Protein AF-0000000075003113 (afdb_homodimer)

pLDDT: mean 84.42, std 24.23, range [22.73, 98.94]

Solvent-accessible surface area (backbone atoms only — not comparable to full-atom values): 26096 Å² total; per-residue (Å²): 135,86,78,76,79,78,77,79,77,76,75,72,74,70,72,66,76,70,79,80,67,68,53,74,79,35,66,52,53,47,48,38,46,40,49,37,47,45,56,53,51,53,63,47,81,74,38,32,10,41,28,38,47,50,41,82,32,70,63,39,15,51,50,18,40,61,52,22,69,65,57,57,102,62,80,68,75,43,51,80,37,76,39,61,66,33,87,88,31,53,40,48,29,77,44,77,44,71,47,55,48,92,69,62,43,56,44,53,53,50,47,60,30,47,59,22,49,81,31,43,38,80,90,78,70,46,62,81,63,66,35,69,51,19,38,44,67,43,14,15,79,31,34,31,35,14,40,21,52,26,80,21,41,91,77,79,31,86,52,16,28,26,37,22,36,23,29,32,43,45,49,73,51,85,98,53,73,42,52,48,76,42,59,56,27,72,56,42,52,90,67,29,40,74,54,80,46,16,20,30,57,67,82,67,66,77,66,84,66,69,74,75,74,73,72,71,75,72,72,73,77,71,73,72,76,69,78,73,77,120,134,85,79,75,80,78,78,78,76,76,76,72,72,70,74,66,75,70,80,82,66,68,52,76,80,34,66,51,52,48,48,38,45,40,48,36,48,46,56,55,49,51,62,46,82,73,37,32,9,42,29,37,47,49,41,82,31,70,64,38,14,50,48,16,40,60,52,22,68,66,58,57,102,62,80,69,76,42,53,80,37,76,39,61,66,33,88,89,31,54,39,46,30,76,45,80,44,71,47,56,48,93,70,62,41,56,45,53,54,50,47,60,30,48,58,21,48,83,31,45,38,80,92,77,69,47,62,83,63,66,34,67,50,18,38,43,65,45,15,15,80,32,33,30,34,12,40,21,51,26,81,21,42,89,77,77,32,84,52,14,27,27,37,21,36,23,29,34,43,45,49,74,52,84,98,52,73,44,51,46,74,42,59,58,25,73,55,42,54,90,68,30,40,72,53,80,45,18,21,29,57,67,83,65,66,76,67,84,68,70,74,73,71,72,72,70,74,69,70,72,77,70,72,72,77,70,76,72,78,120

Nearest PDB structures (foldseek):
  3q2r-assembly1_A  TM=9.567E-01  e=1.471E-26  Homo sapiens
  6imf-assembly1_A  TM=8.249E-01  e=2.195E-17  Protobothrops flavoviridis
  4p27-assembly1_A  TM=7.880E-01  e=3.513E-12  Schistosoma mansoni
  4g2u-assembly1_A  TM=7.271E-01  e=1.906E-09  Ostertagia ostertagi
  4g2u-assembly1_B  TM=7.179E-01  e=3.062E-09  Ostertagia ostertagi

Sequence (460 aa):
MKLSGFWVFSLCLAAGTSFQVPTITDPCFIQQCVDSHNGFRRQVNPSAADMKYMTWDDSLAQVAKAWSKHCKPEHNSCLRIPHKCHNNFEYIGENIWYGGLPYFTPKYAVADWYNESQYFDFNDLTCSGVCGHYTQVVWANTHKVGCAVATCPNLGGPTYALFVCNYGPAGNIKNELPYAEGSSCSMCLKEERCVNKLCQHKDFKPMGRAPQRIVSNLLSIGFLLLRIVFMKLSGFWVFSLCLAAGTSFQVPTITDPCFIQQCVDSHNGFRRQVNPSAADMKYMTWDDSLAQVAKAWSKHCKPEHNSCLRIPHKCHNNFEYIGENIWYGGLPYFTPKYAVADWYNESQYFDFNDLTCSGVCGHYTQVVWANTHKVGCAVATCPNLGGPTYALFVCNYGPAGNIKNELPYAEGSSCSMCLKEERCVNKLCQHKDFKPMGRAPQRIVSNLLSIGFLLLRIVF

Secondary structure (DSSP, 8-state):
-------------------PPPPTT-HHHHHHHHHHHHHHHTT-SSPBSSPBPPEE-HHHHHHHHHHHTT--SS--GGGGSTTTS-SS-SS-EEEEEEEEGGG--HHHHHHHHHGGGGGEETTTTEESS--HHHHHHT-TT--EEEEEEEE-GGGTSTTEEEEEEEEES----TT--SS-BSSTTTT--TTEEEETTEEEETT---SSS---------------------/-------------------PPPPTT-HHHHHHHHHHHHHHHTT-SSPBSSPBPPEE-HHHHHHHHHHHTT--SS--GGGGSTTTS-SS-SS-EEEEEEEEGGG--HHHHHHHHHGGGGGEETTTTEESS--HHHHHHT-TT--EEEEEEEE-GGGTSTTEEEEEEEEES----TT--SS-BSSTTTT--TTEEEETTEEEETT---SSS---------------------

Organism: Octodon degus (NCBI:txid10160)

Foldseek 3Di:
DPPPPPPPPPPPPPPPPPPDDDDLPPPVQQCQLQCLLQVLLLVDPLAFQQAARAHEDVLQQVLQAVVQVVLDPDDDPLQVQQCRSHPPEGHKAKDKDKDFQVPDDSNVRLVVLLVQVVQADQVVRDGNDDNQSNLFSNQRVWHYKHKDKDQRCPVPHRGMMMIMMMIPPGDPDPPDGSGDRDQQNNPADPQFDDDSSHTYGPPDDDPPDDPPPPPPCCVVCPVVPPPPVD/DPPPPPPPPPPPPPPPPPPDDDDLPPPVQQCQLQCLLQVLLLVDPLAFQQAARAHEDVLQQVLQAVVQVVLDPDDDPLQVQQCRSHPPEGHKAKDKDKDFQVPDDSNVRLVVLLVQVVQADQVVRDGNDDNQSNLFSNQRVWHYKHKDKDQRCPVPHRGMMMIMMMIPPGDPDPPDGSGDRDQQNNPADPQFDDDSSHTYGPPDDDPPDDPPPPPPCCVVCCVVPPPPPD

InterPro domains:
  IPR001283 Cysteine-rich secretory protein-related [PR00837] (54-72)
  IPR001283 Cysteine-rich secretory protein-related [PR00837] (109-122)
  IPR001283 Cysteine-rich secretory protein-related [PR00837] (131-147)
  IPR001283 Cysteine-rich secretory protein-related [PR00837] (162-175)
  IPR001283 Cysteine-rich secretory protein-related [PTHR10334] (31-185)
  IPR002413 Venom allergen 5-like [PR00838] (54-72)
  IPR002413 Venom allergen 5-like [PR00838] (130-149)
  IPR014044 CAP domain [PF00188] (35-167)
  IPR014044 CAP domain [SM00198] (28-175)
  IPR018244 Allergen V5/Tpx-1-related, conserved site [PS01009] (132-142)
  IPR018244 Allergen V5/Tpx-1-related, conserved site [PS01010] (162-173)
  IPR035940 CAP superfamily [G3DSA:3.40.33.10] (15-207)
  IPR035940 CAP superfamily [SSF55797] (21-182)

Radius of gyration: 27.41 Å; Cα contacts (8 Å, |Δi|>4): 838; chains: 2; bounding box: 124×64×58 Å

Structure (mmCIF, N/CA/C/O backbone):
data_AF-0000000075003113-model_v1
#
loop_
_entity.id
_entity.type
_entity.pdbx_description
1 polymer 'GLIPR1-like protein 1'
#
loop_
_atom_site.group_PDB
_atom_site.id
_atom_site.type_symbol
_atom_site.label_atom_id
_atom_site.label_alt_id
_atom_site.label_comp_id
_atom_site.label_asym_id
_atom_site.label_entity_id
_atom_site.label_seq_id
_atom_site.pdbx_PDB_ins_code
_atom_site.Cartn_x
_atom_site.Cartn_y
_atom_site.Cartn_z
_atom_site.occupancy
_atom_site.B_iso_or_equiv
_atom_site.auth_seq_id
_atom_site.auth_comp_id
_atom_site.auth_asym_id
_atom_site.auth_atom_id
_atom_site.pdbx_PDB_model_num
ATOM 1 N N . MET A 1 1 ? 63.875 -15.93 -11.609 1 28.05 1 MET A N 1
ATOM 2 C CA . MET A 1 1 ? 62.656 -15.391 -12.242 1 28.05 1 MET A CA 1
ATOM 3 C C . MET A 1 1 ? 61.5 -15.375 -11.258 1 28.05 1 MET A C 1
ATOM 5 O O . MET A 1 1 ? 61.062 -16.422 -10.789 1 28.05 1 MET A O 1
ATOM 9 N N . LYS A 1 2 ? 61.406 -14.266 -10.336 1 36.94 2 LYS A N 1
ATOM 10 C CA . LYS A 1 2 ? 60.406 -13.977 -9.312 1 36.94 2 LYS A CA 1
ATOM 11 C C . LYS A 1 2 ? 59 -13.914 -9.898 1 36.94 2 LYS A C 1
ATOM 13 O O . LYS A 1 2 ? 58.75 -13.133 -10.82 1 36.94 2 LYS A O 1
ATOM 18 N N . LEU A 1 3 ? 58.281 -15.039 -9.938 1 36.94 3 LEU A N 1
ATOM 19 C CA . LEU A 1 3 ? 56.906 -15.156 -10.328 1 36.94 3 LEU A CA 1
ATOM 20 C C . LEU A 1 3 ? 56.031 -14.211 -9.508 1 36.94 3 LEU A C 1
ATOM 22 O O . LEU A 1 3 ? 55.969 -14.305 -8.281 1 36.94 3 LEU A O 1
ATOM 26 N N . SER A 1 4 ? 55.969 -12.953 -9.883 1 42.84 4 SER A N 1
ATOM 27 C CA . SER A 1 4 ? 55.031 -12.023 -9.25 1 42.84 4 SER A CA 1
ATOM 28 C C . SER A 1 4 ? 53.594 -12.516 -9.391 1 42.84 4 SER A C 1
ATOM 30 O O . SER A 1 4 ? 53.125 -12.805 -10.5 1 42.84 4 SER A O 1
ATOM 32 N N . GLY A 1 5 ? 53.062 -13.273 -8.453 1 42.5 5 GLY A N 1
ATOM 33 C CA . GLY A 1 5 ? 51.656 -13.664 -8.336 1 42.5 5 GLY A CA 1
ATOM 34 C C . GLY A 1 5 ? 50.688 -12.492 -8.422 1 42.5 5 GLY A C 1
ATOM 35 O O . GLY A 1 5 ? 50.781 -11.562 -7.617 1 42.5 5 GLY A O 1
ATOM 36 N N . PHE A 1 6 ? 50.25 -12.141 -9.617 1 45.44 6 PHE A N 1
ATOM 37 C CA . PHE A 1 6 ? 49.188 -11.18 -9.805 1 45.44 6 PHE A CA 1
ATOM 38 C C . PHE A 1 6 ? 47.906 -11.656 -9.109 1 45.44 6 PHE A C 1
ATOM 40 O O . PHE A 1 6 ? 47.375 -12.727 -9.43 1 45.44 6 PHE A O 1
ATOM 47 N N . TRP A 1 7 ? 47.719 -11.305 -7.852 1 42.44 7 TRP A N 1
ATOM 48 C CA . TRP A 1 7 ? 46.438 -11.484 -7.168 1 42.44 7 TRP A CA 1
ATOM 49 C C . TRP A 1 7 ? 45.312 -10.719 -7.875 1 42.44 7 TRP A C 1
ATOM 51 O O . TRP A 1 7 ? 45.406 -9.5 -8.039 1 42.44 7 TRP A O 1
ATOM 61 N N . VAL A 1 8 ? 44.625 -11.297 -8.836 1 39.72 8 VAL A N 1
ATOM 62 C CA . VAL A 1 8 ? 43.406 -10.734 -9.383 1 39.72 8 VAL A CA 1
ATOM 63 C C . VAL A 1 8 ? 42.375 -10.555 -8.273 1 39.72 8 VAL A C 1
ATOM 65 O O . VAL A 1 8 ? 41.938 -11.523 -7.641 1 39.72 8 VAL A O 1
ATOM 68 N N . PHE A 1 9 ? 42.344 -9.43 -7.566 1 41.94 9 PHE A N 1
ATOM 69 C CA . PHE A 1 9 ? 41.25 -9.047 -6.691 1 41.94 9 PHE A CA 1
ATOM 70 C C . PHE A 1 9 ? 39.938 -8.914 -7.484 1 41.94 9 PHE A C 1
ATOM 72 O O . PHE A 1 9 ? 39.812 -8.047 -8.359 1 41.94 9 PHE A O 1
ATOM 79 N N . SER A 1 10 ? 39.219 -9.953 -7.695 1 36.34 10 SER A N 1
ATOM 80 C CA . SER A 1 10 ? 37.844 -9.828 -8.227 1 36.34 10 SER A CA 1
ATOM 81 C C . SER A 1 10 ? 36.969 -9 -7.309 1 36.34 10 SER A C 1
ATOM 83 O O . SER A 1 10 ? 36.719 -9.383 -6.164 1 36.34 10 SER A O 1
ATOM 85 N N . LEU A 1 11 ? 37 -7.723 -7.414 1 36.31 11 LEU A N 1
ATOM 86 C CA . LEU A 1 11 ? 35.969 -6.887 -6.789 1 36.31 11 LEU A CA 1
ATOM 87 C C . LEU A 1 11 ? 34.562 -7.414 -7.09 1 36.31 11 LEU A C 1
ATOM 89 O O . LEU A 1 11 ? 34.125 -7.387 -8.242 1 36.31 11 LEU A O 1
ATOM 93 N N . CYS A 1 12 ? 34.188 -8.406 -6.438 1 36.69 12 CYS A N 1
ATOM 94 C CA . CYS A 1 12 ? 32.75 -8.734 -6.453 1 36.69 12 CYS A CA 1
ATOM 95 C C . CYS A 1 12 ? 31.906 -7.512 -6.121 1 36.69 12 CYS A C 1
ATOM 97 O O . CYS A 1 12 ? 31.906 -7.043 -4.98 1 36.69 12 CYS A O 1
ATOM 99 N N . LEU A 1 13 ? 31.828 -6.559 -6.977 1 34.56 13 LEU A N 1
ATOM 100 C CA . LEU A 1 13 ? 30.766 -5.574 -6.766 1 34.56 13 LEU A CA 1
ATOM 101 C C . LEU A 1 13 ? 29.453 -6.258 -6.398 1 34.56 13 LEU A C 1
ATOM 103 O O . LEU A 1 13 ? 28.812 -6.887 -7.25 1 34.56 13 LEU A O 1
ATOM 107 N N . ALA A 1 14 ? 29.328 -6.703 -5.219 1 37 14 ALA A N 1
ATOM 108 C CA . ALA A 1 14 ? 28 -7.043 -4.723 1 37 14 ALA A CA 1
ATOM 109 C C . ALA A 1 14 ? 26.969 -6.016 -5.176 1 37 14 ALA A C 1
ATOM 111 O O . ALA A 1 14 ? 27.047 -4.84 -4.812 1 37 14 ALA A O 1
ATOM 112 N N . ALA A 1 15 ? 26.562 -6.039 -6.332 1 37.03 15 ALA A N 1
ATOM 113 C CA . ALA A 1 15 ? 25.391 -5.242 -6.656 1 37.03 15 ALA A CA 1
ATOM 114 C C . ALA A 1 15 ? 24.344 -5.344 -5.551 1 37.03 15 ALA A C 1
ATOM 116 O O . ALA A 1 15 ? 23.719 -6.391 -5.371 1 37.03 15 ALA A O 1
ATOM 117 N N . GLY A 1 16 ? 24.641 -4.797 -4.402 1 41.31 16 GLY A N 1
ATOM 118 C CA . GLY A 1 16 ? 23.609 -4.711 -3.377 1 41.31 16 GLY A CA 1
ATOM 119 C C . GLY A 1 16 ? 22.219 -4.57 -3.945 1 41.31 16 GLY A C 1
ATOM 120 O O . GLY A 1 16 ? 22.016 -3.904 -4.965 1 41.31 16 GLY A O 1
ATOM 121 N N . THR A 1 17 ? 21.391 -5.582 -3.92 1 45.47 17 THR A N 1
ATOM 122 C CA . THR A 1 17 ? 19.969 -5.598 -4.273 1 45.47 17 THR A CA 1
ATOM 123 C C . THR A 1 17 ? 19.312 -4.281 -3.887 1 45.47 17 THR A C 1
ATOM 125 O O . THR A 1 17 ? 19.203 -3.957 -2.701 1 45.47 17 THR A O 1
ATOM 128 N N . SER A 1 18 ? 19.719 -3.113 -4.461 1 51.72 18 SER A N 1
ATOM 129 C CA . SER A 1 18 ? 19.172 -1.8 -4.145 1 51.72 18 SER A CA 1
ATOM 130 C C . SER A 1 18 ? 17.656 -1.789 -4.293 1 51.72 18 SER A C 1
ATOM 132 O O . SER A 1 18 ? 17.125 -2.115 -5.355 1 51.72 18 SER A O 1
ATOM 134 N N . PHE A 1 19 ? 16.875 -2.186 -3.225 1 61.84 19 PHE A N 1
ATOM 135 C CA . PHE A 1 19 ? 15.438 -1.897 -3.217 1 61.84 19 PHE A CA 1
ATOM 136 C C . PHE A 1 19 ? 15.18 -0.454 -3.629 1 61.84 19 PHE A C 1
ATOM 138 O O . PHE A 1 19 ? 15.75 0.475 -3.061 1 61.84 19 PHE A O 1
ATOM 145 N N . GLN A 1 20 ? 14.742 -0.28 -4.863 1 77.62 20 GLN A N 1
ATOM 146 C CA . GLN A 1 20 ? 14.438 1.067 -5.336 1 77.62 20 GLN A CA 1
ATOM 147 C C . GLN A 1 20 ? 13.164 1.604 -4.68 1 77.62 20 GLN A C 1
ATOM 149 O O . GLN A 1 20 ? 12.148 0.906 -4.613 1 77.62 20 GLN A O 1
ATOM 154 N N . VAL A 1 21 ? 13.281 2.691 -3.979 1 90.56 21 VAL A N 1
ATOM 155 C CA . VAL A 1 21 ? 12.133 3.367 -3.389 1 90.56 21 VAL A CA 1
ATOM 156 C C . VAL A 1 21 ? 11.508 4.316 -4.41 1 90.56 21 VAL A C 1
ATOM 158 O O . VAL A 1 21 ? 12.188 4.785 -5.328 1 90.56 21 VAL A O 1
ATOM 161 N N . PRO A 1 22 ? 10.242 4.559 -4.312 1 92.94 22 PRO A N 1
ATOM 162 C CA . PRO A 1 22 ? 9.594 5.453 -5.277 1 92.94 22 PRO A CA 1
ATOM 163 C C . PRO A 1 22 ? 10.133 6.879 -5.211 1 92.94 22 PRO A C 1
ATOM 165 O O . PRO A 1 22 ? 10.523 7.348 -4.137 1 92.94 22 PRO A O 1
ATOM 168 N N . THR A 1 23 ? 10.117 7.488 -6.348 1 95.75 23 THR A N 1
ATOM 169 C CA . THR A 1 23 ? 10.484 8.898 -6.414 1 95.75 23 THR A CA 1
ATOM 170 C C . THR A 1 23 ? 9.289 9.781 -6.082 1 95.75 23 THR A C 1
ATOM 172 O O . THR A 1 23 ? 8.148 9.312 -6.07 1 95.75 23 THR A O 1
ATOM 175 N N . ILE A 1 24 ? 9.531 11.008 -5.855 1 98 24 ILE A N 1
ATOM 176 C CA . ILE A 1 24 ? 8.469 11.93 -5.457 1 98 24 ILE A CA 1
ATOM 177 C C . ILE A 1 24 ? 7.625 12.305 -6.676 1 98 24 ILE A C 1
ATOM 179 O O . ILE A 1 24 ? 6.57 12.93 -6.539 1 98 24 ILE A O 1
ATOM 183 N N . THR A 1 25 ? 8.086 11.93 -7.875 1 96.88 25 THR A N 1
ATOM 184 C CA . THR A 1 25 ? 7.328 12.227 -9.086 1 96.88 25 THR A CA 1
ATOM 185 C C . THR A 1 25 ? 6.586 10.992 -9.578 1 96.88 25 THR A C 1
ATOM 187 O O . THR A 1 25 ? 5.891 11.039 -10.602 1 96.88 25 THR A O 1
ATOM 190 N N . ASP A 1 26 ? 6.797 9.867 -8.891 1 94.44 26 ASP A N 1
ATOM 191 C CA . ASP A 1 26 ? 6.07 8.656 -9.25 1 94.44 26 ASP A CA 1
ATOM 192 C C . ASP A 1 26 ? 4.57 8.828 -9.023 1 94.44 26 ASP A C 1
ATOM 194 O O . ASP A 1 26 ? 4.121 9.016 -7.891 1 94.44 26 ASP A O 1
ATOM 198 N N . PRO A 1 27 ? 3.742 8.734 -10.094 1 94.31 27 PRO A N 1
ATOM 199 C CA . PRO A 1 27 ? 2.311 9.008 -9.938 1 94.31 27 PRO A CA 1
ATOM 200 C C . PRO A 1 27 ? 1.629 8.055 -8.961 1 94.31 27 PRO A C 1
ATOM 202 O O . PRO A 1 27 ? 0.719 8.453 -8.234 1 94.31 27 PRO A O 1
ATOM 205 N N . CYS A 1 28 ? 2.023 6.84 -8.953 1 92.38 28 CYS A N 1
ATOM 206 C CA . CYS A 1 28 ? 1.428 5.867 -8.047 1 92.38 28 CYS A CA 1
ATOM 207 C C . CYS A 1 28 ? 1.782 6.188 -6.598 1 92.38 28 CYS A C 1
ATOM 209 O O . CYS A 1 28 ? 0.936 6.078 -5.707 1 92.38 28 CYS A O 1
ATOM 211 N N . PHE A 1 29 ? 3.004 6.602 -6.383 1 96.25 29 PHE A N 1
ATOM 212 C CA . PHE A 1 29 ? 3.438 7 -5.051 1 96.25 29 PHE A CA 1
ATOM 213 C C . PHE A 1 29 ? 2.641 8.203 -4.555 1 96.25 29 PHE A C 1
ATOM 215 O O . PHE A 1 29 ? 2.133 8.195 -3.432 1 96.25 29 PHE A O 1
ATOM 222 N N . ILE A 1 30 ? 2.502 9.141 -5.422 1 97.69 30 ILE A N 1
ATOM 223 C CA . ILE A 1 30 ? 1.766 10.359 -5.109 1 97.69 30 ILE A CA 1
ATOM 224 C C . ILE A 1 30 ? 0.319 10.016 -4.762 1 97.69 30 ILE A C 1
ATOM 226 O O . ILE A 1 30 ? -0.198 10.453 -3.729 1 97.69 30 ILE A O 1
ATOM 230 N N . GLN A 1 31 ? -0.252 9.242 -5.52 1 94 31 GLN A N 1
ATOM 231 C CA . GLN A 1 31 ? -1.646 8.859 -5.312 1 94 31 GLN A CA 1
ATOM 232 C C . GLN A 1 31 ? -1.822 8.117 -3.992 1 94 31 GLN A C 1
ATOM 234 O O . GLN A 1 31 ? -2.775 8.375 -3.252 1 94 31 GLN A O 1
ATOM 239 N N . GLN A 1 32 ? -0.918 7.258 -3.713 1 94.25 32 GLN A N 1
ATOM 240 C CA . GLN A 1 32 ? -0.997 6.496 -2.471 1 94.25 32 GLN A CA 1
ATOM 241 C C . GLN A 1 32 ? -0.875 7.414 -1.257 1 94.25 32 GLN A C 1
ATOM 243 O O . GLN A 1 32 ? -1.592 7.242 -0.269 1 94.25 32 GLN A O 1
ATOM 248 N N . CYS A 1 33 ? -0.014 8.32 -1.328 1 97.81 33 CYS A N 1
ATOM 249 C CA . CYS A 1 33 ? 0.159 9.266 -0.231 1 97.81 33 CYS A CA 1
ATOM 250 C C . CYS A 1 33 ? -1.107 10.078 -0.012 1 97.81 33 CYS A C 1
ATOM 252 O O . CYS A 1 33 ? -1.601 10.18 1.112 1 97.81 33 CYS A O 1
ATOM 254 N N . VAL A 1 34 ? -1.646 10.609 -1.08 1 97.12 34 VAL A N 1
ATOM 255 C CA . VAL A 1 34 ? -2.812 11.477 -1.006 1 97.12 34 VAL A CA 1
ATOM 256 C C . VAL A 1 34 ? -4.035 10.672 -0.568 1 97.12 34 VAL A C 1
ATOM 258 O O . VAL A 1 34 ? -4.742 11.062 0.365 1 97.12 34 VAL A O 1
ATOM 261 N N . ASP A 1 35 ? -4.219 9.539 -1.149 1 93.06 35 ASP A N 1
ATOM 262 C CA . ASP A 1 35 ? -5.395 8.719 -0.864 1 93.06 35 ASP A CA 1
ATOM 263 C C . ASP A 1 35 ? -5.363 8.195 0.571 1 93.06 35 ASP A C 1
ATOM 265 O O . ASP A 1 35 ? -6.406 8.102 1.226 1 93.06 35 ASP A O 1
ATOM 269 N N . SER A 1 36 ? -4.18 7.801 0.991 1 95.06 36 SER A N 1
ATOM 270 C CA . SER A 1 36 ? -4.082 7.281 2.35 1 95.06 36 SER A CA 1
ATOM 271 C C . SER A 1 36 ? -4.43 8.352 3.379 1 95.06 36 SER A C 1
ATOM 273 O O . SER A 1 36 ? -5.215 8.102 4.301 1 95.06 36 SER A O 1
ATOM 275 N N . HIS A 1 37 ? -3.951 9.508 3.195 1 97.81 37 HIS A N 1
ATOM 276 C CA . HIS A 1 37 ? -4.266 10.586 4.121 1 97.81 37 HIS A CA 1
ATOM 277 C C . HIS A 1 37 ? -5.758 10.914 4.098 1 97.81 37 HIS A C 1
ATOM 279 O O . HIS A 1 37 ? -6.406 10.953 5.145 1 97.81 37 HIS A O 1
ATOM 285 N N . ASN A 1 38 ? -6.27 11.102 2.945 1 96.12 38 ASN A N 1
ATOM 286 C CA . ASN A 1 38 ? -7.68 11.469 2.83 1 96.12 38 ASN A CA 1
ATOM 287 C C . ASN A 1 38 ? -8.594 10.328 3.291 1 96.12 38 ASN A C 1
ATOM 289 O O . ASN A 1 38 ? -9.664 10.578 3.844 1 96.12 38 ASN A O 1
ATOM 293 N N . GLY A 1 39 ? -8.195 9.148 3.039 1 93.19 39 GLY A N 1
ATOM 294 C CA . GLY A 1 39 ? -8.953 8 3.514 1 93.19 39 GLY A CA 1
ATOM 295 C C . GLY A 1 39 ? -9.125 7.984 5.02 1 93.19 39 GLY A C 1
ATOM 296 O O . GLY A 1 39 ? -10.227 7.742 5.523 1 93.19 39 GLY A O 1
ATOM 297 N N . PHE A 1 40 ? -8.109 8.219 5.738 1 95.81 40 PHE A N 1
ATOM 298 C CA . PHE A 1 40 ? -8.164 8.195 7.195 1 95.81 40 PHE A CA 1
ATOM 299 C C . PHE A 1 40 ? -8.844 9.445 7.734 1 95.81 40 PHE A C 1
ATOM 301 O O . PHE A 1 40 ? -9.539 9.398 8.75 1 95.81 40 PHE A O 1
ATOM 308 N N . ARG A 1 41 ? -8.672 10.539 7.07 1 97.31 41 ARG A N 1
ATOM 309 C CA . ARG A 1 41 ? -9.312 11.781 7.457 1 97.31 41 ARG A CA 1
ATOM 310 C C . ARG A 1 41 ? -10.836 11.656 7.402 1 97.31 41 ARG A C 1
ATOM 312 O O . ARG A 1 41 ? -11.547 12.266 8.203 1 97.31 41 ARG A O 1
ATOM 319 N N . ARG A 1 42 ? -11.328 10.789 6.57 1 93.75 42 ARG A N 1
ATOM 320 C CA . ARG A 1 42 ? -12.766 10.578 6.414 1 93.75 42 ARG A CA 1
ATOM 321 C C . ARG A 1 42 ? -13.328 9.75 7.562 1 93.75 42 ARG A C 1
ATOM 323 O O . ARG A 1 42 ? -14.539 9.734 7.789 1 93.75 42 ARG A O 1
ATOM 330 N N . GLN A 1 43 ? -12.469 9.188 8.312 1 92.06 43 GLN A N 1
ATOM 331 C CA . GLN A 1 43 ? -12.922 8.125 9.203 1 92.06 43 GLN A CA 1
ATOM 332 C C . GLN A 1 43 ? -12.867 8.57 10.664 1 92.06 43 GLN A C 1
ATOM 334 O O . GLN A 1 43 ? -13.062 7.762 11.57 1 92.06 43 GLN A O 1
ATOM 339 N N . VAL A 1 44 ? -12.625 9.781 10.867 1 96.75 44 VAL A N 1
ATOM 340 C CA . VAL A 1 44 ? -12.414 10.234 12.242 1 96.75 44 VAL A CA 1
ATOM 341 C C . VAL A 1 44 ? -13.719 10.117 13.031 1 96.75 44 VAL A C 1
ATOM 343 O O . VAL A 1 44 ? -14.805 10.227 12.461 1 96.75 44 VAL A O 1
ATOM 346 N N . ASN A 1 45 ? -13.555 9.875 14.32 1 95.44 45 ASN A N 1
ATOM 347 C CA . ASN A 1 45 ? -14.625 9.82 15.305 1 95.44 45 ASN A CA 1
ATOM 348 C C . ASN A 1 45 ? -14.305 10.656 16.531 1 95.44 45 ASN A C 1
ATOM 350 O O . ASN A 1 45 ? -13.273 10.438 17.188 1 95.44 45 ASN A O 1
ATOM 354 N N . PRO A 1 46 ? -15.125 11.594 16.922 1 97.44 46 PRO A N 1
ATOM 355 C CA . PRO A 1 46 ? -16.344 12.055 16.266 1 97.44 46 PRO A CA 1
ATOM 356 C C . PRO A 1 46 ? -16.094 12.594 14.859 1 97.44 46 PRO A C 1
ATOM 358 O O . PRO A 1 46 ? -14.953 12.898 14.508 1 97.44 46 PRO A O 1
ATOM 361 N N . SER A 1 47 ? -17.156 12.68 14.039 1 97.5 47 SER A N 1
ATOM 362 C CA . SER A 1 47 ? -17.031 13.125 12.648 1 97.5 47 SER A CA 1
ATOM 363 C C . SER A 1 47 ? -16.609 14.586 12.578 1 97.5 47 SER A C 1
ATOM 365 O O . SER A 1 47 ? -16.922 15.375 13.469 1 97.5 47 SER A O 1
ATOM 367 N N . ALA A 1 48 ? -15.961 14.891 11.547 1 98.62 48 ALA A N 1
ATOM 368 C CA . ALA A 1 48 ? -15.422 16.234 11.367 1 98.62 48 ALA A CA 1
ATOM 369 C C . ALA A 1 48 ? -16.328 17.078 10.477 1 98.62 48 ALA A C 1
ATOM 371 O O . ALA A 1 48 ? -16.688 16.656 9.367 1 98.62 48 ALA A O 1
ATOM 372 N N . ALA A 1 49 ? -16.625 18.25 10.867 1 98.69 49 ALA A N 1
ATOM 373 C CA . ALA A 1 49 ? -17.484 19.172 10.117 1 98.69 49 ALA A CA 1
ATOM 374 C C . ALA A 1 49 ? -16.672 19.953 9.086 1 98.69 49 ALA A C 1
ATOM 376 O O . ALA A 1 49 ? -17.219 20.375 8.062 1 98.69 49 ALA A O 1
ATOM 377 N N . ASP A 1 50 ? -15.398 20.031 9.297 1 98.75 50 ASP A N 1
ATOM 378 C CA . ASP A 1 50 ? -14.633 21.016 8.539 1 98.75 50 ASP A CA 1
ATOM 379 C C . ASP A 1 50 ? -13.391 20.375 7.914 1 98.75 50 ASP A C 1
ATOM 381 O O . ASP A 1 50 ? -12.445 21.078 7.555 1 98.75 50 ASP A O 1
ATOM 385 N N . MET A 1 51 ? -13.312 19.016 7.855 1 98.81 51 MET A N 1
ATOM 386 C CA . MET A 1 51 ? -12.125 18.328 7.359 1 98.81 51 MET A CA 1
ATOM 387 C C . MET A 1 51 ? -11.906 18.609 5.879 1 98.81 51 MET A C 1
ATOM 389 O O . MET A 1 51 ? -12.727 18.234 5.039 1 98.81 51 MET A O 1
ATOM 393 N N . LYS A 1 52 ? -10.805 19.234 5.512 1 98.62 52 LYS A N 1
ATOM 394 C CA . LYS A 1 52 ? -10.508 19.562 4.121 1 98.62 52 LYS A CA 1
ATOM 395 C C . LYS A 1 52 ? -9.883 18.375 3.396 1 98.62 52 LYS A C 1
ATOM 397 O O . LYS A 1 52 ? -9.125 17.609 3.996 1 98.62 52 LYS A O 1
ATOM 402 N N . TYR A 1 53 ? -10.18 18.281 2.096 1 97.81 53 TYR A N 1
ATOM 403 C CA . TYR A 1 53 ? -9.469 17.359 1.212 1 97.81 53 TYR A CA 1
ATOM 404 C C . TYR A 1 53 ? -8.023 17.797 1.017 1 97.81 53 TYR A C 1
ATOM 406 O O . TYR A 1 53 ? -7.758 18.969 0.764 1 97.81 53 TYR A O 1
ATOM 414 N N . MET A 1 54 ? -7.152 16.844 1.183 1 97.94 54 MET A N 1
ATOM 415 C CA . MET A 1 54 ? -5.727 17.125 1.028 1 97.94 54 MET A CA 1
ATOM 416 C C . MET A 1 54 ? -5.266 16.828 -0.395 1 97.94 54 MET A C 1
ATOM 418 O O . MET A 1 54 ? -5.664 15.82 -0.986 1 97.94 54 MET A O 1
ATOM 422 N N . THR A 1 55 ? -4.465 17.75 -0.957 1 97.94 55 THR A N 1
ATOM 423 C CA . THR A 1 55 ? -3.875 17.547 -2.275 1 97.94 55 THR A CA 1
ATOM 424 C C . THR A 1 55 ? -2.352 17.547 -2.193 1 97.94 55 THR A C 1
ATOM 426 O O . THR A 1 55 ? -1.781 17.969 -1.184 1 97.94 55 THR A O 1
ATOM 429 N N . TRP A 1 56 ? -1.692 17.109 -3.244 1 98.25 56 TRP A N 1
ATOM 430 C CA . TRP A 1 56 ? -0.24 16.984 -3.314 1 98.25 56 TRP A CA 1
ATOM 431 C C . TRP A 1 56 ? 0.412 18.359 -3.521 1 98.25 56 TRP A C 1
ATOM 433 O O . TRP A 1 56 ? -0.09 19.172 -4.289 1 98.25 56 TRP A O 1
ATOM 443 N N . ASP A 1 57 ? 1.471 18.594 -2.891 1 98.56 57 ASP A N 1
ATOM 444 C CA . ASP A 1 57 ? 2.295 19.781 -3.094 1 98.56 57 ASP A CA 1
ATOM 445 C C . ASP A 1 57 ? 3.744 19.391 -3.389 1 98.56 57 ASP A C 1
ATOM 447 O O . ASP A 1 57 ? 4.438 18.859 -2.525 1 98.56 57 ASP A O 1
ATOM 451 N N . ASP A 1 58 ? 4.246 19.75 -4.523 1 98.31 58 ASP A N 1
ATOM 452 C CA . ASP A 1 58 ? 5.574 19.359 -4.992 1 98.31 58 ASP A CA 1
ATOM 453 C C . ASP A 1 58 ? 6.664 19.953 -4.102 1 98.31 58 ASP A C 1
ATOM 455 O O . ASP A 1 58 ? 7.684 19.297 -3.85 1 98.31 58 ASP A O 1
ATOM 459 N N . SER A 1 59 ? 6.461 21.156 -3.688 1 98.56 59 SER A N 1
ATOM 460 C CA . SER A 1 59 ? 7.473 21.797 -2.859 1 98.56 59 SER A CA 1
ATOM 461 C C . SER A 1 59 ? 7.613 21.094 -1.513 1 98.56 59 SER A C 1
ATOM 463 O O . SER A 1 59 ? 8.727 20.891 -1.024 1 98.56 59 SER A O 1
ATOM 465 N N . LEU A 1 60 ? 6.488 20.719 -0.905 1 98.81 60 LEU A N 1
ATOM 466 C CA . LEU A 1 60 ? 6.523 19.953 0.334 1 98.81 60 LEU A CA 1
ATOM 467 C C . LEU A 1 60 ? 7.258 18.625 0.134 1 98.81 60 LEU A C 1
ATOM 469 O O . LEU A 1 60 ? 8.016 18.203 1.005 1 98.81 60 LEU A O 1
ATOM 473 N N . ALA A 1 61 ? 7.027 18 -1.022 1 98.88 61 ALA A N 1
ATOM 474 C CA . ALA A 1 61 ? 7.672 16.734 -1.346 1 98.88 61 ALA A CA 1
ATOM 475 C C . ALA A 1 61 ? 9.18 16.906 -1.501 1 98.88 61 ALA A C 1
ATOM 477 O O . ALA A 1 61 ? 9.961 16.047 -1.07 1 98.88 61 ALA A O 1
ATOM 478 N N . GLN A 1 62 ? 9.578 17.984 -2.117 1 98.75 62 GLN A N 1
ATOM 479 C CA . GLN A 1 62 ? 11 18.25 -2.299 1 98.75 62 GLN A CA 1
ATOM 480 C C . GLN A 1 62 ? 11.703 18.422 -0.955 1 98.75 62 GLN A C 1
ATOM 482 O O . GLN A 1 62 ? 12.805 17.906 -0.757 1 98.75 62 GLN A O 1
ATOM 487 N N . VAL A 1 63 ? 11.078 19.141 -0.087 1 98.62 63 VAL A N 1
ATOM 488 C CA . VAL A 1 63 ? 11.625 19.328 1.252 1 98.62 63 VAL A CA 1
ATOM 489 C C . VAL A 1 63 ? 11.703 17.969 1.97 1 98.62 63 VAL A C 1
ATOM 491 O O . VAL A 1 63 ? 12.703 17.672 2.623 1 98.62 63 VAL A O 1
ATOM 494 N N . ALA A 1 64 ? 10.68 17.141 1.882 1 98.81 64 ALA A N 1
ATOM 495 C CA . ALA A 1 64 ? 10.656 15.805 2.479 1 98.81 64 ALA A CA 1
ATOM 496 C C . ALA A 1 64 ? 11.773 14.93 1.917 1 98.81 64 ALA A C 1
ATOM 498 O O . ALA A 1 64 ? 12.445 14.211 2.664 1 98.81 64 ALA A O 1
ATOM 499 N N . LYS A 1 65 ? 11.906 14.992 0.599 1 98.62 65 LYS A N 1
ATOM 500 C CA . LYS A 1 65 ? 12.953 14.219 -0.067 1 98.62 65 LYS A CA 1
ATOM 501 C C . LYS A 1 65 ? 14.336 14.586 0.462 1 98.62 65 LYS A C 1
ATOM 503 O O . LYS A 1 65 ? 15.125 13.711 0.812 1 98.62 65 LYS A O 1
ATOM 508 N N . ALA A 1 66 ? 14.578 15.852 0.529 1 98.19 66 ALA A N 1
ATOM 509 C CA . ALA A 1 66 ? 15.875 16.312 1.021 1 98.19 66 ALA A CA 1
ATOM 510 C C . ALA A 1 66 ? 16.125 15.844 2.453 1 98.19 66 ALA A C 1
ATOM 512 O O . ALA A 1 66 ? 17.219 15.391 2.787 1 98.19 66 ALA A O 1
ATOM 513 N N . TRP A 1 67 ? 15.117 15.93 3.262 1 98.25 67 TRP A N 1
ATOM 514 C CA . TRP A 1 67 ? 15.273 15.578 4.668 1 98.25 67 TRP A CA 1
ATOM 515 C C . TRP A 1 67 ? 15.422 14.07 4.836 1 98.25 67 TRP A C 1
ATOM 517 O O . TRP A 1 67 ? 16.219 13.609 5.66 1 98.25 67 TRP A O 1
ATOM 527 N N . SER A 1 68 ? 14.625 13.281 4.098 1 98.06 68 SER A N 1
ATOM 528 C CA . SER A 1 68 ? 14.648 11.828 4.234 1 98.06 68 SER A CA 1
ATOM 529 C C . SER A 1 68 ? 16.031 11.273 3.943 1 98.06 68 SER A C 1
ATOM 531 O O . SER A 1 68 ? 16.438 10.266 4.531 1 98.06 68 SER A O 1
ATOM 533 N N . LYS A 1 69 ? 16.781 11.898 3.158 1 96.75 69 LYS A N 1
ATOM 534 C CA . LYS A 1 69 ? 18.094 11.43 2.748 1 96.75 69 LYS A CA 1
ATOM 535 C C . LYS A 1 69 ? 19.109 11.562 3.885 1 96.75 69 LYS A C 1
ATOM 537 O O . LYS A 1 69 ? 20.172 10.953 3.846 1 96.75 69 LYS A O 1
ATOM 542 N N . HIS A 1 70 ? 18.75 12.391 4.859 1 96.62 70 HIS A N 1
ATOM 543 C CA . HIS A 1 70 ? 19.625 12.516 6.02 1 96.62 70 HIS A CA 1
ATOM 544 C C . HIS A 1 70 ? 19.547 11.281 6.914 1 96.62 70 HIS A C 1
ATOM 546 O O . HIS A 1 70 ? 20.406 11.07 7.762 1 96.62 70 HIS A O 1
ATOM 552 N N . CYS A 1 71 ? 18.469 10.523 6.801 1 97.06 71 CYS A N 1
ATOM 553 C CA . CYS A 1 71 ? 18.281 9.281 7.543 1 97.06 71 CYS A CA 1
ATOM 554 C C . CYS A 1 71 ? 18.406 9.516 9.047 1 97.06 71 CYS A C 1
ATOM 556 O O . CYS A 1 71 ? 19.109 8.789 9.742 1 97.06 71 CYS A O 1
ATOM 558 N N . LYS A 1 72 ? 17.703 10.602 9.484 1 95.19 72 LYS A N 1
ATOM 559 C CA . LYS A 1 72 ? 17.594 10.93 10.906 1 95.19 72 LYS A CA 1
ATOM 560 C C . LYS A 1 72 ? 16.125 10.93 11.359 1 95.19 72 LYS A C 1
ATOM 562 O O . LYS A 1 72 ? 15.281 11.594 10.758 1 95.19 72 LYS A O 1
ATOM 567 N N . PRO A 1 73 ? 15.883 10.141 12.336 1 93.75 73 PRO A N 1
ATOM 568 C CA . PRO A 1 73 ? 14.5 10.117 12.836 1 93.75 73 PRO A CA 1
ATOM 569 C C . PRO A 1 73 ? 14.188 11.312 13.742 1 93.75 73 PRO A C 1
ATOM 571 O O . PRO A 1 73 ? 13.734 11.125 14.875 1 93.75 73 PRO A O 1
ATOM 574 N N . GLU A 1 74 ? 14.477 12.484 13.312 1 95.5 74 GLU A N 1
ATOM 575 C CA . GLU A 1 74 ? 14.18 13.75 13.984 1 95.5 74 GLU A CA 1
ATOM 576 C C . GLU A 1 74 ? 13.562 14.758 13.023 1 95.5 74 GLU A C 1
ATOM 578 O O . GLU A 1 74 ? 13.664 14.602 11.805 1 95.5 74 GLU A O 1
ATOM 583 N N . HIS A 1 75 ? 12.977 15.656 13.578 1 96.06 75 HIS A N 1
ATOM 584 C CA . HIS A 1 75 ? 12.305 16.656 12.758 1 96.06 75 HIS A CA 1
ATOM 585 C C . HIS A 1 75 ? 13.305 17.578 12.07 1 96.06 75 HIS A C 1
ATOM 587 O O . HIS A 1 75 ? 14.359 17.875 12.633 1 96.06 75 HIS A O 1
ATOM 593 N N . ASN A 1 76 ? 12.914 18 10.914 1 96.31 76 ASN A N 1
ATOM 594 C CA . ASN A 1 76 ? 13.672 19 10.18 1 96.31 76 ASN A CA 1
ATOM 595 C C . ASN A 1 76 ? 13.758 20.312 10.953 1 96.31 76 ASN A C 1
ATOM 597 O O . ASN A 1 76 ? 12.75 20.797 11.477 1 96.31 76 ASN A O 1
ATOM 601 N N . SER A 1 77 ? 14.883 20.938 10.984 1 93.81 77 SER A N 1
ATOM 602 C CA . SER A 1 77 ? 15.109 22.156 11.766 1 93.81 77 SER A CA 1
ATOM 603 C C . SER A 1 77 ? 14.375 23.344 11.164 1 93.81 77 SER A C 1
ATOM 605 O O . SER A 1 77 ? 14.078 24.312 11.859 1 93.81 77 SER A O 1
ATOM 607 N N . CYS A 1 78 ? 14.07 23.297 9.93 1 95.88 78 CYS A N 1
ATOM 608 C CA . CYS A 1 78 ? 13.445 24.422 9.258 1 95.88 78 CYS A CA 1
ATOM 609 C C . CYS A 1 78 ? 12.023 24.641 9.75 1 95.88 78 CYS A C 1
ATOM 611 O O . CYS A 1 78 ? 11.43 25.688 9.516 1 95.88 78 CYS A O 1
ATOM 613 N N . LEU A 1 79 ? 11.477 23.625 10.438 1 95.88 79 LEU A N 1
ATOM 614 C CA . LEU A 1 79 ? 10.07 23.641 10.836 1 95.88 79 LEU A CA 1
ATOM 615 C C . LEU A 1 79 ? 9.805 24.766 11.828 1 95.88 79 LEU A C 1
ATOM 617 O O . LEU A 1 79 ? 8.656 25.188 12 1 95.88 79 LEU A O 1
ATOM 621 N N . ARG A 1 80 ? 10.852 25.266 12.492 1 93.44 80 ARG A N 1
ATOM 622 C CA . ARG A 1 80 ? 10.688 26.25 13.562 1 93.44 80 ARG A CA 1
ATOM 623 C C . ARG A 1 80 ? 10.93 27.656 13.055 1 93.44 80 ARG A C 1
ATOM 625 O O . ARG A 1 80 ? 10.789 28.625 13.805 1 93.44 80 ARG A O 1
ATOM 632 N N . ILE A 1 81 ? 11.344 27.812 11.844 1 95.25 81 ILE A N 1
ATOM 633 C CA . ILE A 1 81 ? 11.664 29.109 11.25 1 95.25 81 ILE A CA 1
ATOM 634 C C . ILE A 1 81 ? 10.602 29.469 10.211 1 95.25 81 ILE A C 1
ATOM 636 O O . ILE A 1 81 ? 10.375 28.734 9.25 1 95.25 81 ILE A O 1
ATOM 640 N N . PRO A 1 82 ? 9.914 30.578 10.438 1 95.69 82 PRO A N 1
ATOM 641 C CA . PRO A 1 82 ? 8.859 30.984 9.5 1 95.69 82 PRO A CA 1
ATOM 642 C C . PRO A 1 82 ? 9.352 31.031 8.055 1 95.69 82 PRO A C 1
ATOM 644 O O . PRO A 1 82 ? 10.391 31.641 7.77 1 95.69 82 PRO A O 1
ATOM 647 N N . HIS A 1 83 ? 8.641 30.375 7.191 1 96.12 83 HIS A N 1
ATOM 648 C CA . HIS A 1 83 ? 8.797 30.406 5.742 1 96.12 83 HIS A CA 1
ATOM 649 C C . HIS A 1 83 ? 10.109 29.75 5.32 1 96.12 83 HIS A C 1
ATOM 651 O O . HIS A 1 83 ? 10.547 29.906 4.176 1 96.12 83 HIS A O 1
ATOM 657 N N . LYS A 1 84 ? 10.727 29.094 6.207 1 96.38 84 LYS A N 1
ATOM 658 C CA . LYS A 1 84 ? 12.016 28.484 5.859 1 96.38 84 LYS A CA 1
ATOM 659 C C . LYS A 1 84 ? 11.82 27.188 5.094 1 96.38 84 LYS A C 1
ATOM 661 O O . LYS A 1 84 ? 12.562 26.891 4.156 1 96.38 84 LYS A O 1
ATOM 666 N N . CYS A 1 85 ? 10.875 26.406 5.453 1 96.38 85 CYS A N 1
ATOM 667 C CA . CYS A 1 85 ? 10.664 25.109 4.809 1 96.38 85 CYS A CA 1
ATOM 668 C C . CYS A 1 85 ? 9.852 25.266 3.531 1 96.38 85 CYS A C 1
ATOM 670 O O . CYS A 1 85 ? 9.938 24.422 2.633 1 96.38 85 CYS A O 1
ATOM 672 N N . HIS A 1 86 ? 9.141 26.312 3.447 1 96.25 86 HIS A N 1
ATOM 673 C CA . HIS A 1 86 ? 8.211 26.484 2.342 1 96.25 86 HIS A CA 1
ATOM 674 C C . HIS A 1 86 ? 7.879 27.953 2.125 1 96.25 86 HIS A C 1
ATOM 676 O O . HIS A 1 86 ? 7.711 28.703 3.088 1 96.25 86 HIS A O 1
ATOM 682 N N . ASN A 1 87 ? 7.695 28.344 0.871 1 95.69 87 ASN A N 1
ATOM 683 C CA . ASN A 1 87 ? 7.504 29.766 0.55 1 95.69 87 ASN A CA 1
ATOM 684 C C . ASN A 1 87 ? 6.082 30.219 0.867 1 95.69 87 ASN A C 1
ATOM 686 O O . ASN A 1 87 ? 5.875 31.359 1.297 1 95.69 87 ASN A O 1
ATOM 690 N N . ASN A 1 88 ? 5.137 29.375 0.691 1 96.44 88 ASN A N 1
ATOM 691 C CA . ASN A 1 88 ? 3.738 29.766 0.778 1 96.44 88 ASN A CA 1
ATOM 692 C C . ASN A 1 88 ? 3.16 29.5 2.164 1 96.44 88 ASN A C 1
ATOM 694 O O . ASN A 1 88 ? 2.121 30.047 2.529 1 96.44 88 ASN A O 1
ATOM 698 N N . PHE A 1 89 ? 3.748 28.625 2.902 1 97.75 89 PHE A N 1
ATOM 699 C CA . PHE A 1 89 ? 3.297 28.312 4.254 1 97.75 89 PHE A CA 1
ATOM 700 C C . PHE A 1 89 ? 4.301 28.812 5.285 1 97.75 89 PHE A C 1
ATOM 702 O O . PHE A 1 89 ? 5.48 28.453 5.234 1 97.75 89 PHE A O 1
ATOM 709 N N . GLU A 1 90 ? 3.789 29.656 6.219 1 97.44 90 GLU A N 1
ATOM 710 C CA . GLU A 1 90 ? 4.648 30.172 7.273 1 97.44 90 GLU A CA 1
ATOM 711 C C . GLU A 1 90 ? 5.328 29.047 8.047 1 97.44 90 GLU A C 1
ATOM 713 O O . GLU A 1 90 ? 6.539 29.078 8.266 1 97.44 90 GLU A O 1
ATOM 718 N N . TYR A 1 91 ? 4.527 28.094 8.477 1 97.81 91 TYR A N 1
ATOM 719 C CA . TYR A 1 91 ? 5.004 26.859 9.102 1 97.81 91 TYR A CA 1
ATOM 720 C C . TYR A 1 91 ? 4.398 25.625 8.43 1 97.81 91 TYR A C 1
ATOM 722 O O . TYR A 1 91 ? 3.254 25.672 7.973 1 97.81 91 TYR A O 1
ATOM 730 N N . ILE A 1 92 ? 5.191 24.578 8.289 1 98.56 92 ILE A N 1
ATOM 731 C CA . ILE A 1 92 ? 4.664 23.312 7.785 1 98.56 92 ILE A CA 1
ATOM 732 C C . ILE A 1 92 ? 4.773 22.25 8.867 1 98.56 92 ILE A C 1
ATOM 734 O O . ILE A 1 92 ? 5.527 22.406 9.828 1 98.56 92 ILE A O 1
ATOM 738 N N . GLY A 1 93 ? 3.914 21.25 8.828 1 98.62 93 GLY A N 1
ATOM 739 C CA . GLY A 1 93 ? 4.008 20.094 9.703 1 98.62 93 GLY A CA 1
ATOM 740 C C . GLY A 1 93 ? 4.859 18.969 9.125 1 98.62 93 GLY A C 1
ATOM 741 O O . GLY A 1 93 ? 5.219 19 7.945 1 98.62 93 GLY A O 1
ATOM 742 N N . GLU A 1 94 ? 5.168 18.016 9.961 1 98.81 94 GLU A N 1
ATOM 743 C CA . GLU A 1 94 ? 5.992 16.891 9.508 1 98.81 94 GLU A CA 1
ATOM 744 C C . GLU A 1 94 ? 5.695 15.625 10.305 1 98.81 94 GLU A C 1
ATOM 746 O O . GLU A 1 94 ? 5.594 15.672 11.539 1 98.81 94 GLU A O 1
ATOM 751 N N . ASN A 1 95 ? 5.406 14.578 9.656 1 98.81 95 ASN A N 1
ATOM 752 C CA . ASN A 1 95 ? 5.418 13.234 10.227 1 98.81 95 ASN A CA 1
ATOM 753 C C . ASN A 1 95 ? 6.551 12.391 9.656 1 98.81 95 ASN A C 1
ATOM 755 O O . ASN A 1 95 ? 6.844 12.469 8.461 1 98.81 95 ASN A O 1
ATOM 759 N N . ILE A 1 96 ? 7.16 11.578 10.5 1 98.62 96 ILE A N 1
ATOM 760 C CA . ILE A 1 96 ? 8.25 10.695 10.102 1 98.62 96 ILE A CA 1
ATOM 761 C C . ILE A 1 96 ? 7.934 9.266 10.531 1 98.62 96 ILE A C 1
ATOM 763 O O . ILE A 1 96 ? 7.496 9.031 11.664 1 98.62 96 ILE A O 1
ATOM 767 N N . TRP A 1 97 ? 8.086 8.391 9.656 1 98 97 TRP A N 1
ATOM 768 C CA . TRP A 1 97 ? 7.984 6.949 9.883 1 98 97 TRP A CA 1
ATOM 769 C C . TRP A 1 97 ? 9.258 6.238 9.445 1 98 97 TRP A C 1
ATOM 771 O O . TRP A 1 97 ? 9.867 6.605 8.438 1 98 97 TRP A O 1
ATOM 781 N N . TYR A 1 98 ? 9.719 5.289 10.141 1 96.69 98 TYR A N 1
ATOM 782 C CA . TYR A 1 98 ? 10.812 4.449 9.656 1 96.69 98 TYR A CA 1
ATOM 783 C C . TYR A 1 98 ? 10.555 2.984 9.992 1 96.69 98 TYR A C 1
ATOM 785 O O . TYR A 1 98 ? 9.906 2.672 10.992 1 96.69 98 TYR A O 1
ATOM 793 N N . GLY A 1 99 ? 10.984 2.107 9.156 1 93.56 99 GLY A N 1
ATOM 794 C CA . GLY A 1 99 ? 10.789 0.672 9.289 1 93.56 99 GLY A CA 1
ATOM 795 C C . GLY A 1 99 ? 11.305 -0.111 8.094 1 93.56 99 GLY A C 1
ATOM 796 O O . GLY A 1 99 ? 12.031 0.43 7.254 1 93.56 99 GLY A O 1
ATOM 797 N N . GLY A 1 100 ? 10.953 -1.393 8.07 1 87.81 100 GLY A N 1
ATOM 798 C CA . GLY A 1 100 ? 11.422 -2.26 7 1 87.81 100 GLY A CA 1
ATOM 799 C C . GLY A 1 100 ? 10.758 -1.973 5.668 1 87.81 100 GLY A C 1
ATOM 800 O O . GLY A 1 100 ? 9.531 -1.87 5.586 1 87.81 100 GLY A O 1
ATOM 801 N N . LEU A 1 101 ? 11.523 -1.939 4.602 1 86.75 101 LEU A N 1
ATOM 802 C CA . LEU A 1 101 ? 11.094 -1.605 3.246 1 86.75 101 LEU A CA 1
ATOM 803 C C . LEU A 1 101 ? 10.102 -2.637 2.723 1 86.75 101 LEU A C 1
ATOM 805 O O . LEU A 1 101 ? 9.148 -2.287 2.023 1 86.75 101 LEU A O 1
ATOM 809 N N . PRO A 1 102 ? 10.234 -3.891 3.051 1 78.38 102 PRO A N 1
ATOM 810 C CA . PRO A 1 102 ? 9.305 -4.879 2.5 1 78.38 102 PRO A CA 1
ATOM 811 C C . PRO A 1 102 ? 7.863 -4.637 2.936 1 78.38 102 PRO A C 1
ATOM 813 O O . PRO A 1 102 ? 6.93 -5.043 2.24 1 78.38 102 PRO A O 1
ATOM 816 N N . TYR A 1 103 ? 7.672 -3.914 3.979 1 81.5 103 TYR A N 1
ATOM 817 C CA . TYR A 1 103 ? 6.328 -3.697 4.508 1 81.5 103 TYR A CA 1
ATOM 818 C C . TYR A 1 103 ? 5.844 -2.285 4.203 1 81.5 103 TYR A C 1
ATOM 820 O O . TYR A 1 103 ? 4.672 -1.968 4.41 1 81.5 103 TYR A O 1
ATOM 828 N N . PHE A 1 104 ? 6.695 -1.573 3.678 1 90.81 104 PHE A N 1
ATOM 829 C CA . PHE A 1 104 ? 6.379 -0.158 3.527 1 90.81 104 PHE A CA 1
ATOM 830 C C . PHE A 1 104 ? 5.41 0.06 2.371 1 90.81 104 PHE A C 1
ATOM 832 O O . PHE A 1 104 ? 5.645 -0.42 1.26 1 90.81 104 PHE A O 1
ATOM 839 N N . THR A 1 105 ? 4.422 0.769 2.654 1 92.38 105 THR A N 1
ATOM 840 C CA . THR A 1 105 ? 3.59 1.562 1.758 1 92.38 105 THR A CA 1
ATOM 841 C C . THR A 1 105 ? 3.178 2.873 2.422 1 92.38 105 THR A C 1
ATOM 843 O O . THR A 1 105 ? 3.121 2.963 3.648 1 92.38 105 THR A O 1
ATOM 846 N N . PRO A 1 106 ? 2.887 3.832 1.599 1 96.25 106 PRO A N 1
ATOM 847 C CA . PRO A 1 106 ? 2.35 5.047 2.217 1 96.25 106 PRO A CA 1
ATOM 848 C C . PRO A 1 106 ? 1.152 4.77 3.123 1 96.25 106 PRO A C 1
ATOM 850 O O . PRO A 1 106 ? 1.074 5.305 4.23 1 96.25 106 PRO A O 1
ATOM 853 N N . LYS A 1 107 ? 0.331 3.918 2.695 1 93.81 107 LYS A N 1
ATOM 854 C CA . LYS A 1 107 ? -0.861 3.635 3.488 1 93.81 107 LYS A CA 1
ATOM 855 C C . LYS A 1 107 ? -0.494 2.984 4.82 1 93.81 107 LYS A C 1
ATOM 857 O O . LYS A 1 107 ? -1.071 3.314 5.859 1 93.81 107 LYS A O 1
ATOM 862 N N . TYR A 1 108 ? 0.465 2.049 4.789 1 93.12 108 TYR A N 1
ATOM 863 C CA . TYR A 1 108 ? 0.909 1.404 6.02 1 93.12 108 TYR A CA 1
ATOM 864 C C . TYR A 1 108 ? 1.443 2.43 7.012 1 93.12 108 TYR A C 1
ATOM 866 O O . TYR A 1 108 ? 1.072 2.418 8.188 1 93.12 108 TYR A O 1
ATOM 874 N N . ALA A 1 109 ? 2.264 3.271 6.559 1 96.88 109 ALA A N 1
ATOM 875 C CA . ALA A 1 109 ? 2.869 4.289 7.414 1 96.88 109 ALA A CA 1
ATOM 876 C C . ALA A 1 109 ? 1.813 5.246 7.957 1 96.88 109 ALA A C 1
ATOM 878 O O . ALA A 1 109 ? 1.804 5.562 9.148 1 96.88 109 ALA A O 1
ATOM 879 N N . VAL A 1 110 ? 0.943 5.711 7.105 1 97.81 110 VAL A N 1
ATOM 880 C CA . VAL A 1 110 ? -0.089 6.656 7.52 1 97.81 110 VAL A CA 1
ATOM 881 C C . VAL A 1 110 ? -1.048 5.98 8.5 1 97.81 110 VAL A C 1
ATOM 883 O O . VAL A 1 110 ? -1.525 6.613 9.445 1 97.81 110 VAL A O 1
ATOM 886 N N . ALA A 1 111 ? -1.351 4.719 8.289 1 94.94 111 ALA A N 1
ATOM 887 C CA . ALA A 1 111 ? -2.18 3.971 9.234 1 94.94 111 ALA A CA 1
ATOM 888 C C . ALA A 1 111 ? -1.531 3.914 10.609 1 94.94 111 ALA A C 1
ATOM 890 O O . ALA A 1 111 ? -2.213 4.043 11.633 1 94.94 111 ALA A O 1
ATOM 891 N N . ASP A 1 112 ? -0.239 3.654 10.633 1 96.12 112 ASP A N 1
ATOM 892 C CA . ASP A 1 112 ? 0.488 3.652 11.898 1 96.12 112 ASP A CA 1
ATOM 893 C C . ASP A 1 112 ? 0.321 4.984 12.625 1 96.12 112 ASP A C 1
ATOM 895 O O . ASP A 1 112 ? 0.107 5.008 13.844 1 96.12 112 ASP A O 1
ATOM 899 N N . TRP A 1 113 ? 0.427 6.074 11.938 1 98.38 113 TRP A N 1
ATOM 900 C CA . TRP A 1 113 ? 0.218 7.395 12.523 1 98.38 113 TRP A CA 1
ATOM 901 C C . TRP A 1 113 ? -1.216 7.551 13.016 1 98.38 113 TRP A C 1
ATOM 903 O O . TRP A 1 113 ? -1.444 7.98 14.148 1 98.38 113 TRP A O 1
ATOM 913 N N . TYR A 1 114 ? -2.168 7.191 12.195 1 97.69 114 TYR A N 1
ATOM 914 C CA . TYR A 1 114 ? -3.582 7.34 12.531 1 97.69 114 TYR A CA 1
ATOM 915 C C . TYR A 1 114 ? -3.941 6.527 13.766 1 97.69 114 TYR A C 1
ATOM 917 O O . TYR A 1 114 ? -4.777 6.945 14.57 1 97.69 114 TYR A O 1
ATOM 925 N N . ASN A 1 115 ? -3.336 5.387 13.977 1 96.25 115 ASN A N 1
ATOM 926 C CA . ASN A 1 115 ? -3.656 4.477 15.07 1 96.25 115 ASN A CA 1
ATOM 927 C C . ASN A 1 115 ? -3.312 5.086 16.422 1 96.25 115 ASN A C 1
ATOM 929 O O . ASN A 1 115 ? -3.766 4.598 17.469 1 96.25 115 ASN A O 1
ATOM 933 N N . GLU A 1 116 ? -2.568 6.145 16.438 1 97.75 116 GLU A N 1
ATOM 934 C CA . GLU A 1 116 ? -2.365 6.895 17.672 1 97.75 116 GLU A CA 1
ATOM 935 C C . GLU A 1 116 ? -3.684 7.438 18.219 1 97.75 116 GLU A C 1
ATOM 937 O O . GLU A 1 116 ? -3.76 7.863 19.375 1 97.75 116 GLU A O 1
ATOM 942 N N . SER A 1 117 ? -4.699 7.449 17.406 1 97.62 117 SER A N 1
ATOM 943 C CA . SER A 1 117 ? -6.016 7.918 17.828 1 97.62 117 SER A CA 1
ATOM 944 C C . SER A 1 117 ? -6.477 7.203 19.094 1 97.62 117 SER A C 1
ATOM 946 O O . SER A 1 117 ? -7.25 7.758 19.875 1 97.62 117 SER A O 1
ATOM 948 N N . GLN A 1 118 ? -5.996 6.027 19.266 1 96.94 118 GLN A N 1
ATOM 949 C CA . GLN A 1 118 ? -6.395 5.234 20.438 1 96.94 118 GLN A CA 1
ATOM 950 C C . GLN A 1 118 ? -5.945 5.898 21.734 1 96.94 118 GLN A C 1
ATOM 952 O O . GLN A 1 118 ? -6.512 5.645 22.797 1 96.94 118 GLN A O 1
ATOM 957 N N . TYR A 1 119 ? -4.992 6.762 21.703 1 98.12 119 TYR A N 1
ATOM 958 C CA . TYR A 1 119 ? -4.449 7.418 22.875 1 98.12 119 TYR A CA 1
ATOM 959 C C . TYR A 1 119 ? -4.984 8.836 23.016 1 98.12 119 TYR A C 1
ATOM 961 O O . TYR A 1 119 ? -4.695 9.531 23.984 1 98.12 119 TYR A O 1
ATOM 969 N N . PHE A 1 120 ? -5.746 9.328 22.016 1 97.94 120 PHE A N 1
ATOM 970 C CA . PHE A 1 120 ? -6.219 10.711 21.969 1 97.94 120 PHE A CA 1
ATOM 971 C C . PHE A 1 120 ? -7.672 10.797 22.422 1 97.94 120 PHE A C 1
ATOM 973 O O . PHE A 1 120 ? -8.539 10.109 21.891 1 97.94 120 PHE A O 1
ATOM 980 N N . ASP A 1 121 ? -7.957 11.562 23.359 1 97.19 121 ASP A N 1
ATOM 981 C CA . ASP A 1 121 ? -9.328 11.859 23.766 1 97.19 121 ASP A CA 1
ATOM 982 C C . ASP A 1 121 ? -9.797 13.188 23.203 1 97.19 121 ASP A C 1
ATOM 984 O O . ASP A 1 121 ? -9.383 14.25 23.672 1 97.19 121 ASP A O 1
ATOM 988 N N . PHE A 1 122 ? -10.602 13.188 22.312 1 97.19 122 PHE A N 1
ATOM 989 C CA . PHE A 1 122 ? -11.078 14.359 21.578 1 97.19 122 PHE A CA 1
ATOM 990 C C . PHE A 1 122 ? -11.875 15.273 22.5 1 97.19 122 PHE A C 1
ATOM 992 O O . PHE A 1 122 ? -11.758 16.5 22.422 1 97.19 122 PHE A O 1
ATOM 999 N N . ASN A 1 123 ? -12.656 14.766 23.406 1 95.5 123 ASN A N 1
ATOM 1000 C CA . ASN A 1 123 ? -13.555 15.531 24.266 1 95.5 123 ASN A CA 1
ATOM 1001 C C . ASN A 1 123 ? -12.797 16.344 25.297 1 95.5 123 ASN A C 1
ATOM 1003 O O . ASN A 1 123 ? -13.125 17.5 25.562 1 95.5 123 ASN A O 1
ATOM 1007 N N . ASP A 1 124 ? -11.742 15.711 25.844 1 94.81 124 ASP A N 1
ATOM 1008 C CA . ASP A 1 124 ? -11 16.375 26.906 1 94.81 124 ASP A CA 1
ATOM 1009 C C . ASP A 1 124 ? -9.695 16.969 26.391 1 94.81 124 ASP A C 1
ATOM 1011 O O . ASP A 1 124 ? -8.961 17.625 27.125 1 94.81 124 ASP A O 1
ATOM 1015 N N . LEU A 1 125 ? -9.477 16.672 25.031 1 95.12 125 LEU A N 1
ATOM 1016 C CA . LEU A 1 125 ? -8.234 17.156 24.438 1 95.12 125 LEU A CA 1
ATOM 1017 C C . LEU A 1 125 ? -7.027 16.656 25.219 1 95.12 125 LEU A C 1
ATOM 1019 O O . LEU A 1 125 ? -6.168 17.453 25.609 1 95.12 125 LEU A O 1
ATOM 1023 N N . THR A 1 126 ? -6.988 15.344 25.562 1 96.06 126 THR A N 1
ATOM 1024 C CA . THR A 1 126 ? -5.875 14.727 26.281 1 96.06 126 THR A CA 1
ATOM 1025 C C . THR A 1 126 ? -5.254 13.602 25.453 1 96.06 126 THR A C 1
ATOM 1027 O O . THR A 1 126 ? -5.859 13.133 24.484 1 96.06 126 THR A O 1
ATOM 1030 N N . CYS A 1 127 ? -4.016 13.289 25.719 1 97.06 127 CYS A N 1
ATOM 1031 C CA . CYS A 1 127 ? -3.24 12.258 25.047 1 97.06 127 CYS A CA 1
ATOM 1032 C C . CYS A 1 127 ? -2.547 11.352 26.062 1 97.06 127 CYS A C 1
ATOM 1034 O O . CYS A 1 127 ? -1.685 11.805 26.812 1 97.06 127 CYS A O 1
ATOM 1036 N N . SER A 1 128 ? -2.816 10.086 26.109 1 97.69 128 SER A N 1
ATOM 1037 C CA . SER A 1 128 ? -2.301 9.148 27.094 1 97.69 128 SER A CA 1
ATOM 1038 C C . SER A 1 128 ? -1.045 8.445 26.594 1 97.69 128 SER A C 1
ATOM 1040 O O . SER A 1 128 ? -0.459 7.621 27.297 1 97.69 128 SER A O 1
ATOM 1042 N N . GLY A 1 129 ? -0.584 8.703 25.453 1 97.25 129 GLY A N 1
ATOM 1043 C CA . GLY A 1 129 ? 0.595 8.164 24.797 1 97.25 129 GLY A CA 1
ATOM 1044 C C . GLY A 1 129 ? 1.2 9.125 23.781 1 97.25 129 GLY A C 1
ATOM 1045 O O . GLY A 1 129 ? 1.508 10.273 24.109 1 97.25 129 GLY A O 1
ATOM 1046 N N . VAL A 1 130 ? 1.44 8.656 22.594 1 97.25 130 VAL A N 1
ATOM 1047 C CA . VAL A 1 130 ? 1.866 9.5 21.484 1 97.25 130 VAL A CA 1
ATOM 1048 C C . VAL A 1 130 ? 0.671 9.812 20.578 1 97.25 130 VAL A C 1
ATOM 1050 O O . VAL A 1 130 ? -0.046 8.906 20.156 1 97.25 130 VAL A O 1
ATOM 1053 N N . CYS A 1 131 ? 0.455 11.117 20.281 1 98.19 131 CYS A N 1
ATOM 1054 C CA . CYS A 1 131 ? -0.742 11.477 19.516 1 98.19 131 CYS A CA 1
ATOM 1055 C C . CYS A 1 131 ? -0.406 12.43 18.391 1 98.19 131 CYS A C 1
ATOM 1057 O O . CYS A 1 131 ? -1.252 12.711 17.531 1 98.19 131 CYS A O 1
ATOM 1059 N N . GLY A 1 132 ? 0.805 12.938 18.359 1 98 132 GLY A N 1
ATOM 1060 C CA . GLY A 1 132 ? 1.143 14.039 17.469 1 98 132 GLY A CA 1
ATOM 1061 C C . GLY A 1 132 ? 1.043 13.672 15.992 1 98 132 GLY A C 1
ATOM 1062 O O . GLY A 1 132 ? 0.692 14.508 15.164 1 98 132 GLY A O 1
ATOM 1063 N N . HIS A 1 133 ? 1.414 12.422 15.609 1 98.75 133 HIS A N 1
ATOM 1064 C CA . HIS A 1 133 ? 1.288 12 14.219 1 98.75 133 HIS A CA 1
ATOM 1065 C C . HIS A 1 133 ? -0.175 11.938 13.789 1 98.75 133 HIS A C 1
ATOM 1067 O O . HIS A 1 133 ? -0.527 12.375 12.695 1 98.75 133 HIS A O 1
ATOM 1073 N N . TYR A 1 134 ? -0.955 11.477 14.711 1 98.75 134 TYR A N 1
ATOM 1074 C CA . TYR A 1 134 ? -2.387 11.375 14.445 1 98.75 134 TYR A CA 1
ATOM 1075 C C . TYR A 1 134 ? -3.004 12.75 14.242 1 98.75 134 TYR A C 1
ATOM 1077 O O . TYR A 1 134 ? -3.676 12.992 13.234 1 98.75 134 TYR A O 1
ATOM 1085 N N . THR A 1 135 ? -2.76 13.609 15.195 1 98.75 135 THR A N 1
ATOM 1086 C CA . THR A 1 135 ? -3.396 14.922 15.125 1 98.75 135 THR A CA 1
ATOM 1087 C C . THR A 1 135 ? -2.938 15.68 13.883 1 98.75 135 THR A C 1
ATOM 1089 O O . THR A 1 135 ? -3.715 16.422 13.281 1 98.75 135 THR A O 1
ATOM 1092 N N . GLN A 1 136 ? -1.71 15.445 13.406 1 98.88 136 GLN A N 1
ATOM 1093 C CA . GLN A 1 136 ? -1.259 16.062 12.164 1 98.88 136 GLN A CA 1
ATOM 1094 C C . GLN A 1 136 ? -2.012 15.508 10.961 1 98.88 136 GLN A C 1
ATOM 1096 O O . GLN A 1 136 ? -2.441 16.266 10.086 1 98.88 136 GLN A O 1
ATOM 1101 N N . VAL A 1 137 ? -2.188 14.25 10.93 1 98.88 137 VAL A N 1
ATOM 1102 C CA . VAL A 1 137 ? -2.885 13.602 9.82 1 98.88 137 VAL A CA 1
ATOM 1103 C C . VAL A 1 137 ? -4.293 14.18 9.695 1 98.88 137 VAL A C 1
ATOM 1105 O O . VAL A 1 137 ? -4.773 14.43 8.586 1 98.88 137 VAL A O 1
ATOM 1108 N N . VAL A 1 138 ? -4.98 14.438 10.844 1 98.81 138 VAL A N 1
ATOM 1109 C CA . VAL A 1 138 ? -6.402 14.75 10.789 1 98.81 138 VAL A CA 1
ATOM 1110 C C . VAL A 1 138 ? -6.617 16.234 11.086 1 98.81 138 VAL A C 1
ATOM 1112 O O . VAL A 1 138 ? -7.703 16.641 11.508 1 98.81 138 VAL A O 1
ATOM 1115 N N . TRP A 1 139 ? -5.535 17.016 10.984 1 98.88 139 TRP A N 1
ATOM 1116 C CA . TRP A 1 139 ? -5.703 18.453 11.188 1 98.88 139 TRP A CA 1
ATOM 1117 C C . TRP A 1 139 ? -6.535 19.062 10.062 1 98.88 139 TRP A C 1
ATOM 1119 O O . TRP A 1 139 ? -6.094 19.109 8.906 1 98.88 139 TRP A O 1
ATOM 1129 N N . ALA A 1 140 ? -7.68 19.562 10.344 1 98.75 140 ALA A N 1
ATOM 1130 C CA . ALA A 1 140 ? -8.719 19.891 9.367 1 98.75 140 ALA A CA 1
ATOM 1131 C C . ALA A 1 140 ? -8.234 20.938 8.383 1 98.75 140 ALA A C 1
ATOM 1133 O O . ALA A 1 140 ? -8.516 20.859 7.184 1 98.75 140 ALA A O 1
ATOM 1134 N N . ASN A 1 141 ? -7.555 21.859 8.859 1 97.69 141 ASN A N 1
ATOM 1135 C CA . ASN A 1 141 ? -7.184 22.984 8.023 1 97.69 141 ASN A CA 1
ATOM 1136 C C . ASN A 1 141 ? -6.016 22.656 7.102 1 97.69 141 ASN A C 1
ATOM 1138 O O . ASN A 1 141 ? -5.746 23.375 6.141 1 97.69 141 ASN A O 1
ATOM 1142 N N . THR A 1 142 ? -5.203 21.688 7.473 1 98.69 142 THR A N 1
ATOM 1143 C CA . THR A 1 142 ? -4.129 21.219 6.605 1 98.69 142 THR A CA 1
ATOM 1144 C C . THR A 1 142 ? -4.691 20.656 5.301 1 98.69 142 THR A C 1
ATOM 1146 O O . THR A 1 142 ? -5.594 19.828 5.316 1 98.69 142 THR A O 1
ATOM 1149 N N . HIS A 1 143 ? -4.219 21.188 4.125 1 98.25 143 HIS A N 1
ATOM 1150 C CA . HIS A 1 143 ? -4.875 20.734 2.908 1 98.25 143 HIS A CA 1
ATOM 1151 C C . HIS A 1 143 ? -3.855 20.422 1.814 1 98.25 143 HIS A C 1
ATOM 1153 O O . HIS A 1 143 ? -4.227 20.156 0.669 1 98.25 143 HIS A O 1
ATOM 1159 N N . LYS A 1 144 ? -2.582 20.516 2.131 1 98.69 144 LYS A N 1
ATOM 1160 C CA . LYS A 1 144 ? -1.501 20.109 1.236 1 98.69 144 LYS A CA 1
ATOM 1161 C C . LYS A 1 144 ? -0.583 19.094 1.906 1 98.69 144 LYS A C 1
ATOM 1163 O O . LYS A 1 144 ? -0.3 19.203 3.102 1 98.69 144 LYS A O 1
ATOM 1168 N N . VAL A 1 145 ? -0.085 18.141 1.105 1 98.88 145 VAL A N 1
ATOM 1169 C CA . VAL A 1 145 ? 0.862 17.156 1.604 1 98.88 145 VAL A CA 1
ATOM 1170 C C . VAL A 1 145 ? 1.91 16.859 0.534 1 98.88 145 VAL A C 1
ATOM 1172 O O . VAL A 1 145 ? 1.636 16.969 -0.663 1 98.88 145 VAL A O 1
ATOM 1175 N N . GLY A 1 146 ? 3.096 16.641 0.842 1 98.88 146 GLY A N 1
ATOM 1176 C CA . GLY A 1 146 ? 4.203 16.109 0.062 1 98.88 146 GLY A CA 1
ATOM 1177 C C . GLY A 1 146 ? 5.094 15.164 0.849 1 98.88 146 GLY A C 1
ATOM 1178 O O . GLY A 1 146 ? 5.461 15.461 1.988 1 98.88 146 GLY A O 1
ATOM 1179 N N . CYS A 1 147 ? 5.438 14.008 0.284 1 98.88 147 CYS A N 1
ATOM 1180 C CA . CYS A 1 147 ? 6.148 12.961 1.01 1 98.88 147 CYS A CA 1
ATOM 1181 C C . CYS A 1 147 ? 7.336 12.453 0.204 1 98.88 147 CYS A C 1
ATOM 1183 O O . CYS A 1 147 ? 7.434 12.711 -0.997 1 98.88 147 CYS A O 1
ATOM 1185 N N . ALA A 1 148 ? 8.156 11.789 0.857 1 98.81 148 ALA A N 1
ATOM 1186 C CA . ALA A 1 148 ? 9.289 11.109 0.239 1 98.81 148 ALA A CA 1
ATOM 1187 C C . ALA A 1 148 ? 9.773 9.953 1.11 1 98.81 148 ALA A C 1
ATOM 1189 O O . ALA A 1 148 ? 9.539 9.938 2.32 1 98.81 148 ALA A O 1
ATOM 1190 N N . VAL A 1 149 ? 10.391 9.047 0.502 1 98.12 149 VAL A N 1
ATOM 1191 C CA . VAL A 1 149 ? 10.953 7.898 1.212 1 98.12 149 VAL A CA 1
ATOM 1192 C C . VAL A 1 149 ? 12.391 7.66 0.746 1 98.12 149 VAL A C 1
ATOM 1194 O O . VAL A 1 149 ? 12.703 7.852 -0.429 1 98.12 149 VAL A O 1
ATOM 1197 N N . ALA A 1 150 ? 13.25 7.352 1.658 1 97 150 ALA A N 1
ATOM 1198 C CA . ALA A 1 150 ? 14.648 7.02 1.381 1 97 150 ALA A CA 1
ATOM 1199 C C . ALA A 1 150 ? 15.055 5.73 2.094 1 97 150 ALA A C 1
ATOM 1201 O O . ALA A 1 150 ? 14.492 5.387 3.135 1 97 150 ALA A O 1
ATOM 1202 N N . THR A 1 151 ? 15.977 4.984 1.473 1 94.81 151 THR A N 1
ATOM 1203 C CA . THR A 1 151 ? 16.609 3.861 2.156 1 94.81 151 THR A CA 1
ATOM 1204 C C . THR A 1 151 ? 17.625 4.355 3.18 1 94.81 151 THR A C 1
ATOM 1206 O O . THR A 1 151 ? 18.438 5.223 2.877 1 94.81 151 THR A O 1
ATOM 1209 N N . CYS A 1 152 ? 17.469 3.834 4.371 1 96 152 CYS A N 1
ATOM 1210 C CA . CYS A 1 152 ? 18.312 4.301 5.473 1 96 152 CYS A CA 1
ATOM 1211 C C . CYS A 1 152 ? 18.906 3.123 6.242 1 96 152 CYS A C 1
ATOM 1213 O O . CYS A 1 152 ? 18.438 2.797 7.336 1 96 152 CYS A O 1
ATOM 1215 N N . PRO A 1 153 ? 19.984 2.547 5.758 1 93.31 153 PRO A N 1
ATOM 1216 C CA . PRO A 1 153 ? 20.578 1.371 6.402 1 93.31 153 PRO A CA 1
ATOM 1217 C C . PRO A 1 153 ? 20.984 1.637 7.848 1 93.31 153 PRO A C 1
ATOM 1219 O O . PRO A 1 153 ? 21 0.718 8.672 1 93.31 153 PRO A O 1
ATOM 1222 N N . ASN A 1 154 ? 21.328 2.873 8.18 1 94.62 154 ASN A N 1
ATOM 1223 C CA . ASN A 1 154 ? 21.828 3.211 9.508 1 94.62 154 ASN A CA 1
ATOM 1224 C C . ASN A 1 154 ? 20.734 3.082 10.562 1 94.62 154 ASN A C 1
ATOM 1226 O O . ASN A 1 154 ? 21.016 3.051 11.758 1 94.62 154 ASN A O 1
ATOM 1230 N N . LEU A 1 155 ? 19.531 2.994 10.156 1 94.81 155 LEU A N 1
ATOM 1231 C CA . LEU A 1 155 ? 18.422 3.029 11.109 1 94.81 155 LEU A CA 1
ATOM 1232 C C . LEU A 1 155 ? 18.109 1.629 11.617 1 94.81 155 LEU A C 1
ATOM 1234 O O . LEU A 1 155 ? 17.516 1.476 12.695 1 94.81 155 LEU A O 1
ATOM 1238 N N . GLY A 1 156 ? 18.453 0.623 10.945 1 91.25 156 GLY A N 1
ATOM 1239 C CA . GLY A 1 156 ? 18.109 -0.709 11.422 1 91.25 156 GLY A CA 1
ATOM 1240 C C . GLY A 1 156 ? 18.641 -1.814 10.523 1 91.25 156 GLY A C 1
ATOM 1241 O O . GLY A 1 156 ? 18.516 -2.996 10.859 1 91.25 156 GLY A O 1
ATOM 1242 N N . GLY A 1 157 ? 19.172 -1.438 9.367 1 90.06 157 GLY A N 1
ATOM 1243 C CA . GLY A 1 157 ? 19.688 -2.42 8.43 1 90.06 157 GLY A CA 1
ATOM 1244 C C . GLY A 1 157 ? 19.516 -2.004 6.977 1 90.06 157 GLY A C 1
ATOM 1245 O O . GLY A 1 157 ? 18.938 -0.949 6.691 1 90.06 157 GLY A O 1
ATOM 1246 N N . PRO A 1 158 ? 19.953 -2.859 6.055 1 86.56 158 PRO A N 1
ATOM 1247 C CA . PRO A 1 158 ? 20.047 -2.475 4.641 1 86.56 158 PRO A CA 1
ATOM 1248 C C . PRO A 1 158 ? 18.672 -2.238 4.012 1 86.56 158 PRO A C 1
ATOM 1250 O O . PRO A 1 158 ? 18.562 -1.561 2.986 1 86.56 158 PRO A O 1
ATOM 1253 N N . THR A 1 159 ? 17.656 -2.738 4.703 1 86.88 159 THR A N 1
ATOM 1254 C CA . THR A 1 159 ? 16.344 -2.633 4.086 1 86.88 159 THR A CA 1
ATOM 1255 C C . THR A 1 159 ? 15.445 -1.694 4.883 1 86.88 159 THR A C 1
ATOM 1257 O O . THR A 1 159 ? 14.219 -1.812 4.84 1 86.88 159 THR A O 1
ATOM 1260 N N . TYR A 1 160 ? 16 -0.864 5.566 1 92.94 160 TYR A N 1
ATOM 1261 C CA . TYR A 1 160 ? 15.195 0.091 6.316 1 92.94 160 TYR A CA 1
ATOM 1262 C C . TYR A 1 160 ? 14.945 1.353 5.5 1 92.94 160 TYR A C 1
ATOM 1264 O O . TYR A 1 160 ? 15.805 1.773 4.719 1 92.94 160 TYR A O 1
ATOM 1272 N N . ALA A 1 161 ? 13.789 1.913 5.746 1 95 161 ALA A N 1
ATOM 1273 C CA . ALA A 1 161 ? 13.391 3.129 5.043 1 95 161 ALA A CA 1
ATOM 1274 C C . ALA A 1 161 ? 12.961 4.219 6.027 1 95 161 ALA A C 1
ATOM 1276 O O . ALA A 1 161 ? 12.547 3.92 7.148 1 95 161 ALA A O 1
ATOM 1277 N N . LEU A 1 162 ? 13.18 5.418 5.645 1 97.94 162 LEU A N 1
ATOM 1278 C CA . LEU A 1 162 ? 12.648 6.605 6.309 1 97.94 162 LEU A CA 1
ATOM 1279 C C . LEU A 1 162 ? 11.648 7.332 5.414 1 97.94 162 LEU A C 1
ATOM 1281 O O . LEU A 1 162 ? 11.984 7.719 4.293 1 97.94 162 LEU A O 1
ATOM 1285 N N . PHE A 1 163 ? 10.43 7.402 5.828 1 98.62 163 PHE A N 1
ATOM 1286 C CA . PHE A 1 163 ? 9.312 8.039 5.133 1 98.62 163 PHE A CA 1
ATOM 1287 C C . PHE A 1 163 ? 8.93 9.352 5.809 1 98.62 163 PHE A C 1
ATOM 1289 O O . PHE A 1 163 ? 8.625 9.375 7.004 1 98.62 163 PHE A O 1
ATOM 1296 N N . VAL A 1 164 ? 9.016 10.43 5.055 1 98.88 164 VAL A N 1
ATOM 1297 C CA . VAL A 1 164 ? 8.742 11.766 5.57 1 98.88 164 VAL A CA 1
ATOM 1298 C C . VAL A 1 164 ? 7.566 12.383 4.812 1 98.88 164 VAL A C 1
ATOM 1300 O O . VAL A 1 164 ? 7.527 12.352 3.58 1 98.88 164 VAL A O 1
ATOM 1303 N N . CYS A 1 165 ? 6.613 12.906 5.527 1 98.94 165 CYS A N 1
ATOM 1304 C CA . CYS A 1 165 ? 5.551 13.703 4.926 1 98.94 165 CYS A CA 1
ATOM 1305 C C . CYS A 1 165 ? 5.488 15.094 5.547 1 98.94 165 CYS A C 1
ATOM 1307 O O . CYS A 1 165 ? 5.441 15.227 6.773 1 98.94 165 CYS A O 1
ATOM 1309 N N . ASN A 1 166 ? 5.465 16.062 4.688 1 98.94 166 ASN A N 1
ATOM 1310 C CA . ASN A 1 166 ? 5.266 17.438 5.094 1 98.94 166 ASN A CA 1
ATOM 1311 C C . ASN A 1 166 ? 3.848 17.922 4.785 1 98.94 166 ASN A C 1
ATOM 1313 O O . ASN A 1 166 ? 3.229 17.453 3.822 1 98.94 166 ASN A O 1
ATOM 1317 N N . TYR A 1 167 ? 3.41 18.828 5.621 1 98.88 167 TYR A N 1
ATOM 1318 C CA . TYR A 1 167 ? 2.021 19.281 5.59 1 98.88 167 TYR A CA 1
ATOM 1319 C C . TYR A 1 167 ? 1.942 20.797 5.551 1 98.88 167 TYR A C 1
ATOM 1321 O O . TYR A 1 167 ? 2.691 21.484 6.254 1 98.88 167 TYR A O 1
ATOM 1329 N N . GLY A 1 168 ? 1.027 21.297 4.746 1 98.56 168 GLY A N 1
ATOM 1330 C CA . GLY A 1 168 ? 0.793 22.734 4.711 1 98.56 168 GLY A CA 1
ATOM 1331 C C . GLY A 1 168 ? -0.675 23.094 4.805 1 98.56 168 GLY A C 1
ATOM 1332 O O . GLY A 1 168 ? -1.505 22.547 4.078 1 98.56 168 GLY A O 1
ATOM 1333 N N . PRO A 1 169 ? -1.119 24.047 5.684 1 98.12 169 PRO A N 1
ATOM 1334 C CA . PRO A 1 169 ? -0.316 24.625 6.77 1 98.12 169 PRO A CA 1
ATOM 1335 C C . PRO A 1 169 ? -0.07 23.625 7.902 1 98.12 169 PRO A C 1
ATOM 1337 O O . PRO A 1 169 ? -0.634 22.531 7.902 1 98.12 169 PRO A O 1
ATOM 1340 N N . ALA A 1 170 ? 0.81 23.984 8.82 1 98.19 170 ALA A N 1
ATOM 1341 C CA . ALA A 1 170 ? 1.136 23.141 9.977 1 98.19 170 ALA A CA 1
ATOM 1342 C C . ALA A 1 170 ? -0.091 22.922 10.852 1 98.19 170 ALA A C 1
ATOM 1344 O O . ALA A 1 170 ? -0.941 23.797 10.984 1 98.19 170 ALA A O 1
ATOM 1345 N N . GLY A 1 171 ? -0.191 21.719 11.406 1 97.94 171 GLY A N 1
ATOM 1346 C CA . GLY A 1 171 ? -1.169 21.406 12.438 1 97.94 171 GLY A CA 1
ATOM 1347 C C . GLY A 1 171 ? -0.576 21.391 13.836 1 97.94 171 GLY A C 1
ATOM 1348 O O . GLY A 1 171 ? 0.381 22.109 14.117 1 97.94 171 GLY A O 1
ATOM 1349 N N . ASN A 1 172 ? -1.28 20.672 14.648 1 97.06 172 ASN A N 1
ATOM 1350 C CA . ASN A 1 172 ? -0.822 20.469 16.016 1 97.06 172 ASN A CA 1
ATOM 1351 C C . ASN A 1 172 ? -0.657 21.781 16.766 1 97.06 172 ASN A C 1
ATOM 1353 O O . ASN A 1 172 ? 0.367 22.016 17.422 1 97.06 172 ASN A O 1
ATOM 1357 N N . ILE A 1 173 ? -1.574 22.641 16.516 1 94.06 173 ILE A N 1
ATOM 1358 C CA . ILE A 1 173 ? -1.563 23.891 17.25 1 94.06 173 ILE A CA 1
ATOM 1359 C C . ILE A 1 173 ? -1.967 23.656 18.703 1 94.06 173 ILE A C 1
ATOM 1361 O O . ILE A 1 173 ? -2.99 23.016 18.969 1 94.06 173 ILE A O 1
ATOM 1365 N N . LYS A 1 174 ? -1.213 24.109 19.594 1 92 174 LYS A N 1
ATOM 1366 C CA . LYS A 1 174 ? -1.402 23.875 21.016 1 92 174 LYS A CA 1
ATOM 1367 C C . LYS A 1 174 ? -2.801 24.297 21.453 1 92 174 LYS A C 1
ATOM 1369 O O . LYS A 1 174 ? -3.293 25.359 21.062 1 92 174 LYS A O 1
ATOM 1374 N N . ASN A 1 175 ? -3.469 23.375 22.172 1 92.94 175 ASN A N 1
ATOM 1375 C CA . ASN A 1 175 ? -4.754 23.609 22.812 1 92.94 175 ASN A CA 1
ATOM 1376 C C . ASN A 1 175 ? -5.883 23.75 21.797 1 92.94 175 ASN A C 1
ATOM 1378 O O . ASN A 1 175 ? -6.91 24.359 22.094 1 92.94 175 ASN A O 1
ATOM 1382 N N . GLU A 1 176 ? -5.629 23.375 20.656 1 96.38 176 GLU A N 1
ATOM 1383 C CA . GLU A 1 176 ? -6.672 23.328 19.641 1 96.38 176 GLU A CA 1
ATOM 1384 C C . GLU A 1 176 ? -6.996 21.906 19.219 1 96.38 176 GLU A C 1
ATOM 1386 O O . GLU A 1 176 ? -6.105 21.047 19.172 1 96.38 176 GLU A O 1
ATOM 1391 N N . LEU A 1 177 ? -8.28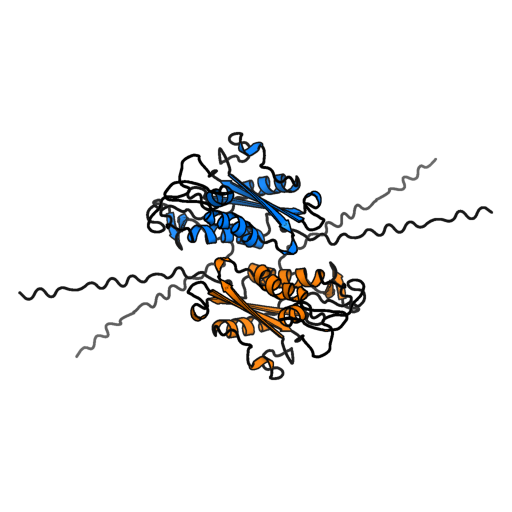1 21.734 19.016 1 97.56 177 LEU A N 1
ATOM 1392 C CA . LEU A 1 177 ? -8.703 20.453 18.469 1 97.56 177 LEU A CA 1
ATOM 1393 C C . LEU A 1 177 ? -8.273 20.328 17.016 1 97.56 177 LEU A C 1
ATOM 1395 O O . LEU A 1 177 ? -8.219 21.312 16.281 1 97.56 177 LEU A O 1
ATOM 1399 N N . PRO A 1 178 ? -7.973 19.156 16.531 1 98.62 178 PRO A N 1
ATOM 1400 C CA . PRO A 1 178 ? -7.527 18.984 15.148 1 98.62 178 PRO A CA 1
ATOM 1401 C C . PRO A 1 178 ? -8.633 19.297 14.133 1 98.62 178 PRO A C 1
ATOM 1403 O O . PRO A 1 178 ? -8.344 19.625 12.984 1 98.62 178 PRO A O 1
ATOM 1406 N N . TYR A 1 179 ? -9.836 19.156 14.562 1 98.75 179 TYR A N 1
ATOM 1407 C CA . TYR A 1 179 ? -10.969 19.469 13.695 1 98.75 179 TYR A CA 1
ATOM 1408 C C . TYR A 1 179 ? -12.211 19.812 14.516 1 98.75 179 TYR A C 1
ATOM 1410 O O . TYR A 1 179 ? -12.234 19.609 15.727 1 98.75 179 TYR A O 1
ATOM 1418 N N . ALA A 1 180 ? -13.195 20.422 13.891 1 98.5 180 ALA A N 1
ATOM 1419 C CA . ALA A 1 180 ? -14.477 20.719 14.531 1 98.5 180 ALA A CA 1
ATOM 1420 C C . ALA A 1 180 ? -15.438 19.531 14.414 1 98.5 180 ALA A C 1
ATOM 1422 O O . ALA A 1 180 ? -15.68 19.031 13.312 1 98.5 180 ALA A O 1
ATOM 1423 N N . GLU A 1 181 ? -15.93 19.125 15.57 1 98.06 181 GLU A N 1
ATOM 1424 C CA . GLU A 1 181 ? -16.906 18.047 15.578 1 98.06 181 GLU A CA 1
ATOM 1425 C C . GLU A 1 181 ? -18.219 18.484 14.938 1 98.06 181 GLU A C 1
ATOM 1427 O O . GLU A 1 181 ? -18.641 19.625 15.109 1 98.06 181 GLU A O 1
ATOM 1432 N N . GLY A 1 182 ? -18.891 17.547 14.203 1 98.12 182 GLY A N 1
ATOM 1433 C CA . GLY A 1 182 ? -20.172 17.781 13.57 1 98.12 182 GLY A CA 1
ATOM 1434 C C . GLY A 1 182 ? -20.438 16.875 12.391 1 98.12 182 GLY A C 1
ATOM 1435 O O . GLY A 1 182 ? -19.625 16 12.078 1 98.12 182 GLY A O 1
ATOM 1436 N N . SER A 1 183 ? -21.578 17.109 11.789 1 97.38 183 SER A N 1
ATOM 1437 C CA . SER A 1 183 ? -21.859 16.344 10.578 1 97.38 183 SER A CA 1
ATOM 1438 C C . SER A 1 183 ? -20.812 16.609 9.5 1 97.38 183 SER A C 1
ATOM 1440 O O . SER A 1 183 ? -20.375 17.75 9.32 1 97.38 183 SER A O 1
ATOM 1442 N N . SER A 1 184 ? -20.391 15.539 8.859 1 97.06 184 SER A N 1
ATOM 1443 C CA . SER A 1 184 ? -19.344 15.68 7.852 1 97.06 184 SER A CA 1
ATOM 1444 C C . SER A 1 184 ? -19.672 16.797 6.871 1 97.06 184 SER A C 1
ATOM 1446 O O . SER A 1 184 ? -20.781 16.859 6.332 1 97.06 184 SER A O 1
ATOM 1448 N N . CYS A 1 185 ? -18.781 17.75 6.777 1 97.44 185 CYS A N 1
ATOM 1449 C CA . CYS A 1 185 ? -18.781 18.797 5.754 1 97.44 185 CYS A CA 1
ATOM 1450 C C . CYS A 1 185 ? -19.781 19.891 6.098 1 97.44 185 CYS A C 1
ATOM 1452 O O . CYS A 1 185 ? -20.109 20.734 5.258 1 97.44 185 CYS A O 1
ATOM 1454 N N . SER A 1 186 ? -20.297 19.875 7.25 1 98.31 186 SER A N 1
ATOM 1455 C CA . SER A 1 186 ? -21.297 20.875 7.617 1 98.31 186 SER A CA 1
ATOM 1456 C C . SER A 1 186 ? -20.656 22.25 7.758 1 98.31 186 SER A C 1
ATOM 1458 O O . SER A 1 186 ? -21.375 23.266 7.832 1 98.31 186 SER A O 1
ATOM 1460 N N . MET A 1 187 ? -19.359 22.312 7.742 1 98.38 187 MET A N 1
ATOM 1461 C CA . MET A 1 187 ? -18.688 23.609 7.879 1 98.38 187 MET A CA 1
ATOM 1462 C C . MET A 1 187 ? -17.75 23.859 6.703 1 98.38 187 MET A C 1
ATOM 1464 O O . MET A 1 187 ? -16.734 24.531 6.852 1 98.38 187 MET A O 1
ATOM 1468 N N . CYS A 1 188 ? -18.031 23.234 5.586 1 98 188 CYS A N 1
ATOM 1469 C CA . CYS A 1 188 ? -17.281 23.547 4.379 1 98 188 CYS A CA 1
ATOM 1470 C C . CYS A 1 188 ? -17.438 25.016 4 1 98 188 CYS A C 1
ATOM 1472 O O . CYS A 1 188 ? -18.516 25.594 4.219 1 98 188 CYS A O 1
ATOM 1474 N N . LEU A 1 189 ? -16.406 25.594 3.387 1 96.81 189 LEU A N 1
ATOM 1475 C CA . LEU A 1 189 ? -16.469 26.953 2.889 1 96.81 189 LEU A CA 1
ATOM 1476 C C . LEU A 1 189 ? -17.328 27.031 1.633 1 96.81 189 LEU A C 1
ATOM 1478 O O . LEU A 1 189 ? -17.656 26.016 1.033 1 96.81 189 LEU A O 1
ATOM 1482 N N . LYS A 1 190 ? -17.641 28.219 1.254 1 96 190 LYS A N 1
ATOM 1483 C CA . LYS A 1 190 ? -18.5 28.453 0.091 1 96 190 LYS A CA 1
ATOM 1484 C C . LYS A 1 190 ? -17.859 27.891 -1.18 1 96 190 LYS A C 1
ATOM 1486 O O . LYS A 1 190 ? -18.547 27.406 -2.068 1 96 190 LYS A O 1
ATOM 1491 N N . GLU A 1 191 ? -16.562 27.969 -1.228 1 96.38 191 GLU A N 1
ATOM 1492 C CA . GLU A 1 191 ? -15.82 27.547 -2.416 1 96.38 191 GLU A CA 1
ATOM 1493 C C . GLU A 1 191 ? -15.555 26.047 -2.398 1 96.38 191 GLU A C 1
ATOM 1495 O O . GLU A 1 191 ? -14.922 25.516 -3.311 1 96.38 191 GLU A O 1
ATOM 1500 N N . GLU A 1 192 ? -16.047 25.422 -1.342 1 96.75 192 GLU A N 1
ATOM 1501 C CA . GLU A 1 192 ? -15.828 23.984 -1.178 1 96.75 192 GLU A CA 1
ATOM 1502 C C . GLU A 1 192 ? -17.125 23.203 -1.315 1 96.75 192 GLU A C 1
ATOM 1504 O O . GLU A 1 192 ? -18.219 23.781 -1.191 1 96.75 192 GLU A O 1
ATOM 1509 N N . ARG A 1 193 ? -17.047 21.969 -1.679 1 95.62 193 ARG A N 1
ATOM 1510 C CA . ARG A 1 193 ? -18.172 21.047 -1.704 1 95.62 193 ARG A CA 1
ATOM 1511 C C . ARG A 1 193 ? -17.859 19.766 -0.929 1 95.62 193 ARG A C 1
ATOM 1513 O O . ARG A 1 193 ? -16.688 19.391 -0.78 1 95.62 193 ARG A O 1
ATOM 1520 N N . CYS A 1 194 ? -18.938 19.125 -0.453 1 96.19 194 CYS A N 1
ATOM 1521 C CA . CYS A 1 194 ? -18.781 17.891 0.303 1 96.19 194 CYS A CA 1
ATOM 1522 C C . CYS A 1 194 ? -18.578 16.703 -0.631 1 96.19 194 CYS A C 1
ATOM 1524 O O . CYS A 1 194 ? -19.469 16.344 -1.396 1 96.19 194 CYS A O 1
ATOM 1526 N N . VAL A 1 195 ? -17.438 16.188 -0.63 1 93.19 195 VAL A N 1
ATOM 1527 C CA . VAL A 1 195 ? -17.156 14.977 -1.396 1 93.19 195 VAL A CA 1
ATOM 1528 C C . VAL A 1 195 ? -16.656 1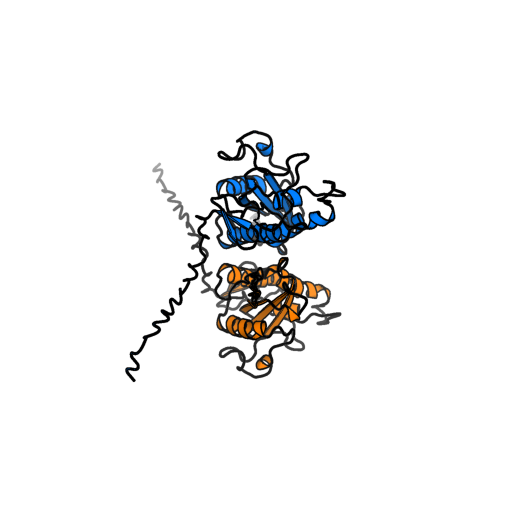3.875 -0.463 1 93.19 195 VAL A C 1
ATOM 1530 O O . VAL A 1 195 ? -15.531 13.945 0.051 1 93.19 195 VAL A O 1
ATOM 1533 N N . ASN A 1 196 ? -17.5 12.867 -0.246 1 91.12 196 ASN A N 1
ATOM 1534 C CA . ASN A 1 196 ? -17.125 11.727 0.589 1 91.12 196 ASN A CA 1
ATOM 1535 C C . ASN A 1 196 ? -16.594 12.172 1.948 1 91.12 196 ASN A C 1
ATOM 1537 O O . ASN A 1 196 ? -15.508 11.773 2.354 1 91.12 196 ASN A O 1
ATOM 1541 N N . LYS A 1 197 ? -17.25 13.094 2.602 1 96.25 197 LYS A N 1
ATOM 1542 C CA . LYS A 1 197 ? -17.062 13.523 3.986 1 96.25 197 LYS A CA 1
ATOM 1543 C C . LYS A 1 197 ? -15.914 14.516 4.109 1 96.25 197 LYS A C 1
ATOM 1545 O O . LYS A 1 197 ? -15.477 14.828 5.219 1 96.25 197 LYS A O 1
ATOM 1550 N N . LEU A 1 198 ? -15.391 14.992 3.021 1 97.44 198 LEU A N 1
ATOM 1551 C CA . LEU A 1 198 ? -14.32 15.984 3.039 1 97.44 198 LEU A CA 1
ATOM 1552 C C . LEU A 1 198 ? -14.727 17.234 2.275 1 97.44 198 LEU A C 1
ATOM 1554 O O . LEU A 1 198 ? -15.438 17.156 1.268 1 97.44 198 LEU A O 1
ATOM 1558 N N . CYS A 1 199 ? -14.344 18.359 2.744 1 98.38 199 CYS A N 1
ATOM 1559 C CA . CYS A 1 199 ? -14.539 19.625 2.051 1 98.38 199 CYS A CA 1
ATOM 1560 C C . CYS A 1 199 ? -13.531 19.781 0.912 1 98.38 199 CYS A C 1
ATOM 1562 O O . CYS A 1 199 ? -12.359 20.062 1.149 1 98.38 199 CYS A O 1
ATOM 1564 N N . GLN A 1 200 ? -13.945 19.578 -0.254 1 96.56 200 GLN A N 1
ATOM 1565 C CA . GLN A 1 200 ? -13.086 19.672 -1.428 1 96.56 200 GLN A CA 1
ATOM 1566 C C . GLN A 1 200 ? -13.352 20.938 -2.221 1 96.56 200 GLN A C 1
ATOM 1568 O O . GLN A 1 200 ? -14.508 21.328 -2.418 1 96.56 200 GLN A O 1
ATOM 1573 N N . HIS A 1 201 ? -12.203 21.609 -2.594 1 94.19 201 HIS A N 1
ATOM 1574 C CA . HIS A 1 201 ? -12.391 22.797 -3.41 1 94.19 201 HIS A CA 1
ATOM 1575 C C . HIS A 1 201 ? -13.156 22.484 -4.688 1 94.19 201 HIS A C 1
ATOM 1577 O O . HIS A 1 201 ? -12.906 21.453 -5.324 1 94.19 201 HIS A O 1
ATOM 1583 N N . LYS A 1 202 ? -14.039 23.281 -5.062 1 88.69 202 LYS A N 1
ATOM 1584 C CA . LYS A 1 202 ? -14.945 23.047 -6.188 1 88.69 202 LYS A CA 1
ATOM 1585 C C . LYS A 1 202 ? -14.164 22.953 -7.5 1 88.69 202 LYS A C 1
ATOM 1587 O O . LYS A 1 202 ? -14.57 22.219 -8.414 1 88.69 202 LYS A O 1
ATOM 1592 N N . ASP A 1 203 ? -13.031 23.562 -7.594 1 85 203 ASP A N 1
ATOM 1593 C CA . ASP A 1 203 ? -12.25 23.578 -8.828 1 85 203 ASP A CA 1
ATOM 1594 C C . ASP A 1 203 ? -11.234 22.438 -8.852 1 85 203 ASP A C 1
ATOM 1596 O O . ASP A 1 203 ? -10.43 22.344 -9.781 1 85 203 ASP A O 1
ATOM 1600 N N . PHE A 1 204 ? -11.312 21.641 -7.879 1 83.69 204 PHE A N 1
ATOM 1601 C CA . PHE A 1 204 ? -10.367 20.531 -7.812 1 83.69 204 PHE A CA 1
ATOM 1602 C C . PHE A 1 204 ? -10.609 19.547 -8.953 1 83.69 204 PHE A C 1
ATOM 1604 O O . PHE A 1 204 ? -11.742 19.141 -9.203 1 83.69 204 PHE A O 1
ATOM 1611 N N . LYS A 1 205 ? -9.547 19.328 -9.805 1 70.81 205 LYS A N 1
ATOM 1612 C CA . LYS A 1 205 ? -9.539 18.281 -10.828 1 70.81 205 LYS A CA 1
ATOM 1613 C C . LYS A 1 205 ? -8.617 17.125 -10.43 1 70.81 205 LYS A C 1
ATOM 1615 O O . LYS A 1 205 ? -7.41 17.312 -10.289 1 70.81 205 LYS A O 1
ATOM 1620 N N . PRO A 1 206 ? -9.297 16.062 -10.141 1 63.22 206 PRO A N 1
ATOM 1621 C CA . PRO A 1 206 ? -8.438 14.953 -9.75 1 63.22 206 PRO A CA 1
ATOM 1622 C C . PRO A 1 206 ? -7.34 14.664 -10.773 1 63.22 206 PRO A C 1
ATOM 1624 O O . PRO A 1 206 ? -7.543 14.875 -11.977 1 63.22 206 PRO A O 1
ATOM 1627 N N . MET A 1 207 ? -6.199 14.797 -10.484 1 55.16 207 MET A N 1
ATOM 1628 C CA . MET A 1 207 ? -5.148 14.492 -11.453 1 55.16 207 MET A CA 1
ATOM 1629 C C . MET A 1 207 ? -5.602 13.391 -12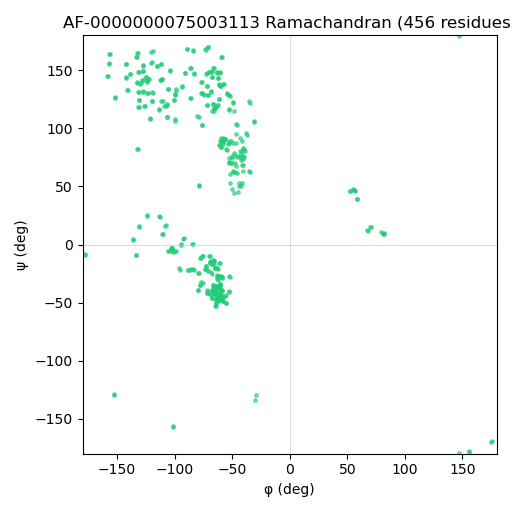.414 1 55.16 207 MET A C 1
ATOM 1631 O O . MET A 1 207 ? -6.656 12.789 -12.219 1 55.16 207 MET A O 1
ATOM 1635 N N . GLY A 1 208 ? -5.023 12.273 -12.867 1 44.38 208 GLY A N 1
ATOM 1636 C CA . GLY A 1 208 ? -5.02 11.266 -13.922 1 44.38 208 GLY A CA 1
ATOM 1637 C C . GLY A 1 208 ? -6.281 10.43 -13.945 1 44.38 208 GLY A C 1
ATOM 1638 O O . GLY A 1 208 ? -6.316 9.367 -14.578 1 44.38 208 GLY A O 1
ATOM 1639 N N . ARG A 1 209 ? -7.113 10.461 -12.883 1 41.81 209 ARG A N 1
ATOM 1640 C CA . ARG A 1 209 ? -8.141 9.5 -13.281 1 41.81 209 ARG A CA 1
ATOM 1641 C C . ARG A 1 209 ? -8.875 9.977 -14.531 1 41.81 209 ARG A C 1
ATOM 1643 O O . ARG A 1 209 ? -9.109 11.172 -14.695 1 41.81 209 ARG A O 1
ATOM 1650 N N . ALA A 1 210 ? -8.828 9.234 -15.562 1 34.72 210 ALA A N 1
ATOM 1651 C CA . ALA A 1 210 ? -9.672 9.508 -16.719 1 34.72 210 ALA A CA 1
ATOM 1652 C C . ALA A 1 210 ? -11.039 10.047 -16.297 1 34.72 210 ALA A C 1
ATOM 1654 O O . ALA A 1 210 ? -11.641 9.539 -15.344 1 34.72 210 ALA A O 1
ATOM 1655 N N . PRO A 1 211 ? -11.391 11.195 -16.781 1 31.3 211 PRO A N 1
ATOM 1656 C CA . PRO A 1 211 ? -12.719 11.719 -16.484 1 31.3 211 PRO A CA 1
ATOM 1657 C C . PRO A 1 211 ? -13.797 10.633 -16.469 1 31.3 211 PRO A C 1
ATOM 1659 O O . PRO A 1 211 ? -13.836 9.797 -17.391 1 31.3 211 PRO A O 1
ATOM 1662 N N . GLN A 1 212 ? -14.125 10.117 -15.359 1 31.34 212 GLN A N 1
ATOM 1663 C CA . GLN A 1 212 ? -15.359 9.336 -15.461 1 31.34 212 GLN A CA 1
ATOM 1664 C C . GLN A 1 212 ? -16.406 10.062 -16.297 1 31.34 212 GLN A C 1
ATOM 1666 O O . GLN A 1 212 ? -16.719 11.219 -16.031 1 31.34 212 GLN A O 1
ATOM 1671 N N . ARG A 1 213 ? -16.453 9.828 -17.578 1 28 213 ARG A N 1
ATOM 1672 C CA . ARG A 1 213 ? -17.531 10.336 -18.422 1 28 213 ARG A CA 1
ATOM 1673 C C . ARG A 1 213 ? -18.875 10.219 -17.703 1 28 213 ARG A C 1
ATOM 1675 O O . ARG A 1 213 ? -19.297 9.125 -17.344 1 28 213 ARG A O 1
ATOM 1682 N N . ILE A 1 214 ? -19.172 11.117 -16.906 1 28.94 214 ILE A N 1
ATOM 1683 C CA . ILE A 1 214 ? -20.562 11.195 -16.516 1 28.94 214 ILE A CA 1
ATOM 1684 C C . ILE A 1 214 ? -21.453 11.016 -17.75 1 28.94 214 ILE A C 1
ATOM 1686 O O . ILE A 1 214 ? -21.422 11.82 -18.672 1 28.94 214 ILE A O 1
ATOM 1690 N N . VAL A 1 215 ? -21.656 9.805 -18.172 1 28.8 215 VAL A N 1
ATOM 1691 C CA . VAL A 1 215 ? -22.766 9.633 -19.109 1 28.8 215 VAL A CA 1
ATOM 1692 C C . VAL A 1 215 ? -24.031 10.227 -18.531 1 28.8 215 VAL A C 1
ATOM 1694 O O . VAL A 1 215 ? -24.5 9.805 -17.469 1 28.8 215 VAL A O 1
ATOM 1697 N N . SER A 1 216 ? -24.062 11.508 -18.469 1 30.31 216 SER A N 1
ATOM 1698 C CA . SER A 1 216 ? -25.375 12.102 -18.312 1 30.31 216 SER A CA 1
ATOM 1699 C C . SER A 1 216 ? -26.422 11.383 -19.172 1 30.31 216 SER A C 1
ATOM 1701 O O . SER A 1 216 ? -26.297 11.352 -20.406 1 30.31 216 SER A O 1
ATOM 1703 N N . ASN A 1 217 ? -26.797 10.18 -18.734 1 28.03 217 ASN A N 1
ATOM 1704 C CA . ASN A 1 217 ? -28 9.672 -19.391 1 28.03 217 ASN A CA 1
ATOM 1705 C C . ASN A 1 217 ? -29.094 10.719 -19.438 1 28.03 217 ASN A C 1
ATOM 1707 O O . ASN A 1 217 ? -29.688 11.047 -18.406 1 28.03 217 ASN A O 1
ATOM 1711 N N . LEU A 1 218 ? -28.844 11.773 -20.094 1 28.7 218 LEU A N 1
ATOM 1712 C CA . LEU A 1 218 ? -29.984 12.609 -20.438 1 28.7 218 LEU A CA 1
ATOM 1713 C C . LEU A 1 218 ? -31.094 11.773 -21.078 1 28.7 218 LEU A C 1
ATOM 1715 O O . LEU A 1 218 ? -31 11.383 -22.25 1 28.7 218 LEU A O 1
ATOM 1719 N N . LEU A 1 219 ? -31.438 10.648 -20.469 1 28.45 219 LEU A N 1
ATOM 1720 C CA . LEU A 1 219 ? -32.688 10.102 -20.969 1 28.45 219 LEU A CA 1
ATOM 1721 C C . LEU A 1 219 ? -33.781 11.172 -20.984 1 28.45 219 LEU A C 1
ATOM 1723 O O . LEU A 1 219 ? -34.156 11.711 -19.938 1 28.45 219 LEU A O 1
ATOM 1727 N N . SER A 1 220 ? -33.688 12.039 -21.953 1 28.58 220 SER A N 1
ATOM 1728 C CA . SER A 1 220 ? -34.781 12.898 -22.375 1 28.58 220 SER A CA 1
ATOM 1729 C C . SER A 1 220 ? -36.094 12.141 -22.406 1 28.58 220 SER A C 1
ATOM 1731 O O . SER A 1 220 ? -36.25 11.141 -23.109 1 28.58 220 SER A O 1
ATOM 1733 N N . ILE A 1 221 ? -36.719 11.977 -21.266 1 28.17 221 ILE A N 1
ATOM 1734 C CA . ILE A 1 221 ? -38.094 11.578 -21.109 1 28.17 221 ILE A CA 1
ATOM 1735 C C . ILE A 1 221 ? -38.969 12.352 -22.109 1 28.17 221 ILE A C 1
ATOM 1737 O O . ILE A 1 221 ? -39.125 13.562 -21.984 1 28.17 221 ILE A O 1
ATOM 1741 N N . GLY A 1 222 ? -38.594 12.297 -23.438 1 28.81 222 GLY A N 1
ATOM 1742 C CA . GLY A 1 222 ? -39.531 12.836 -24.391 1 28.81 222 GLY A CA 1
ATOM 1743 C C . GLY A 1 222 ? -40.938 12.242 -24.219 1 28.81 222 GLY A C 1
ATOM 1744 O O . GLY A 1 222 ? -41.125 11.055 -24.469 1 28.81 222 GLY A O 1
ATOM 1745 N N . PHE A 1 223 ? -41.531 12.445 -23.062 1 28.14 223 PHE A N 1
ATOM 1746 C CA . PHE A 1 223 ? -42.969 12.18 -22.922 1 28.14 223 PHE A CA 1
ATOM 1747 C C . PHE A 1 223 ? -43.75 12.781 -24.078 1 28.14 223 PHE A C 1
ATOM 1749 O O . PHE A 1 223 ? -43.781 14 -24.234 1 28.14 223 PHE A O 1
ATOM 1756 N N . LEU A 1 224 ? -43.5 12.18 -25.297 1 26.25 224 LEU A N 1
ATOM 1757 C CA . LEU A 1 224 ? -44.344 12.531 -26.422 1 26.25 224 LEU A CA 1
ATOM 1758 C C . LEU A 1 224 ? -45.812 12.438 -26.031 1 26.25 224 LEU A C 1
ATOM 1760 O O . LEU A 1 224 ? -46.281 11.406 -25.516 1 26.25 224 LEU A O 1
ATOM 1764 N N . LEU A 1 225 ? -46.312 13.531 -25.5 1 28.3 225 LEU A N 1
ATOM 1765 C CA . LEU A 1 225 ? -47.719 13.844 -25.344 1 28.3 225 LEU A CA 1
ATOM 1766 C C . LEU A 1 225 ? -48.5 13.492 -26.609 1 28.3 225 LEU A C 1
ATOM 1768 O O . LEU A 1 225 ? -48.344 14.125 -27.641 1 28.3 225 LEU A O 1
ATOM 1772 N N . LEU A 1 226 ? -48.281 12.211 -27.094 1 25.25 226 LEU A N 1
ATOM 1773 C CA . LEU A 1 226 ? -49.156 11.852 -28.219 1 25.25 226 LEU A CA 1
ATOM 1774 C C . LEU A 1 226 ? -50.594 12.188 -27.906 1 25.25 226 LEU A C 1
ATOM 1776 O O . LEU A 1 226 ? -51.094 11.883 -26.812 1 25.25 226 LEU A O 1
ATOM 1780 N N . ARG A 1 227 ? -51.125 13.125 -28.656 1 28.72 227 ARG A N 1
ATOM 1781 C CA . ARG A 1 227 ? -52.438 13.719 -28.938 1 28.72 227 ARG A CA 1
ATOM 1782 C C . ARG A 1 227 ? -53.5 12.641 -29.125 1 28.72 227 ARG A C 1
ATOM 1784 O O . ARG A 1 227 ? -53.5 11.914 -30.109 1 28.72 227 ARG A O 1
ATOM 1791 N N . ILE A 1 228 ? -53.469 11.617 -28.156 1 24.91 228 ILE A N 1
ATOM 1792 C CA . ILE A 1 228 ? -54.594 10.742 -28.438 1 24.91 228 ILE A CA 1
ATOM 1793 C C . ILE A 1 228 ? -55.875 11.578 -28.516 1 24.91 228 ILE A C 1
ATOM 1795 O O . ILE A 1 228 ? -56.281 12.195 -27.531 1 24.91 228 ILE A O 1
ATOM 1799 N N . VAL A 1 229 ? -56.031 12.32 -29.641 1 27.81 229 VAL A N 1
ATOM 1800 C CA . VAL A 1 229 ? -57.312 12.867 -30.109 1 27.81 229 VAL A CA 1
ATOM 1801 C C . VAL A 1 229 ? -58.375 11.766 -30.109 1 27.81 229 VAL A C 1
ATOM 1803 O O . VAL A 1 229 ? -58.25 10.781 -30.844 1 27.81 229 VAL A O 1
ATOM 1806 N N . PHE A 1 230 ? -58.688 11.188 -28.859 1 23.61 230 PHE A N 1
ATOM 1807 C CA . PHE A 1 230 ? -60.094 10.812 -28.922 1 23.61 230 PHE A CA 1
ATOM 1808 C C . PHE A 1 230 ? -60.969 12.055 -28.922 1 23.61 230 PHE A C 1
ATOM 1810 O O . PHE A 1 230 ? -60.625 13.062 -28.312 1 23.61 230 PHE A O 1
ATOM 1817 N N . MET B 1 1 ? -63.156 20.031 5.566 1 27.52 1 MET B N 1
ATOM 1818 C CA . MET B 1 1 ? -61.844 20.375 5.02 1 27.52 1 MET B CA 1
ATOM 1819 C C . MET B 1 1 ? -60.781 19.406 5.527 1 27.52 1 MET B C 1
ATOM 1821 O O . MET B 1 1 ? -60.375 19.484 6.684 1 27.52 1 MET B O 1
ATOM 1825 N N . LYS B 1 2 ? -60.812 18.062 5.082 1 37.03 2 LYS B N 1
ATOM 1826 C CA . LYS B 1 2 ? -59.875 16.969 5.375 1 37.03 2 LYS B CA 1
ATOM 1827 C C . LYS B 1 2 ? -58.469 17.312 4.957 1 37.03 2 LYS B C 1
ATOM 1829 O O . LYS B 1 2 ? -58.219 17.578 3.779 1 37.03 2 LYS B O 1
ATOM 1834 N N . LEU B 1 3 ? -57.719 17.984 5.848 1 37.38 3 LEU B N 1
ATOM 1835 C CA . LEU B 1 3 ? -56.281 18.266 5.656 1 37.38 3 LEU B CA 1
ATOM 1836 C C . LEU B 1 3 ? -55.5 16.984 5.402 1 37.38 3 LEU B C 1
ATOM 1838 O O . LEU B 1 3 ? -55.5 16.078 6.242 1 37.38 3 LEU B O 1
ATOM 1842 N N . SER B 1 4 ? -55.5 16.516 4.203 1 43.31 4 SER B N 1
ATOM 1843 C CA . SER B 1 4 ? -54.594 15.414 3.822 1 43.31 4 SER B CA 1
ATOM 1844 C C . SER B 1 4 ? -53.156 15.758 4.094 1 43.31 4 SER B C 1
ATOM 1846 O O . SER B 1 4 ? -52.656 16.781 3.637 1 43.31 4 SER B O 1
ATOM 1848 N N . GLY B 1 5 ? -52.594 15.453 5.277 1 43.16 5 GLY B N 1
ATOM 1849 C CA . GLY B 1 5 ? -51.188 15.547 5.617 1 43.16 5 GLY B CA 1
ATOM 1850 C C . GLY B 1 5 ? -50.281 14.82 4.629 1 43.16 5 GLY B C 1
ATOM 1851 O O . GLY B 1 5 ? -50.406 13.609 4.43 1 43.16 5 GLY B O 1
ATOM 1852 N N . PHE B 1 6 ? -49.844 15.508 3.592 1 46.38 6 PHE B N 1
ATOM 1853 C CA . PHE B 1 6 ? -48.812 14.984 2.715 1 46.38 6 PHE B CA 1
ATOM 1854 C C . PHE B 1 6 ? -47.531 14.703 3.498 1 46.38 6 PHE B C 1
ATOM 1856 O O . PHE B 1 6 ? -46.938 15.609 4.102 1 46.38 6 PHE B O 1
ATOM 1863 N N . TRP B 1 7 ? -47.375 13.484 4 1 42.62 7 TRP B N 1
ATOM 1864 C CA . TRP B 1 7 ? -46.094 13.023 4.551 1 42.62 7 TRP B CA 1
ATOM 1865 C C . TRP B 1 7 ? -45 13.047 3.49 1 42.62 7 TRP B C 1
ATOM 1867 O O . TRP B 1 7 ? -45.125 12.398 2.447 1 42.62 7 TRP B O 1
ATOM 1877 N N . VAL B 1 8 ? -44.281 14.141 3.311 1 40.09 8 VAL B N 1
ATOM 1878 C CA . VAL B 1 8 ? -43.062 14.164 2.514 1 40.09 8 VAL B CA 1
ATOM 1879 C C . VAL B 1 8 ? -42.062 13.164 3.082 1 40.09 8 VAL B C 1
ATOM 1881 O O . VAL B 1 8 ? -41.625 13.297 4.227 1 40.09 8 VAL B O 1
ATOM 1884 N N . PHE B 1 9 ? -42.062 11.906 2.676 1 42.31 9 PHE B N 1
ATOM 1885 C CA . PHE B 1 9 ? -40.969 10.961 2.932 1 42.31 9 PHE B CA 1
ATOM 1886 C C . PHE B 1 9 ? -39.688 11.445 2.297 1 42.31 9 PHE B C 1
ATOM 1888 O O . PHE B 1 9 ? -39.562 11.539 1.071 1 42.31 9 PHE B O 1
ATOM 1895 N N . SER B 1 10 ? -38.938 12.266 2.941 1 37.16 10 SER B N 1
ATOM 1896 C CA . SER B 1 10 ? -37.562 12.562 2.488 1 37.16 10 SER B CA 1
ATOM 1897 C C . SER B 1 10 ? -36.719 11.297 2.449 1 37.16 10 SER B C 1
ATOM 1899 O O . SER B 1 10 ? -36.469 10.688 3.486 1 37.16 10 SER B O 1
ATOM 1901 N N . LEU B 1 11 ? -36.781 10.547 1.403 1 36.81 11 LEU B N 1
ATOM 1902 C CA . LEU B 1 11 ? -35.781 9.508 1.168 1 36.81 11 LEU B CA 1
ATOM 1903 C C . LEU B 1 11 ? -34.375 10.055 1.354 1 36.81 11 LEU B C 1
ATOM 1905 O O . LEU B 1 11 ? -33.906 10.906 0.582 1 36.81 11 LEU B O 1
ATOM 1909 N N . CYS B 1 12 ? -33.938 10.195 2.525 1 37.06 12 CYS B N 1
ATOM 1910 C CA . CYS B 1 12 ? -32.5 10.383 2.738 1 37.06 12 CYS B CA 1
ATOM 1911 C C . CYS B 1 12 ? -31.703 9.312 2.012 1 37.06 12 CYS B C 1
ATOM 1913 O O . CYS B 1 12 ? -31.719 8.148 2.404 1 37.06 12 CYS B O 1
ATOM 1915 N N . LEU B 1 13 ? -31.656 9.328 0.731 1 35.06 13 LEU B N 1
ATOM 1916 C CA . LEU B 1 13 ? -30.609 8.508 0.108 1 35.06 13 LEU B CA 1
ATOM 1917 C C . LEU B 1 13 ? -29.281 8.656 0.839 1 35.06 13 LEU B C 1
ATOM 1919 O O . LEU B 1 13 ? -28.641 9.703 0.751 1 35.06 13 LEU B O 1
ATOM 1923 N N . ALA B 1 14 ? -29.172 8.055 1.943 1 37.28 14 ALA B N 1
ATOM 1924 C CA . ALA B 1 14 ? -27.828 7.887 2.496 1 37.28 14 ALA B CA 1
ATOM 1925 C C . ALA B 1 14 ? -26.812 7.543 1.401 1 37.28 14 ALA B C 1
ATOM 1927 O O . ALA B 1 14 ? -26.922 6.5 0.752 1 37.28 14 ALA B O 1
ATOM 1928 N N . ALA B 1 15 ? -26.422 8.438 0.643 1 37.25 15 ALA B N 1
ATOM 1929 C CA . ALA B 1 15 ? -25.25 8.148 -0.192 1 37.25 15 ALA B CA 1
ATOM 1930 C C . ALA B 1 15 ? -24.203 7.371 0.587 1 37.25 15 ALA B C 1
ATOM 1932 O O . ALA B 1 15 ? -23.547 7.918 1.485 1 37.25 15 ALA B O 1
ATOM 1933 N N . GLY B 1 16 ? -24.5 6.141 0.923 1 41.66 16 GLY B N 1
ATOM 1934 C CA . GLY B 1 16 ? -23.469 5.305 1.506 1 41.66 16 GLY B CA 1
ATOM 1935 C C . GLY B 1 16 ? -22.078 5.641 1 1 41.66 16 GLY B C 1
ATOM 1936 O O . GLY B 1 16 ? -21.891 5.969 -0.176 1 41.66 16 GLY B O 1
ATOM 1937 N N . THR B 1 17 ? -21.25 6.285 1.758 1 45.62 17 THR B N 1
ATOM 1938 C CA . THR B 1 17 ? -19.844 6.566 1.505 1 45.62 17 THR B CA 1
ATOM 1939 C C . THR B 1 17 ? -19.188 5.41 0.76 1 45.62 17 THR B C 1
ATOM 1941 O O . THR B 1 17 ? -19.062 4.309 1.296 1 45.62 17 THR B O 1
ATOM 1944 N N . SER B 1 18 ? -19.609 5.086 -0.489 1 51.81 18 SER B N 1
ATOM 1945 C CA . SER B 1 18 ? -19.062 3.994 -1.287 1 51.81 18 SER B CA 1
ATOM 1946 C C . SER B 1 18 ? -17.547 4.105 -1.398 1 51.81 18 SER B C 1
ATOM 1948 O O . SER B 1 18 ? -17.016 5.125 -1.848 1 51.81 18 SER B O 1
ATOM 1950 N N . PHE B 1 19 ? -16.75 3.537 -0.417 1 61.78 19 PHE B N 1
ATOM 1951 C CA . PHE B 1 19 ? -15.32 3.352 -0.638 1 61.78 19 PHE B CA 1
ATOM 1952 C C . PHE B 1 19 ? -15.062 2.732 -2.006 1 61.78 19 PHE B C 1
ATOM 1954 O O . PHE B 1 19 ? -15.641 1.695 -2.344 1 61.78 19 PHE B O 1
ATOM 1961 N N . GLN B 1 20 ? -14.625 3.551 -2.943 1 77.62 20 GLN B N 1
ATOM 1962 C CA . GLN B 1 20 ? -14.32 3.039 -4.273 1 77.62 20 GLN B CA 1
ATOM 1963 C C . GLN B 1 20 ? -13.047 2.199 -4.262 1 77.62 20 GLN B C 1
ATOM 1965 O O . GLN B 1 20 ? -12.031 2.607 -3.691 1 77.62 20 GLN B O 1
ATOM 1970 N N . VAL B 1 21 ? -13.164 0.945 -4.648 1 90.56 21 VAL B N 1
ATOM 1971 C CA . VAL B 1 21 ? -12 0.066 -4.781 1 90.56 21 VAL B CA 1
ATOM 1972 C C . VAL B 1 21 ? -11.391 0.225 -6.172 1 90.56 21 VAL B C 1
ATOM 1974 O O . VAL B 1 21 ? -12.086 0.611 -7.121 1 90.56 21 VAL B O 1
ATOM 1977 N N . PRO B 1 22 ? -10.117 0.001 -6.305 1 93 22 PRO B N 1
ATOM 1978 C CA . PRO B 1 22 ? -9.484 0.155 -7.617 1 93 22 PRO B CA 1
ATOM 1979 C C . PRO B 1 22 ? -10.023 -0.833 -8.648 1 93 22 PRO B C 1
ATOM 1981 O O . PRO B 1 22 ? -10.398 -1.955 -8.297 1 93 22 PRO B O 1
ATOM 1984 N N . THR B 1 23 ? -10.023 -0.353 -9.844 1 95.69 23 THR B N 1
ATOM 1985 C CA . THR B 1 23 ? -10.398 -1.229 -10.953 1 95.69 23 THR B CA 1
ATOM 1986 C C . THR B 1 23 ? -9.203 -2.049 -11.422 1 95.69 23 THR B C 1
ATOM 1988 O O . THR B 1 23 ? -8.055 -1.744 -11.07 1 95.69 23 THR B O 1
ATOM 1991 N N . ILE B 1 24 ? -9.453 -3.039 -12.203 1 98 24 ILE B N 1
ATOM 1992 C CA . ILE B 1 24 ? -8.398 -3.938 -12.656 1 98 24 ILE B CA 1
ATOM 1993 C C . ILE B 1 24 ? -7.566 -3.254 -13.734 1 98 24 ILE B C 1
ATOM 1995 O O . ILE B 1 24 ? -6.516 -3.762 -14.133 1 98 24 ILE B O 1
ATOM 1999 N N . THR B 1 25 ? -8.023 -2.094 -14.227 1 96.88 25 THR B N 1
ATOM 2000 C CA . THR B 1 25 ? -7.281 -1.366 -15.25 1 96.88 25 THR B CA 1
ATOM 2001 C C . THR B 1 25 ? -6.539 -0.18 -14.641 1 96.88 25 THR B C 1
ATOM 2003 O O . THR B 1 25 ? -5.859 0.563 -15.352 1 96.88 25 THR B O 1
ATOM 2006 N N . ASP B 1 26 ? -6.734 0.021 -13.336 1 94.5 26 ASP B N 1
ATOM 2007 C CA . ASP B 1 26 ? -6.012 1.09 -12.656 1 94.5 26 ASP B CA 1
ATOM 2008 C C . ASP B 1 26 ? -4.508 0.819 -12.656 1 94.5 26 ASP B C 1
ATOM 2010 O O . ASP B 1 26 ? -4.051 -0.16 -12.062 1 94.5 26 ASP B O 1
ATOM 2014 N N . PRO B 1 27 ? -3.691 1.686 -13.297 1 94.31 27 PRO B N 1
ATOM 2015 C CA . PRO B 1 27 ? -2.26 1.4 -13.414 1 94.31 27 PRO B CA 1
ATOM 2016 C C . PRO B 1 27 ? -1.567 1.292 -12.055 1 94.31 27 PRO B C 1
ATOM 2018 O O . PRO B 1 27 ? -0.654 0.48 -11.891 1 94.31 27 PRO B O 1
ATOM 2021 N N . CYS B 1 28 ? -1.957 2.082 -11.133 1 92.5 28 CYS B N 1
ATOM 2022 C CA . CYS B 1 28 ? -1.351 2.033 -9.805 1 92.5 28 CYS B CA 1
ATOM 2023 C C . CYS B 1 28 ? -1.69 0.728 -9.094 1 92.5 28 CYS B C 1
ATOM 2025 O O . CYS B 1 28 ? -0.834 0.13 -8.445 1 92.5 28 CYS B O 1
ATOM 2027 N N . PHE B 1 29 ? -2.914 0.286 -9.258 1 96.25 29 PHE B N 1
ATOM 2028 C CA . PHE B 1 29 ? -3.336 -0.985 -8.68 1 96.25 29 PHE B CA 1
ATOM 2029 C C . PHE B 1 29 ? -2.537 -2.139 -9.273 1 96.25 29 PHE B C 1
ATOM 2031 O O . PHE B 1 29 ? -2.018 -2.982 -8.539 1 96.25 29 PHE B O 1
ATOM 2038 N N . ILE B 1 30 ? -2.406 -2.098 -10.555 1 97.69 30 ILE B N 1
ATOM 2039 C CA . ILE B 1 30 ? -1.673 -3.129 -11.281 1 97.69 30 ILE B CA 1
ATOM 2040 C C . ILE B 1 30 ? -0.221 -3.156 -10.812 1 97.69 30 ILE B C 1
ATOM 2042 O O . ILE B 1 30 ? 0.306 -4.219 -10.469 1 97.69 30 ILE B O 1
ATOM 2046 N N . GLN B 1 31 ? 0.346 -2.068 -10.727 1 94 31 GLN B N 1
ATOM 2047 C CA . GLN B 1 31 ? 1.743 -1.973 -10.32 1 94 31 GLN B CA 1
ATOM 2048 C C . GLN B 1 31 ? 1.938 -2.486 -8.898 1 94 31 GLN B C 1
ATOM 2050 O O . GLN B 1 31 ? 2.895 -3.213 -8.617 1 94 31 GLN B O 1
ATOM 2055 N N . GLN B 1 32 ? 1.035 -2.135 -8.055 1 94.19 32 GLN B N 1
ATOM 2056 C CA . GLN B 1 32 ? 1.13 -2.58 -6.668 1 94.19 32 GLN B CA 1
ATOM 2057 C C . GLN B 1 32 ? 1.016 -4.098 -6.566 1 94.19 32 GLN B C 1
ATOM 2059 O O . GLN B 1 32 ? 1.746 -4.734 -5.805 1 94.19 32 GLN B O 1
ATOM 2064 N N . CYS B 1 33 ? 0.152 -4.637 -7.289 1 97.81 33 CYS B N 1
ATOM 2065 C CA . CYS B 1 33 ? -0.014 -6.086 -7.285 1 97.81 33 CYS B CA 1
ATOM 2066 C C . CYS B 1 33 ? 1.251 -6.781 -7.777 1 97.81 33 CYS B C 1
ATOM 2068 O O . CYS B 1 33 ? 1.754 -7.699 -7.121 1 97.81 33 CYS B O 1
ATOM 2070 N N . VAL B 1 34 ? 1.777 -6.324 -8.883 1 97.12 34 VAL B N 1
ATOM 2071 C CA . VAL B 1 34 ? 2.941 -6.945 -9.5 1 97.12 34 VAL B CA 1
ATOM 2072 C C . VAL B 1 34 ? 4.168 -6.746 -8.617 1 97.12 34 VAL B C 1
ATOM 2074 O O . VAL B 1 34 ? 4.883 -7.703 -8.312 1 97.12 34 VAL B O 1
ATOM 2077 N N . ASP B 1 35 ? 4.363 -5.559 -8.141 1 93.06 35 ASP B N 1
ATOM 2078 C CA . ASP B 1 35 ? 5.543 -5.234 -7.34 1 93.06 35 ASP B CA 1
ATOM 2079 C C . ASP B 1 35 ? 5.527 -5.98 -6.008 1 93.06 35 ASP B C 1
ATOM 2081 O O . ASP B 1 35 ? 6.57 -6.406 -5.52 1 93.06 35 ASP B O 1
ATOM 2085 N N . SER B 1 36 ? 4.34 -6.051 -5.426 1 95 36 SER B N 1
ATOM 2086 C CA . SER B 1 36 ? 4.254 -6.738 -4.141 1 95 36 SER B CA 1
ATOM 2087 C C . SER B 1 36 ? 4.613 -8.211 -4.281 1 95 36 SER B C 1
ATOM 2089 O O . SER B 1 36 ? 5.406 -8.742 -3.5 1 95 36 SER B O 1
ATOM 2091 N N . HIS B 1 37 ? 4.133 -8.836 -5.281 1 97.81 37 HIS B N 1
ATOM 2092 C CA . HIS B 1 37 ? 4.457 -10.234 -5.496 1 97.81 37 HIS B CA 1
ATOM 2093 C C . HIS B 1 37 ? 5.941 -10.422 -5.773 1 97.81 37 HIS B C 1
ATOM 2095 O O . HIS B 1 37 ? 6.602 -11.242 -5.121 1 97.81 37 HIS B O 1
ATOM 2101 N N . ASN B 1 38 ? 6.445 -9.68 -6.664 1 96.12 38 ASN B N 1
ATOM 2102 C CA . ASN B 1 38 ? 7.852 -9.82 -7.027 1 96.12 38 ASN B CA 1
ATOM 2103 C C . ASN B 1 38 ? 8.773 -9.422 -5.879 1 96.12 38 ASN B C 1
ATOM 2105 O O . ASN B 1 38 ? 9.852 -9.992 -5.711 1 96.12 38 ASN B O 1
ATOM 2109 N N . GLY B 1 39 ? 8.375 -8.461 -5.137 1 93.19 39 GLY B N 1
ATOM 2110 C CA . GLY B 1 39 ? 9.148 -8.062 -3.969 1 93.19 39 GLY B CA 1
ATOM 2111 C C . GLY B 1 39 ? 9.336 -9.195 -2.971 1 93.19 39 GLY B C 1
ATOM 2112 O O . GLY B 1 39 ? 10.445 -9.398 -2.467 1 93.19 39 GLY B O 1
ATOM 2113 N N . PHE B 1 40 ? 8.328 -9.898 -2.68 1 95.75 40 PHE B N 1
ATOM 2114 C CA . PHE B 1 40 ? 8.406 -10.984 -1.708 1 95.75 40 PHE B CA 1
ATOM 2115 C C . PHE B 1 40 ? 9.078 -12.211 -2.316 1 95.75 40 PHE B C 1
ATOM 2117 O O . PHE B 1 40 ? 9.781 -12.945 -1.62 1 95.75 40 PHE B O 1
ATOM 2124 N N . ARG B 1 41 ? 8.898 -12.422 -3.576 1 97.25 41 ARG B N 1
ATOM 2125 C CA . ARG B 1 41 ? 9.539 -13.531 -4.277 1 97.25 41 ARG B CA 1
ATOM 2126 C C . ARG B 1 41 ? 11.055 -13.398 -4.23 1 97.25 41 ARG B C 1
ATOM 2128 O O . ARG B 1 41 ? 11.773 -14.398 -4.172 1 97.25 41 ARG B O 1
ATOM 2135 N N . ARG B 1 42 ? 11.539 -12.188 -4.121 1 93.75 42 ARG B N 1
ATOM 2136 C CA . ARG B 1 42 ? 12.977 -11.93 -4.082 1 93.75 42 ARG B CA 1
ATOM 2137 C C . ARG B 1 42 ? 13.555 -12.25 -2.705 1 93.75 42 ARG B C 1
ATOM 2139 O O . ARG B 1 42 ? 14.773 -12.398 -2.557 1 93.75 42 ARG B O 1
ATOM 2146 N N . GLN B 1 43 ? 12.711 -12.453 -1.779 1 92.06 43 GLN B N 1
ATOM 2147 C CA . GLN B 1 43 ? 13.172 -12.438 -0.395 1 92.06 43 GLN B CA 1
ATOM 2148 C C . GLN B 1 43 ? 13.133 -13.828 0.218 1 92.06 43 GLN B C 1
ATOM 2150 O O . GLN B 1 43 ? 13.344 -13.992 1.421 1 92.06 43 GLN B O 1
ATOM 2155 N N . VAL B 1 44 ? 12.891 -14.781 -0.559 1 96.75 44 VAL B N 1
ATOM 2156 C CA . VAL B 1 44 ? 12.695 -16.125 -0.007 1 96.75 44 VAL B CA 1
ATOM 2157 C C . VAL B 1 44 ? 14.008 -16.625 0.582 1 96.75 44 VAL B C 1
ATOM 2159 O O . VAL B 1 44 ? 15.094 -16.266 0.113 1 96.75 44 VAL B O 1
ATOM 2162 N N . ASN B 1 45 ? 13.859 -17.438 1.621 1 95.44 45 ASN B N 1
ATOM 2163 C CA . ASN B 1 45 ? 14.938 -18.141 2.297 1 95.44 45 ASN B CA 1
ATOM 2164 C C . ASN B 1 45 ? 14.625 -19.625 2.473 1 95.44 45 ASN B C 1
ATOM 2166 O O . ASN B 1 45 ? 13.609 -19.984 3.072 1 95.44 45 ASN B O 1
ATOM 2170 N N . PRO B 1 46 ? 15.461 -20.531 2 1 97.44 46 PRO B N 1
ATOM 2171 C CA . PRO B 1 46 ? 16.672 -20.328 1.204 1 97.44 46 PRO B CA 1
ATOM 2172 C C . PRO B 1 46 ? 16.406 -19.609 -0.117 1 97.44 46 PRO B C 1
ATOM 2174 O O . PRO B 1 46 ? 15.258 -19.547 -0.565 1 97.44 46 PRO B O 1
ATOM 2177 N N . SER B 1 47 ? 17.438 -19.047 -0.731 1 97.56 47 SER B N 1
ATOM 2178 C CA . SER B 1 47 ? 17.297 -18.297 -1.971 1 97.56 47 SER B CA 1
ATOM 2179 C C . SER B 1 47 ? 16.875 -19.188 -3.125 1 97.56 47 SER B C 1
ATOM 2181 O O . SER B 1 47 ? 17.188 -20.375 -3.141 1 97.56 47 SER B O 1
ATOM 2183 N N . ALA B 1 48 ? 16.219 -18.609 -4.023 1 98.62 48 ALA B N 1
ATOM 2184 C CA . ALA B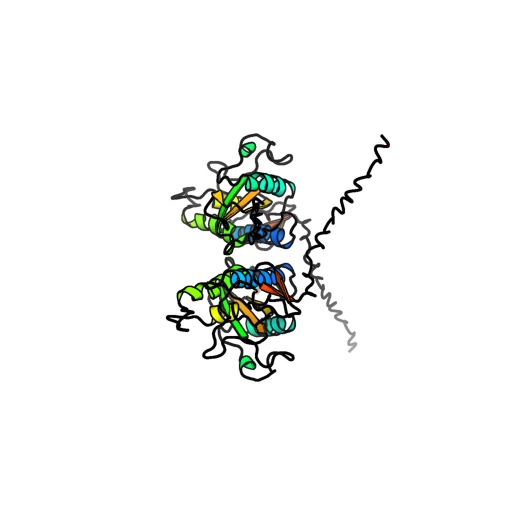 1 48 ? 15.68 -19.359 -5.152 1 98.62 48 ALA B CA 1
ATOM 2185 C C . ALA B 1 48 ? 16.578 -19.234 -6.383 1 98.62 48 ALA B C 1
ATOM 2187 O O . ALA B 1 48 ? 16.922 -18.109 -6.789 1 98.62 48 ALA B O 1
ATOM 2188 N N . ALA B 1 49 ? 16.859 -20.281 -7.02 1 98.75 49 ALA B N 1
ATOM 2189 C CA . ALA B 1 49 ? 17.703 -20.312 -8.211 1 98.75 49 ALA B CA 1
ATOM 2190 C C . ALA B 1 49 ? 16.875 -20.047 -9.469 1 98.75 49 ALA B C 1
ATOM 2192 O O . ALA B 1 49 ? 17.406 -19.547 -10.469 1 98.75 49 ALA B O 1
ATOM 2193 N N . ASP B 1 50 ? 15.617 -20.266 -9.383 1 98.75 50 ASP B N 1
ATOM 2194 C CA . ASP B 1 50 ? 14.836 -20.328 -10.609 1 98.75 50 ASP B CA 1
ATOM 2195 C C . ASP B 1 50 ? 13.586 -19.453 -10.523 1 98.75 50 ASP B C 1
ATOM 2197 O O . ASP B 1 50 ? 12.633 -19.641 -11.281 1 98.75 50 ASP B O 1
ATOM 2201 N N . MET B 1 51 ? 13.508 -18.516 -9.539 1 98.81 51 MET B N 1
ATOM 2202 C CA . MET B 1 51 ? 12.32 -17.703 -9.32 1 98.81 51 MET B CA 1
ATOM 2203 C C . MET B 1 51 ? 12.078 -16.766 -10.508 1 98.81 51 MET B C 1
ATOM 2205 O O . MET B 1 51 ? 12.891 -15.883 -10.773 1 98.81 51 MET B O 1
ATOM 2209 N N . LYS B 1 52 ? 10.984 -16.906 -11.203 1 98.62 52 LYS B N 1
ATOM 2210 C CA . LYS B 1 52 ? 10.664 -16.078 -12.352 1 98.62 52 LYS B CA 1
ATOM 2211 C C . LYS B 1 52 ? 10.031 -14.758 -11.922 1 98.62 52 LYS B C 1
ATOM 2213 O O . LYS B 1 52 ? 9.289 -14.719 -10.945 1 98.62 52 LYS B O 1
ATOM 2218 N N . TYR B 1 53 ? 10.32 -13.695 -12.695 1 97.88 53 TYR B N 1
ATOM 2219 C CA . TYR B 1 53 ? 9.602 -12.43 -12.562 1 97.88 53 TYR B CA 1
ATOM 2220 C C . TYR B 1 53 ? 8.156 -12.578 -13.016 1 97.88 53 TYR B C 1
ATOM 2222 O O . TYR B 1 53 ? 7.879 -13.148 -14.07 1 97.88 53 TYR B O 1
ATOM 2230 N N . MET B 1 54 ? 7.289 -12.078 -12.172 1 97.94 54 MET B N 1
ATOM 2231 C CA . MET B 1 54 ? 5.859 -12.148 -12.469 1 97.94 54 MET B CA 1
ATOM 2232 C C . MET B 1 54 ? 5.383 -10.883 -13.172 1 97.94 54 MET B C 1
ATOM 2234 O O . MET B 1 54 ? 5.777 -9.773 -12.797 1 97.94 54 MET B O 1
ATOM 2238 N N . THR B 1 55 ? 4.566 -11.055 -14.219 1 97.94 55 THR B N 1
ATOM 2239 C CA . THR B 1 55 ? 3.965 -9.93 -14.922 1 97.94 55 THR B CA 1
ATOM 2240 C C . THR B 1 55 ? 2.441 -10.008 -14.867 1 97.94 55 THR B C 1
ATOM 2242 O O . THR B 1 55 ? 1.881 -11.047 -14.523 1 97.94 55 THR B O 1
ATOM 2245 N N . TRP B 1 56 ? 1.776 -8.93 -15.203 1 98.25 56 TRP B N 1
ATOM 2246 C CA . TRP B 1 56 ? 0.323 -8.805 -15.148 1 98.25 56 TRP B CA 1
ATOM 2247 C C . TRP B 1 56 ? -0.334 -9.539 -16.312 1 98.25 56 TRP B C 1
ATOM 2249 O O . TRP B 1 56 ? 0.158 -9.492 -17.438 1 98.25 56 TRP B O 1
ATOM 2259 N N . ASP B 1 57 ? -1.392 -10.172 -16.062 1 98.5 57 ASP B N 1
ATOM 2260 C CA . ASP B 1 57 ? -2.221 -10.797 -17.094 1 98.5 57 ASP B CA 1
ATOM 2261 C C . ASP B 1 57 ? -3.672 -10.336 -16.984 1 98.5 57 ASP B C 1
ATOM 2263 O O . ASP B 1 57 ? -4.355 -10.641 -16 1 98.5 57 ASP B O 1
ATOM 2267 N N . ASP B 1 58 ? -4.191 -9.719 -17.984 1 98.31 58 ASP B N 1
ATOM 2268 C CA . ASP B 1 58 ? -5.52 -9.117 -17.984 1 98.31 58 ASP B CA 1
ATOM 2269 C C . ASP B 1 58 ? -6.605 -10.18 -17.844 1 98.31 58 ASP B C 1
ATOM 2271 O O . ASP B 1 58 ? -7.617 -9.953 -17.172 1 98.31 58 ASP B O 1
ATOM 2275 N N . SER B 1 59 ? -6.398 -11.281 -18.484 1 98.56 59 SER B N 1
ATOM 2276 C CA . SER B 1 59 ? -7.402 -12.336 -18.422 1 98.56 59 SER B CA 1
ATOM 2277 C C . SER B 1 59 ? -7.527 -12.898 -17.016 1 98.56 59 SER B C 1
ATOM 2279 O O . SER B 1 59 ? -8.633 -13.133 -16.531 1 98.56 59 SER B O 1
ATOM 2281 N N . LEU B 1 60 ? -6.398 -13.109 -16.344 1 98.81 60 LEU B N 1
ATOM 2282 C CA . LEU B 1 60 ? -6.414 -13.547 -14.953 1 98.81 60 LEU B CA 1
ATOM 2283 C C . LEU B 1 60 ? -7.145 -12.531 -14.07 1 98.81 60 LEU B C 1
ATOM 2285 O O . LEU B 1 60 ? -7.895 -12.914 -13.172 1 98.81 60 LEU B O 1
ATOM 2289 N N . ALA B 1 61 ? -6.918 -11.242 -14.359 1 98.88 61 ALA B N 1
ATOM 2290 C CA . ALA B 1 61 ? -7.562 -10.172 -13.602 1 98.88 61 ALA B CA 1
ATOM 2291 C C . ALA B 1 61 ? -9.07 -10.18 -13.82 1 98.88 61 ALA B C 1
ATOM 2293 O O . ALA B 1 61 ? -9.844 -9.953 -12.891 1 98.88 61 ALA B O 1
ATOM 2294 N N . GLN B 1 62 ? -9.484 -10.422 -15.039 1 98.75 62 GLN B N 1
ATOM 2295 C CA . GLN B 1 62 ? -10.906 -10.469 -15.344 1 98.75 62 GLN B CA 1
ATOM 2296 C C . GLN B 1 62 ? -11.602 -11.602 -14.586 1 98.75 62 GLN B C 1
ATOM 2298 O O . GLN B 1 62 ? -12.695 -11.422 -14.055 1 98.75 62 GLN B O 1
ATOM 2303 N N . VAL B 1 63 ? -10.969 -12.719 -14.57 1 98.62 63 VAL B N 1
ATOM 2304 C CA . VAL B 1 63 ? -11.508 -13.859 -13.828 1 98.62 63 VAL B CA 1
ATOM 2305 C C . VAL B 1 63 ? -11.57 -13.523 -12.336 1 98.62 63 VAL B C 1
ATOM 2307 O O . VAL B 1 63 ? -12.562 -13.82 -11.672 1 98.62 63 VAL B O 1
ATOM 2310 N N . ALA B 1 64 ? -10.539 -12.906 -11.773 1 98.81 64 ALA B N 1
ATOM 2311 C CA . ALA B 1 64 ? -10.508 -12.484 -10.375 1 98.81 64 ALA B CA 1
ATOM 2312 C C . ALA B 1 64 ? -11.625 -11.492 -10.07 1 98.81 64 ALA B C 1
ATOM 2314 O O . ALA B 1 64 ? -12.281 -11.594 -9.031 1 98.81 64 ALA B O 1
ATOM 2315 N N . LYS B 1 65 ? -11.773 -10.539 -10.977 1 98.62 65 LYS B N 1
ATOM 2316 C CA . LYS B 1 65 ? -12.82 -9.531 -10.812 1 98.62 65 LYS B CA 1
ATOM 2317 C C . LYS B 1 65 ? -14.195 -10.188 -10.734 1 98.62 65 LYS B C 1
ATOM 2319 O O . LYS B 1 65 ? -14.984 -9.883 -9.836 1 98.62 65 LYS B O 1
ATOM 2324 N N . ALA B 1 66 ? -14.445 -11.062 -11.648 1 98.19 66 ALA B N 1
ATOM 2325 C CA . ALA B 1 66 ? -15.734 -11.75 -11.664 1 98.19 66 ALA B CA 1
ATOM 2326 C C . ALA B 1 66 ? -15.961 -12.531 -10.375 1 98.19 66 ALA B C 1
ATOM 2328 O O . ALA B 1 66 ? -17.047 -12.492 -9.805 1 98.19 66 ALA B O 1
ATOM 2329 N N . TRP B 1 67 ? -14.953 -13.188 -9.922 1 98.31 67 TRP B N 1
ATOM 2330 C CA . TRP B 1 67 ? -15.094 -14.023 -8.734 1 98.31 67 TRP B CA 1
ATOM 2331 C C . TRP B 1 67 ? -15.242 -13.164 -7.48 1 98.31 67 TRP B C 1
ATOM 2333 O O . TRP B 1 67 ? -16.031 -13.492 -6.586 1 98.31 67 TRP B O 1
ATOM 2343 N N . SER B 1 68 ? -14.445 -12.086 -7.379 1 98.06 68 SER B N 1
ATOM 2344 C CA . SER B 1 68 ? -14.461 -11.242 -6.191 1 98.06 68 SER B CA 1
ATOM 2345 C C . SER B 1 68 ? -15.852 -10.664 -5.945 1 98.06 68 SER B C 1
ATOM 2347 O O . SER B 1 68 ? -16.25 -10.453 -4.797 1 98.06 68 SER B O 1
ATOM 2349 N N . LYS B 1 69 ? -16.609 -10.484 -6.926 1 96.75 69 LYS B N 1
ATOM 2350 C CA . LYS B 1 69 ? -17.922 -9.883 -6.832 1 96.75 69 LYS B CA 1
ATOM 2351 C C . LYS B 1 69 ? -18.922 -10.836 -6.18 1 96.75 69 LYS B C 1
ATOM 2353 O O . LYS B 1 69 ? -19.984 -10.414 -5.73 1 96.75 69 LYS B O 1
ATOM 2358 N N . HIS B 1 70 ? -18.562 -12.109 -6.168 1 96.62 70 HIS B N 1
ATOM 2359 C CA . HIS B 1 70 ? -19.422 -13.078 -5.504 1 96.62 70 HIS B CA 1
ATOM 2360 C C . HIS B 1 70 ? -19.328 -12.945 -3.986 1 96.62 70 HIS B C 1
ATOM 2362 O O . HIS B 1 70 ? -20.188 -13.453 -3.262 1 96.62 70 HIS B O 1
ATOM 2368 N N . CYS B 1 71 ? -18.25 -12.359 -3.492 1 97.12 71 CYS B N 1
ATOM 2369 C CA . CYS B 1 71 ? -18.062 -12.109 -2.068 1 97.12 71 CYS B CA 1
ATOM 2370 C C . CYS B 1 71 ? -18.156 -13.406 -1.269 1 97.12 71 CYS B C 1
ATOM 2372 O O . CYS B 1 71 ? -18.859 -13.461 -0.255 1 97.12 71 CYS B O 1
ATOM 2374 N N . LYS B 1 72 ? -17.453 -14.445 -1.806 1 95.19 72 LYS B N 1
ATOM 2375 C CA . LYS B 1 72 ? -17.328 -15.727 -1.127 1 95.19 72 LYS B CA 1
ATOM 2376 C C . LYS B 1 72 ? -15.867 -16.062 -0.837 1 95.19 72 LYS B C 1
ATOM 2378 O O . LYS B 1 72 ? -15.031 -16.031 -1.74 1 95.19 72 LYS B O 1
ATOM 2383 N N . PRO B 1 73 ? -15.609 -16.281 0.387 1 93.75 73 PRO B N 1
ATOM 2384 C CA . PRO B 1 73 ? -14.227 -16.641 0.721 1 93.75 73 PRO B CA 1
ATOM 2385 C C . PRO B 1 73 ? -13.906 -18.109 0.409 1 93.75 73 PRO B C 1
ATOM 2387 O O . PRO B 1 73 ? -13.445 -18.844 1.287 1 93.75 73 PRO B O 1
ATOM 2390 N N . GLU B 1 74 ? -14.195 -18.547 -0.761 1 95.62 74 GLU B N 1
ATOM 2391 C CA . GLU B 1 74 ? -13.906 -19.875 -1.28 1 95.62 74 GLU B CA 1
ATOM 2392 C C . GLU B 1 74 ? -13.297 -19.797 -2.678 1 95.62 74 GLU B C 1
ATOM 2394 O O . GLU B 1 74 ? -13.422 -18.781 -3.359 1 95.62 74 GLU B O 1
ATOM 2399 N N . HIS B 1 75 ? -12.711 -20.812 -3.006 1 96.12 75 HIS B N 1
ATOM 2400 C CA . HIS B 1 75 ? -12.047 -20.844 -4.305 1 96.12 75 HIS B CA 1
ATOM 2401 C C . HIS B 1 75 ? -13.062 -20.938 -5.438 1 96.12 75 HIS B C 1
ATOM 2403 O O . HIS B 1 75 ? -14.117 -21.562 -5.293 1 96.12 75 HIS B O 1
ATOM 2409 N N . ASN B 1 76 ? -12.688 -20.328 -6.504 1 96.31 76 ASN B N 1
ATOM 2410 C CA . ASN B 1 76 ? -13.461 -20.422 -7.738 1 96.31 76 ASN B CA 1
ATOM 2411 C C . ASN B 1 76 ? -13.539 -21.859 -8.234 1 96.31 76 ASN B C 1
ATOM 2413 O O . ASN B 1 76 ? -12.531 -22.578 -8.266 1 96.31 76 ASN B O 1
ATOM 2417 N N . SER B 1 77 ? -14.672 -22.297 -8.688 1 93.88 77 SER B N 1
ATOM 2418 C CA . SER B 1 77 ? -14.891 -23.688 -9.094 1 93.88 77 SER B CA 1
ATOM 2419 C C . SER B 1 77 ? -14.172 -24 -10.398 1 93.88 77 SER B C 1
ATOM 2421 O O . SER B 1 77 ? -13.875 -25.156 -10.68 1 93.88 77 SER B O 1
ATOM 2423 N N . CYS B 1 78 ? -13.875 -23.031 -11.164 1 95.88 78 CYS B N 1
ATOM 2424 C CA . CYS B 1 78 ? -13.266 -23.25 -12.469 1 95.88 78 CYS B CA 1
ATOM 2425 C C . CYS B 1 78 ? -11.836 -23.766 -12.32 1 95.88 78 CYS B C 1
ATOM 2427 O O . CYS B 1 78 ? -11.242 -24.266 -13.273 1 95.88 78 CYS B O 1
ATOM 2429 N N . LEU B 1 79 ? -11.281 -23.625 -11.109 1 95.81 79 LEU B N 1
ATOM 2430 C CA . LEU B 1 79 ? -9.875 -23.938 -10.875 1 95.81 79 LEU B CA 1
ATOM 2431 C C . LEU B 1 79 ? -9.586 -25.422 -11.086 1 95.81 79 LEU B C 1
ATOM 2433 O O . LEU B 1 79 ? -8.445 -25.812 -11.312 1 95.81 79 LEU B O 1
ATOM 2437 N N . ARG B 1 80 ? -10.633 -26.25 -11.031 1 93.38 80 ARG B N 1
ATOM 2438 C CA . ARG B 1 80 ? -10.445 -27.703 -11.078 1 93.38 80 ARG B CA 1
ATOM 2439 C C . ARG B 1 80 ? -10.703 -28.25 -12.477 1 93.38 80 ARG B C 1
ATOM 2441 O O . ARG B 1 80 ? -10.562 -29.438 -12.727 1 93.38 80 ARG B O 1
ATOM 2448 N N . ILE B 1 81 ? -11.148 -27.422 -13.375 1 95.19 81 ILE B N 1
ATOM 2449 C CA . ILE B 1 81 ? -11.469 -27.812 -14.742 1 95.19 81 ILE B CA 1
ATOM 2450 C C . ILE B 1 81 ? -10.422 -27.266 -15.703 1 95.19 81 ILE B C 1
ATOM 2452 O O . ILE B 1 81 ? -10.211 -26.047 -15.766 1 95.19 81 ILE B O 1
ATOM 2456 N N . PRO B 1 82 ? -9.734 -28.156 -16.406 1 95.62 82 PRO B N 1
ATOM 2457 C CA . PRO B 1 82 ? -8.688 -27.703 -17.328 1 95.62 82 PRO B CA 1
ATOM 2458 C C . PRO B 1 82 ? -9.195 -26.641 -18.312 1 95.62 82 PRO B C 1
ATOM 2460 O O . PRO B 1 82 ? -10.234 -26.828 -18.953 1 95.62 82 PRO B O 1
ATOM 2463 N N . HIS B 1 83 ? -8.484 -25.547 -18.391 1 96.12 83 HIS B N 1
ATOM 2464 C CA . HIS B 1 83 ? -8.656 -24.469 -19.344 1 96.12 83 HIS B CA 1
ATOM 2465 C C . HIS B 1 83 ? -9.977 -23.734 -19.109 1 96.12 83 HIS B C 1
ATOM 2467 O O . HIS B 1 83 ? -10.422 -22.969 -19.969 1 96.12 83 HIS B O 1
ATOM 2473 N N . LYS B 1 84 ? -10.586 -23.984 -18.016 1 96.38 84 LYS B N 1
ATOM 2474 C CA . LYS B 1 84 ? -11.875 -23.328 -17.766 1 96.38 84 LYS B CA 1
ATOM 2475 C C . LYS B 1 84 ? -11.688 -21.891 -17.281 1 96.38 84 LYS B C 1
ATOM 2477 O O . LYS B 1 84 ? -12.438 -21 -17.672 1 96.38 84 LYS B O 1
ATOM 2482 N N . CYS B 1 85 ? -10.734 -21.656 -16.469 1 96.44 85 CYS B N 1
ATOM 2483 C CA . CYS B 1 85 ? -10.531 -20.328 -15.906 1 96.44 85 CYS B CA 1
ATOM 2484 C C . CYS B 1 85 ? -9.727 -19.453 -16.859 1 96.44 85 CYS B C 1
ATOM 2486 O O . CYS B 1 85 ? -9.82 -18.219 -16.812 1 96.44 85 CYS B O 1
ATOM 2488 N N . HIS B 1 86 ? -9.023 -20.062 -17.734 1 96.25 86 HIS B N 1
ATOM 2489 C CA . HIS B 1 86 ? -8.102 -19.328 -18.594 1 96.25 86 HIS B CA 1
ATOM 2490 C C . HIS B 1 86 ? -7.777 -20.125 -19.844 1 96.25 86 HIS B C 1
ATOM 2492 O O . HIS B 1 86 ? -7.59 -21.344 -19.797 1 96.25 86 HIS B O 1
ATOM 2498 N N . ASN B 1 87 ? -7.605 -19.422 -20.969 1 95.56 87 ASN B N 1
ATOM 2499 C CA . ASN B 1 87 ? -7.418 -20.094 -22.25 1 95.56 87 ASN B CA 1
ATOM 2500 C C . ASN B 1 87 ? -5.996 -20.625 -22.406 1 95.56 87 ASN B C 1
ATOM 2502 O O . ASN B 1 87 ? -5.785 -21.688 -22.984 1 95.56 87 ASN B O 1
ATOM 2506 N N . ASN B 1 88 ? -5.051 -19.922 -21.891 1 96.44 88 ASN B N 1
ATOM 2507 C CA . ASN B 1 88 ? -3.648 -20.25 -22.156 1 96.44 88 ASN B CA 1
ATOM 2508 C C . ASN B 1 88 ? -3.057 -21.109 -21.047 1 96.44 88 ASN B C 1
ATOM 2510 O O . ASN B 1 88 ? -2.016 -21.75 -21.234 1 96.44 88 ASN B O 1
ATOM 2514 N N . PHE B 1 89 ? -3.635 -21.125 -19.891 1 97.81 89 PHE B N 1
ATOM 2515 C CA . PHE B 1 89 ? -3.168 -21.938 -18.781 1 97.81 89 PHE B CA 1
ATOM 2516 C C . PHE B 1 89 ? -4.164 -23.062 -18.469 1 97.81 89 PHE B C 1
ATOM 2518 O O . PHE B 1 89 ? -5.344 -22.797 -18.219 1 97.81 89 PHE B O 1
ATOM 2525 N N . GLU B 1 90 ? -3.65 -24.312 -18.5 1 97.44 90 GLU B N 1
ATOM 2526 C CA . GLU B 1 90 ? -4.504 -25.453 -18.203 1 97.44 90 GLU B CA 1
ATOM 2527 C C . GLU B 1 90 ? -5.168 -25.312 -16.844 1 97.44 90 GLU B C 1
ATOM 2529 O O . GLU B 1 90 ? -6.379 -25.5 -16.703 1 97.44 90 GLU B O 1
ATOM 2534 N N . TYR B 1 91 ? -4.363 -25.016 -15.836 1 97.88 91 TYR B N 1
ATOM 2535 C CA . TYR B 1 91 ? -4.832 -24.688 -14.492 1 97.88 91 TYR B CA 1
ATOM 2536 C C . TYR B 1 91 ? -4.23 -23.375 -14.008 1 97.88 91 TYR B C 1
ATOM 2538 O O . TYR B 1 91 ? -3.088 -23.047 -14.344 1 97.88 91 TYR B O 1
ATOM 2546 N N . ILE B 1 92 ? -5.012 -22.578 -13.305 1 98.56 92 ILE B N 1
ATOM 2547 C CA . ILE B 1 92 ? -4.484 -21.375 -12.68 1 98.56 92 ILE B CA 1
ATOM 2548 C C . ILE B 1 92 ? -4.574 -21.5 -11.156 1 98.56 92 ILE B C 1
ATOM 2550 O O . ILE B 1 92 ? -5.316 -22.328 -10.641 1 98.56 92 ILE B O 1
ATOM 2554 N N . GLY B 1 93 ? -3.719 -20.828 -10.422 1 98.62 93 GLY B N 1
ATOM 2555 C CA . GLY B 1 93 ? -3.799 -20.734 -8.969 1 98.62 93 GLY B CA 1
ATOM 2556 C C . GLY B 1 93 ? -4.652 -19.562 -8.492 1 98.62 93 GLY B C 1
ATOM 2557 O O . GLY B 1 93 ? -5.023 -18.703 -9.281 1 98.62 93 GLY B O 1
ATOM 2558 N N . GLU B 1 94 ? -4.953 -19.562 -7.219 1 98.81 94 GLU B N 1
ATOM 2559 C CA . GLU B 1 94 ? -5.777 -18.5 -6.656 1 98.81 94 GLU B CA 1
ATOM 2560 C C . GLU B 1 94 ? -5.465 -18.266 -5.18 1 98.81 94 GLU B C 1
ATOM 2562 O O . GLU B 1 94 ? -5.352 -19.234 -4.414 1 98.81 94 GLU B O 1
ATOM 2567 N N . ASN B 1 95 ? -5.176 -17.094 -4.809 1 98.88 95 ASN B N 1
ATOM 2568 C CA . ASN B 1 95 ? -5.18 -16.656 -3.418 1 98.88 95 ASN B CA 1
ATOM 2569 C C . ASN B 1 95 ? -6.316 -15.672 -3.145 1 98.88 95 ASN B C 1
ATOM 2571 O O . ASN B 1 95 ? -6.621 -14.82 -3.98 1 98.88 95 ASN B O 1
ATOM 2575 N N . ILE B 1 96 ? -6.91 -15.789 -1.969 1 98.69 96 ILE B N 1
ATOM 2576 C CA . ILE B 1 96 ? -8 -14.914 -1.549 1 98.69 96 ILE B CA 1
ATOM 2577 C C . ILE B 1 96 ? -7.68 -14.305 -0.186 1 98.69 96 ILE B C 1
ATOM 2579 O O . ILE B 1 96 ? -7.223 -15 0.722 1 98.69 96 ILE B O 1
ATOM 2583 N N . TRP B 1 97 ? -7.844 -13.078 -0.089 1 98.06 97 TRP B N 1
ATOM 2584 C CA . TRP B 1 97 ? -7.738 -12.305 1.146 1 98.06 97 TRP B CA 1
ATOM 2585 C C . TRP B 1 97 ? -9.016 -11.523 1.408 1 98.06 97 TRP B C 1
ATOM 2587 O O . TRP B 1 97 ? -9.641 -11 0.476 1 98.06 97 TRP B O 1
ATOM 2597 N N . TYR B 1 98 ? -9.469 -11.422 2.582 1 96.69 98 TYR B N 1
ATOM 2598 C CA . TYR B 1 98 ? -10.562 -10.508 2.912 1 96.69 98 TYR B CA 1
ATOM 2599 C C . TYR B 1 98 ? -10.297 -9.805 4.238 1 96.69 98 TYR B C 1
ATOM 2601 O O . TYR B 1 98 ? -9.641 -10.359 5.125 1 96.69 98 TYR B O 1
ATOM 2609 N N . GLY B 1 99 ? -10.727 -8.602 4.359 1 93.62 99 GLY B N 1
ATOM 2610 C CA . GLY B 1 99 ? -10.531 -7.766 5.531 1 93.62 99 GLY B CA 1
ATOM 2611 C C . GLY B 1 99 ? -11.047 -6.352 5.348 1 93.62 99 GLY B C 1
ATOM 2612 O O . GLY B 1 99 ? -11.773 -6.07 4.395 1 93.62 99 GLY B O 1
ATOM 2613 N N . GLY B 1 100 ? -10.695 -5.496 6.309 1 87.94 100 GLY B N 1
ATOM 2614 C CA . GLY B 1 100 ? -11.172 -4.125 6.273 1 87.94 100 GLY B CA 1
ATOM 2615 C C . GLY B 1 100 ? -10.516 -3.297 5.18 1 87.94 100 GLY B C 1
ATOM 2616 O O . GLY B 1 100 ? -9.289 -3.305 5.039 1 87.94 100 GLY B O 1
ATOM 2617 N N . LEU B 1 101 ? -11.289 -2.508 4.461 1 86.88 101 LEU B N 1
ATOM 2618 C CA . LEU B 1 101 ? -10.867 -1.698 3.324 1 86.88 101 LEU B CA 1
ATOM 2619 C C . LEU B 1 101 ? -9.875 -0.626 3.756 1 86.88 101 LEU B C 1
ATOM 2621 O O . LEU B 1 101 ? -8.93 -0.318 3.025 1 86.88 101 LEU B O 1
ATOM 2625 N N . PRO B 1 102 ? -10.008 -0.056 4.926 1 78.81 102 PRO B N 1
ATOM 2626 C CA . PRO B 1 102 ? -9.07 1.006 5.312 1 78.81 102 PRO B CA 1
ATOM 2627 C C . PRO B 1 102 ? -7.629 0.521 5.395 1 78.81 102 PRO B C 1
ATOM 2629 O O . PRO B 1 102 ? -6.695 1.314 5.242 1 78.81 102 PRO B O 1
ATOM 2632 N N . TYR B 1 103 ? -7.441 -0.746 5.535 1 81.69 103 TYR B N 1
ATOM 2633 C CA . TYR B 1 103 ? -6.098 -1.287 5.703 1 81.69 103 TYR B CA 1
ATOM 2634 C C . TYR B 1 103 ? -5.617 -1.968 4.426 1 81.69 103 TYR B C 1
ATOM 2636 O O . TYR B 1 103 ? -4.445 -2.328 4.309 1 81.69 103 TYR B O 1
ATOM 2644 N N . PHE B 1 104 ? -6.469 -2.039 3.543 1 90.94 104 PHE B N 1
ATOM 2645 C CA . PHE B 1 104 ? -6.16 -2.842 2.365 1 90.94 104 PHE B CA 1
ATOM 2646 C C . PHE B 1 104 ? -5.207 -2.096 1.439 1 90.94 104 PHE B C 1
ATOM 2648 O O . PHE B 1 104 ? -5.453 -0.941 1.085 1 90.94 104 PHE B O 1
ATOM 2655 N N . THR B 1 105 ? -4.219 -2.764 1.077 1 92.31 105 THR B N 1
ATOM 2656 C CA . THR B 1 105 ? -3.398 -2.596 -0.117 1 92.31 105 THR B CA 1
ATOM 2657 C C . THR B 1 105 ? -2.98 -3.949 -0.682 1 92.31 105 THR B C 1
ATOM 2659 O O . THR B 1 105 ? -2.91 -4.938 0.051 1 92.31 105 THR B O 1
ATOM 2662 N N . PRO B 1 106 ? -2.705 -3.957 -1.945 1 96.25 106 PRO B N 1
ATOM 2663 C CA . PRO B 1 106 ? -2.166 -5.215 -2.467 1 96.25 106 PRO B CA 1
ATOM 2664 C C . PRO B 1 106 ? -0.958 -5.711 -1.676 1 96.25 106 PRO B C 1
ATOM 2666 O O . PRO B 1 106 ? -0.869 -6.898 -1.358 1 96.25 106 PRO B O 1
ATOM 2669 N N . LYS B 1 107 ? -0.139 -4.828 -1.325 1 93.75 107 LYS B N 1
ATOM 2670 C CA . LYS B 1 107 ? 1.063 -5.238 -0.604 1 93.75 107 LYS B CA 1
ATOM 2671 C C . LYS B 1 107 ? 0.712 -5.824 0.761 1 93.75 107 LYS B C 1
ATOM 2673 O O . LYS B 1 107 ? 1.3 -6.824 1.182 1 93.75 107 LYS B O 1
ATOM 2678 N N . TYR B 1 108 ? -0.239 -5.191 1.463 1 93.06 108 TYR B N 1
ATOM 2679 C CA . TYR B 1 108 ? -0.668 -5.707 2.758 1 93.06 108 TYR B CA 1
ATOM 2680 C C . TYR B 1 108 ? -1.198 -7.129 2.633 1 93.06 108 TYR B C 1
ATOM 2682 O O . TYR B 1 108 ? -0.814 -8.016 3.402 1 93.06 108 TYR B O 1
ATOM 2690 N N . ALA B 1 109 ? -2.029 -7.34 1.701 1 96.94 109 ALA B N 1
ATOM 2691 C CA . ALA B 1 109 ? -2.629 -8.656 1.496 1 96.94 109 ALA B CA 1
ATOM 2692 C C . ALA B 1 109 ? -1.573 -9.688 1.112 1 96.94 109 ALA B C 1
ATOM 2694 O O . ALA B 1 109 ? -1.555 -10.797 1.653 1 96.94 109 ALA B O 1
ATOM 2695 N N . VAL B 1 110 ? -0.715 -9.352 0.206 1 97.81 110 VAL B N 1
ATOM 2696 C CA . VAL B 1 110 ? 0.317 -10.273 -0.251 1 97.81 110 VAL B CA 1
ATOM 2697 C C . VAL B 1 110 ? 1.287 -10.57 0.89 1 97.81 110 VAL B C 1
ATOM 2699 O O . VAL B 1 110 ? 1.77 -11.695 1.026 1 97.81 110 VAL B O 1
ATOM 2702 N N . ALA B 1 111 ? 1.595 -9.578 1.703 1 94.94 111 ALA B N 1
ATOM 2703 C CA . ALA B 1 111 ? 2.436 -9.797 2.877 1 94.94 111 ALA B CA 1
ATOM 2704 C C . ALA B 1 111 ? 1.803 -10.812 3.826 1 94.94 111 ALA B C 1
ATOM 2706 O O . ALA B 1 111 ? 2.494 -11.664 4.387 1 94.94 111 ALA B O 1
ATOM 2707 N N . ASP B 1 112 ? 0.509 -10.664 4.051 1 96.12 112 ASP B N 1
ATOM 2708 C CA . ASP B 1 112 ? -0.205 -11.625 4.883 1 96.12 112 ASP B CA 1
ATOM 2709 C C . ASP B 1 112 ? -0.034 -13.047 4.348 1 96.12 112 ASP B C 1
ATOM 2711 O O . ASP B 1 112 ? 0.195 -13.984 5.121 1 96.12 112 ASP B O 1
ATOM 2715 N N . TRP B 1 113 ? -0.14 -13.242 3.072 1 98.38 113 TRP B N 1
ATOM 2716 C CA . TRP B 1 113 ? 0.07 -14.547 2.451 1 98.38 113 TRP B CA 1
ATOM 2717 C C . TRP B 1 113 ? 1.509 -15.016 2.643 1 98.38 113 TRP B C 1
ATOM 2719 O O . TRP B 1 113 ? 1.748 -16.156 3.057 1 98.38 113 TRP B O 1
ATOM 2729 N N . TYR B 1 114 ? 2.451 -14.148 2.369 1 97.69 114 TYR B N 1
ATOM 2730 C CA . TYR B 1 114 ? 3.867 -14.484 2.459 1 97.69 114 TYR B CA 1
ATOM 2731 C C . TYR B 1 114 ? 4.242 -14.898 3.879 1 97.69 114 TYR B C 1
ATOM 2733 O O . TYR B 1 114 ? 5.082 -15.773 4.078 1 97.69 114 TYR B O 1
ATOM 2741 N N . ASN B 1 115 ? 3.641 -14.312 4.887 1 96.25 115 ASN B N 1
ATOM 2742 C CA . ASN B 1 115 ? 3.977 -14.547 6.289 1 96.25 115 ASN B CA 1
ATOM 2743 C C . ASN B 1 115 ? 3.645 -15.977 6.715 1 96.25 115 ASN B C 1
ATOM 2745 O O . ASN B 1 115 ? 4.109 -16.438 7.754 1 96.25 115 ASN B O 1
ATOM 2749 N N . GLU B 1 116 ? 2.893 -16.672 5.926 1 97.75 116 GLU B N 1
ATOM 2750 C CA . GLU B 1 116 ? 2.697 -18.094 6.164 1 97.75 116 GLU B CA 1
ATOM 2751 C C . GLU B 1 116 ? 4.02 -18.859 6.09 1 97.75 116 GLU B C 1
ATOM 2753 O O . GLU B 1 116 ? 4.105 -20.016 6.52 1 97.75 116 GLU B O 1
ATOM 2758 N N . SER B 1 117 ? 5.023 -18.25 5.539 1 97.69 117 SER B N 1
ATOM 2759 C CA . SER B 1 117 ? 6.344 -18.859 5.445 1 97.69 117 SER B CA 1
ATOM 2760 C C . SER B 1 117 ? 6.824 -19.359 6.809 1 97.69 117 SER B C 1
ATOM 2762 O O . SER B 1 117 ? 7.598 -20.312 6.891 1 97.69 117 SER B O 1
ATOM 2764 N N . GLN B 1 118 ? 6.355 -18.734 7.832 1 97 118 GLN B N 1
ATOM 2765 C CA . GLN B 1 118 ? 6.773 -19.094 9.188 1 97 118 GLN B CA 1
ATOM 2766 C C . GLN B 1 118 ? 6.332 -20.5 9.539 1 97 118 GLN B C 1
ATOM 2768 O O . GLN B 1 118 ? 6.91 -21.141 10.422 1 97 118 GLN B O 1
ATOM 2773 N N . TYR B 1 119 ? 5.375 -21.047 8.867 1 98.19 119 TYR B N 1
ATOM 2774 C CA . TYR B 1 119 ? 4.84 -22.375 9.141 1 98.19 119 TYR B CA 1
ATOM 2775 C C . TYR B 1 119 ? 5.371 -23.406 8.148 1 98.19 119 TYR B C 1
ATOM 2777 O O . TYR B 1 119 ? 5.086 -24.594 8.258 1 98.19 119 TYR B O 1
ATOM 2785 N N . PHE B 1 120 ? 6.125 -22.969 7.121 1 98 120 PHE B N 1
ATOM 2786 C CA . PHE B 1 120 ? 6.59 -23.828 6.043 1 98 120 PHE B CA 1
ATOM 2787 C C . PHE B 1 120 ? 8.047 -24.234 6.254 1 98 120 PHE B C 1
ATOM 2789 O O . PHE B 1 120 ? 8.914 -23.359 6.41 1 98 120 PHE B O 1
ATOM 2796 N N . ASP B 1 121 ? 8.344 -25.422 6.281 1 97.31 121 ASP B N 1
ATOM 2797 C CA . ASP B 1 121 ? 9.711 -25.922 6.32 1 97.31 121 ASP B CA 1
ATOM 2798 C C . ASP B 1 121 ? 10.18 -26.359 4.934 1 97.31 121 ASP B C 1
ATOM 2800 O O . ASP B 1 121 ? 9.758 -27.406 4.434 1 97.31 121 ASP B O 1
ATOM 2804 N N . PHE B 1 122 ? 10.969 -25.672 4.34 1 97.19 122 PHE B N 1
ATOM 2805 C CA . PHE B 1 122 ? 11.438 -25.891 2.977 1 97.19 122 PHE B CA 1
ATOM 2806 C C . PHE B 1 122 ? 12.234 -27.188 2.875 1 97.19 122 PHE B C 1
ATOM 2808 O O . PHE B 1 122 ? 12.109 -27.922 1.894 1 97.19 122 PHE B O 1
ATOM 2815 N N . ASN B 1 123 ? 13.031 -27.531 3.854 1 95.5 123 ASN B N 1
ATOM 2816 C CA . ASN B 1 123 ? 13.945 -28.656 3.814 1 95.5 123 ASN B CA 1
ATOM 2817 C C . ASN B 1 123 ? 13.188 -29.984 3.889 1 95.5 123 ASN B C 1
ATOM 2819 O O . ASN B 1 123 ? 13.523 -30.938 3.178 1 95.5 123 ASN B O 1
ATOM 2823 N N . ASP B 1 124 ? 12.133 -29.984 4.727 1 94.88 124 ASP B N 1
ATOM 2824 C CA . ASP B 1 124 ? 11.406 -31.234 4.93 1 94.88 124 ASP B CA 1
ATOM 2825 C C . ASP B 1 124 ? 10.094 -31.234 4.148 1 94.88 124 ASP B C 1
ATOM 2827 O O . ASP B 1 124 ? 9.367 -32.25 4.145 1 94.88 124 ASP B O 1
ATOM 2831 N N . LEU B 1 125 ? 9.867 -30.031 3.498 1 95.25 125 LEU B N 1
ATOM 2832 C CA . LEU B 1 125 ? 8.617 -29.891 2.76 1 95.25 125 LEU B CA 1
ATOM 2833 C C . LEU B 1 125 ? 7.422 -30.172 3.66 1 95.25 125 LEU B C 1
ATOM 2835 O O . LEU B 1 125 ? 6.566 -31 3.32 1 95.25 125 LEU B O 1
ATOM 2839 N N . THR B 1 126 ? 7.383 -29.578 4.879 1 96.12 126 THR B N 1
ATOM 2840 C CA . THR B 1 126 ? 6.281 -29.719 5.824 1 96.12 126 THR B CA 1
ATOM 2841 C C . THR B 1 126 ? 5.656 -28.359 6.137 1 96.12 126 THR B C 1
ATOM 2843 O O . THR B 1 126 ? 6.246 -27.328 5.848 1 96.12 126 THR B O 1
ATOM 2846 N N . CYS B 1 127 ? 4.426 -28.375 6.566 1 97.19 127 CYS B N 1
ATOM 2847 C CA . CYS B 1 127 ? 3.646 -27.203 6.918 1 97.19 127 CYS B CA 1
ATOM 2848 C C . CYS B 1 127 ? 2.967 -27.375 8.266 1 97.19 127 CYS B C 1
ATOM 2850 O O . CYS B 1 127 ? 2.109 -28.25 8.43 1 97.19 127 CYS B O 1
ATOM 2852 N N . SER B 1 128 ? 3.24 -26.578 9.258 1 97.69 128 SER B N 1
ATOM 2853 C CA . SER B 1 128 ? 2.738 -26.719 10.625 1 97.69 128 SER B CA 1
ATOM 2854 C C . SER B 1 128 ? 1.479 -25.875 10.836 1 97.69 128 SER B C 1
ATOM 2856 O O . SER B 1 128 ? 0.892 -25.891 11.914 1 97.69 128 SER B O 1
ATOM 2858 N N . GLY B 1 129 ? 1.01 -25.188 9.891 1 97.31 129 GLY B N 1
ATOM 2859 C CA . GLY B 1 129 ? -0.176 -24.359 9.875 1 97.31 129 GLY B CA 1
ATOM 2860 C C . GLY B 1 129 ? -0.795 -24.219 8.492 1 97.31 129 GLY B C 1
ATOM 2861 O O . GLY B 1 129 ? -1.101 -25.219 7.848 1 97.31 129 GLY B O 1
ATOM 2862 N N . VAL B 1 130 ? -1.047 -23.016 8.078 1 97.31 130 VAL B N 1
ATOM 2863 C CA . VAL B 1 130 ? -1.489 -22.734 6.719 1 97.31 130 VAL B CA 1
ATOM 2864 C C . VAL B 1 130 ? -0.306 -22.25 5.883 1 97.31 130 VAL B C 1
ATOM 2866 O O . VAL B 1 130 ? 0.414 -21.328 6.281 1 97.31 130 VAL B O 1
ATOM 2869 N N . CYS B 1 131 ? -0.105 -22.859 4.699 1 98.19 131 CYS B N 1
ATOM 2870 C CA . CYS B 1 131 ? 1.082 -22.516 3.926 1 98.19 131 CYS B CA 1
ATOM 2871 C C . CYS B 1 131 ? 0.731 -22.281 2.461 1 98.19 131 CYS B C 1
ATOM 2873 O O . CYS B 1 131 ? 1.567 -21.812 1.685 1 98.19 131 CYS B O 1
ATOM 2875 N N . GLY B 1 132 ? -0.488 -22.594 2.064 1 98.06 132 GLY B N 1
ATOM 2876 C CA . GLY B 1 132 ? -0.839 -22.625 0.655 1 98.06 132 GLY B CA 1
ATOM 2877 C C . GLY B 1 132 ? -0.75 -21.281 -0.025 1 98.06 132 GLY B C 1
ATOM 2878 O O . GLY B 1 132 ? -0.408 -21.188 -1.206 1 98.06 132 GLY B O 1
ATOM 2879 N N . HIS B 1 133 ? -1.111 -20.172 0.674 1 98.75 133 HIS B N 1
ATOM 2880 C CA . HIS B 1 133 ? -0.998 -18.844 0.083 1 98.75 133 HIS B CA 1
ATOM 2881 C C . HIS B 1 133 ? 0.461 -18.469 -0.159 1 98.75 133 HIS B C 1
ATOM 2883 O O . HIS B 1 133 ? 0.802 -17.922 -1.213 1 98.75 133 HIS B O 1
ATOM 2889 N N . TYR B 1 134 ? 1.249 -18.859 0.771 1 98.75 134 TYR B N 1
ATOM 2890 C CA . TYR B 1 134 ? 2.678 -18.594 0.667 1 98.75 134 TYR B CA 1
ATOM 2891 C C . TYR B 1 134 ? 3.289 -19.328 -0.518 1 98.75 134 TYR B C 1
ATOM 2893 O O . TYR B 1 134 ? 3.949 -18.719 -1.363 1 98.75 134 TYR B O 1
ATOM 2901 N N . THR B 1 135 ? 3.049 -20.609 -0.544 1 98.75 135 THR B N 1
ATOM 2902 C CA . THR B 1 135 ? 3.682 -21.406 -1.586 1 98.75 135 THR B CA 1
ATOM 2903 C C . THR B 1 135 ? 3.207 -20.969 -2.969 1 98.75 135 THR B C 1
ATOM 2905 O O . THR B 1 135 ? 3.977 -21 -3.932 1 98.75 135 THR B O 1
ATOM 2908 N N . GLN B 1 136 ? 1.978 -20.453 -3.088 1 98.88 136 GLN B N 1
ATOM 2909 C CA . GLN B 1 136 ? 1.512 -19.938 -4.367 1 98.88 136 GLN B CA 1
ATOM 2910 C C . GLN B 1 136 ? 2.252 -18.656 -4.734 1 98.88 136 GLN B C 1
ATOM 2912 O O . GLN B 1 136 ? 2.668 -18.469 -5.879 1 98.88 136 GLN B O 1
ATOM 2917 N N . VAL B 1 137 ? 2.436 -17.797 -3.801 1 98.88 137 VAL B N 1
ATOM 2918 C CA . VAL B 1 137 ? 3.123 -16.531 -4.043 1 98.88 137 VAL B CA 1
ATOM 2919 C C . VAL B 1 137 ? 4.527 -16.797 -4.574 1 98.88 137 VAL B C 1
ATOM 2921 O O . VAL B 1 137 ? 4.996 -16.109 -5.492 1 98.88 137 VAL B O 1
ATOM 2924 N N . VAL B 1 138 ? 5.219 -17.844 -4.031 1 98.88 138 VAL B N 1
ATOM 2925 C CA . VAL B 1 138 ? 6.641 -18 -4.32 1 98.88 138 VAL B CA 1
ATOM 2926 C C . VAL B 1 138 ? 6.855 -19.188 -5.25 1 98.88 138 VAL B C 1
ATOM 2928 O O . VAL B 1 138 ? 7.949 -19.75 -5.309 1 98.88 138 VAL B O 1
ATOM 2931 N N . TRP B 1 139 ? 5.766 -19.641 -5.887 1 98.88 139 TRP B N 1
ATOM 2932 C CA . TRP B 1 139 ? 5.934 -20.719 -6.848 1 98.88 139 TRP B CA 1
ATOM 2933 C C . TRP B 1 139 ? 6.75 -20.266 -8.047 1 98.88 139 TRP B C 1
ATOM 2935 O O . TRP B 1 139 ? 6.297 -19.422 -8.828 1 98.88 139 TRP B O 1
ATOM 2945 N N . ALA B 1 140 ? 7.902 -20.797 -8.258 1 98.75 140 ALA B N 1
ATOM 2946 C CA . ALA B 1 140 ? 8.93 -20.25 -9.141 1 98.75 140 ALA B CA 1
ATOM 2947 C C . ALA B 1 140 ? 8.438 -20.203 -10.586 1 98.75 140 ALA B C 1
ATOM 2949 O O . ALA B 1 140 ? 8.703 -19.234 -11.297 1 98.75 140 ALA B O 1
ATOM 2950 N N . ASN B 1 141 ? 7.754 -21.156 -10.961 1 97.75 141 ASN B N 1
ATOM 2951 C CA . ASN B 1 141 ? 7.375 -21.266 -12.367 1 97.75 141 ASN B CA 1
ATOM 2952 C C . ASN B 1 141 ? 6.191 -20.359 -12.703 1 97.75 141 ASN B C 1
ATOM 2954 O O . ASN B 1 141 ? 5.906 -20.109 -13.875 1 97.75 141 ASN B O 1
ATOM 2958 N N . THR B 1 142 ? 5.387 -20.016 -11.719 1 98.69 142 THR B N 1
ATOM 2959 C CA . THR B 1 142 ? 4.297 -19.062 -11.93 1 98.69 142 THR B CA 1
ATOM 2960 C C . THR B 1 142 ? 4.844 -17.703 -12.359 1 98.69 142 THR B C 1
ATOM 2962 O O . THR B 1 142 ? 5.734 -17.156 -11.711 1 98.69 142 THR B O 1
ATOM 2965 N N . HIS B 1 143 ? 4.371 -17.156 -13.523 1 98.25 143 HIS B N 1
ATOM 2966 C CA . HIS B 1 143 ? 5.016 -15.93 -13.977 1 98.25 143 HIS B CA 1
ATOM 2967 C C . HIS B 1 143 ? 3.982 -14.914 -14.453 1 98.25 143 HIS B C 1
ATOM 2969 O O . HIS B 1 143 ? 4.344 -13.875 -15 1 98.25 143 HIS B O 1
ATOM 2975 N N . LYS B 1 144 ? 2.705 -15.219 -14.297 1 98.69 144 LYS B N 1
ATOM 2976 C CA . LYS B 1 144 ? 1.615 -14.289 -14.562 1 98.69 144 LYS B CA 1
ATOM 2977 C C . LYS B 1 144 ? 0.708 -14.141 -13.344 1 98.69 144 LYS B C 1
ATOM 2979 O O . LYS B 1 144 ? 0.431 -15.117 -12.648 1 98.69 144 LYS B O 1
ATOM 2984 N N . VAL B 1 145 ? 0.208 -12.914 -13.141 1 98.88 145 VAL B N 1
ATOM 2985 C CA . VAL B 1 145 ? -0.73 -12.656 -12.055 1 98.88 145 VAL B CA 1
ATOM 2986 C C . VAL B 1 145 ? -1.789 -11.656 -12.516 1 98.88 145 VAL B C 1
ATOM 2988 O O . VAL B 1 145 ? -1.528 -10.828 -13.391 1 98.88 145 VAL B O 1
ATOM 2991 N N . GLY B 1 146 ? -2.965 -11.742 -12.133 1 98.88 146 GLY B N 1
ATOM 2992 C CA . GLY B 1 146 ? -4.082 -10.82 -12.242 1 98.88 146 GLY B CA 1
ATOM 2993 C C . GLY B 1 146 ? -4.957 -10.805 -11 1 98.88 146 GLY B C 1
ATOM 2994 O O . GLY B 1 146 ? -5.316 -11.859 -10.469 1 98.88 146 GLY B O 1
ATOM 2995 N N . CYS B 1 147 ? -5.312 -9.625 -10.5 1 98.88 147 CYS B N 1
ATOM 2996 C CA . CYS B 1 147 ? -6.012 -9.492 -9.227 1 98.88 147 CYS B CA 1
ATOM 2997 C C . CYS B 1 147 ? -7.203 -8.555 -9.352 1 98.88 147 CYS B C 1
ATOM 2999 O O . CYS B 1 147 ? -7.312 -7.812 -10.328 1 98.88 147 CYS B O 1
ATOM 3001 N N . ALA B 1 148 ? -8.008 -8.625 -8.414 1 98.81 148 ALA B N 1
ATOM 3002 C CA . ALA B 1 148 ? -9.148 -7.715 -8.289 1 98.81 148 ALA B CA 1
ATOM 3003 C C . ALA B 1 148 ? -9.625 -7.625 -6.84 1 98.81 148 ALA B C 1
ATOM 3005 O O . ALA B 1 148 ? -9.375 -8.531 -6.043 1 98.81 148 ALA B O 1
ATOM 3006 N N . VAL B 1 149 ? -10.234 -6.578 -6.547 1 98.12 149 VAL B N 1
ATOM 3007 C CA . VAL B 1 149 ? -10.789 -6.371 -5.211 1 98.12 149 VAL B CA 1
ATOM 3008 C C . VAL B 1 149 ? -12.227 -5.867 -5.32 1 98.12 149 VAL B C 1
ATOM 3010 O O . VAL B 1 149 ? -12.555 -5.105 -6.23 1 98.12 149 VAL B O 1
ATOM 3013 N N . ALA B 1 150 ? -13.078 -6.352 -4.48 1 97 150 ALA B N 1
ATOM 3014 C CA . ALA B 1 150 ? -14.477 -5.934 -4.398 1 97 150 ALA B CA 1
ATOM 3015 C C . ALA B 1 150 ? -14.867 -5.637 -2.955 1 97 150 ALA B C 1
ATOM 3017 O O . ALA B 1 150 ? -14.297 -6.195 -2.018 1 97 150 ALA B O 1
ATOM 3018 N N . THR B 1 151 ? -15.789 -4.695 -2.801 1 94.88 151 THR B N 1
ATOM 3019 C CA . THR B 1 151 ? -16.406 -4.484 -1.499 1 94.88 151 THR B CA 1
ATOM 3020 C C . THR B 1 151 ? -17.422 -5.586 -1.194 1 94.88 151 THR B C 1
ATOM 3022 O O . THR B 1 151 ? -18.234 -5.941 -2.047 1 94.88 151 THR B O 1
ATOM 3025 N N . CYS B 1 152 ? -17.266 -6.141 -0.015 1 96.06 152 CYS B N 1
ATOM 302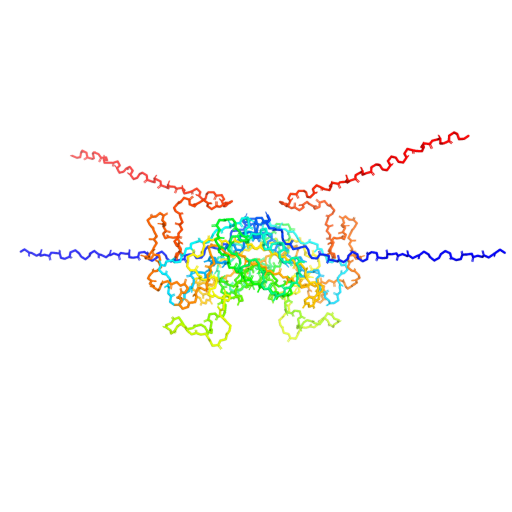6 C CA . CYS B 1 152 ? -18.094 -7.281 0.359 1 96.06 152 CYS B CA 1
ATOM 3027 C C . CYS B 1 152 ? -18.672 -7.102 1.757 1 96.06 152 CYS B C 1
ATOM 3029 O O . CYS B 1 152 ? -18.188 -7.719 2.715 1 96.06 152 CYS B O 1
ATOM 3031 N N . PRO B 1 153 ? -19.766 -6.363 1.873 1 93.44 153 PRO B N 1
ATOM 3032 C CA . PRO B 1 153 ? -20.344 -6.09 3.189 1 93.44 153 PRO B CA 1
ATOM 3033 C C . PRO B 1 153 ? -20.75 -7.359 3.936 1 93.44 153 PRO B C 1
ATOM 3035 O O . PRO B 1 153 ? -20.734 -7.383 5.168 1 93.44 153 PRO B O 1
ATOM 3038 N N . ASN B 1 154 ? -21.078 -8.422 3.227 1 94.69 154 ASN B N 1
ATOM 3039 C CA . ASN B 1 154 ? -21.562 -9.656 3.842 1 94.69 154 ASN B CA 1
ATOM 3040 C C . ASN B 1 154 ? -20.453 -10.359 4.617 1 94.69 154 ASN B C 1
ATOM 3042 O O . ASN B 1 154 ? -20.719 -11.25 5.422 1 94.69 154 ASN B O 1
ATOM 3046 N N . LEU B 1 155 ? -19.266 -10 4.414 1 94.88 155 LEU B N 1
ATOM 3047 C CA . LEU B 1 155 ? -18.156 -10.734 4.996 1 94.88 155 LEU B CA 1
ATOM 3048 C C . LEU B 1 155 ? -17.812 -10.203 6.387 1 94.88 155 LEU B C 1
ATOM 3050 O O . LEU B 1 155 ? -17.219 -10.914 7.203 1 94.88 155 LEU B O 1
ATOM 3054 N N . GLY B 1 156 ? -18.156 -9.023 6.723 1 91.38 156 GLY B N 1
ATOM 3055 C CA . GLY B 1 156 ? -17.812 -8.508 8.039 1 91.38 156 GLY B CA 1
ATOM 3056 C C . GLY B 1 156 ? -18.344 -7.113 8.289 1 91.38 156 GLY B C 1
ATOM 3057 O O . GLY B 1 156 ? -18.219 -6.586 9.398 1 91.38 156 GLY B O 1
ATOM 3058 N N . GLY B 1 157 ? -18.891 -6.496 7.254 1 90.25 157 GLY B N 1
ATOM 3059 C CA . GLY B 1 157 ? -19.422 -5.145 7.387 1 90.25 157 GLY B CA 1
ATOM 3060 C C . GLY B 1 157 ? -19.266 -4.316 6.125 1 90.25 157 GLY B C 1
ATOM 3061 O O . GLY B 1 157 ? -18.688 -4.781 5.141 1 90.25 157 GLY B O 1
ATOM 3062 N N . PRO B 1 158 ? -19.734 -3.074 6.172 1 86.75 158 PRO B N 1
ATOM 3063 C CA . PRO B 1 158 ? -19.828 -2.258 4.957 1 86.75 158 PRO B CA 1
ATOM 3064 C C . PRO B 1 158 ? -18.453 -1.923 4.363 1 86.75 158 PRO B C 1
ATOM 3066 O O . PRO B 1 158 ? -18.359 -1.585 3.18 1 86.75 158 PRO B O 1
ATOM 3069 N N . THR B 1 159 ? -17.438 -2.098 5.188 1 87 159 THR B N 1
ATOM 3070 C CA . THR B 1 159 ? -16.125 -1.689 4.699 1 87 159 THR B CA 1
ATOM 3071 C C . THR B 1 159 ? -15.219 -2.902 4.5 1 87 159 THR B C 1
ATOM 3073 O O . THR B 1 159 ? -13.992 -2.783 4.547 1 87 159 THR B O 1
ATOM 3076 N N . TYR B 1 160 ? -15.773 -3.973 4.32 1 93.06 160 TYR B N 1
ATOM 3077 C CA . TYR B 1 160 ? -14.961 -5.16 4.078 1 93.06 160 TYR B CA 1
ATOM 3078 C C . TYR B 1 160 ? -14.719 -5.363 2.588 1 93.06 160 TYR B C 1
ATOM 3080 O O . TYR B 1 160 ? -15.586 -5.055 1.767 1 93.06 160 TYR B O 1
ATOM 3088 N N . ALA B 1 161 ? -13.562 -5.906 2.307 1 95.12 161 ALA B N 1
ATOM 3089 C CA . ALA B 1 161 ? -13.172 -6.168 0.921 1 95.12 161 ALA B CA 1
ATOM 3090 C C . ALA B 1 161 ? -12.742 -7.617 0.736 1 95.12 161 ALA B C 1
ATOM 3092 O O . ALA B 1 161 ? -12.312 -8.273 1.69 1 95.12 161 ALA B O 1
ATOM 3093 N N . LEU B 1 162 ? -12.969 -8.117 -0.42 1 97.94 162 LEU B N 1
ATOM 3094 C CA . LEU B 1 162 ? -12.438 -9.391 -0.89 1 97.94 162 LEU B CA 1
ATOM 3095 C C . LEU B 1 162 ? -11.453 -9.188 -2.033 1 97.94 162 LEU B C 1
ATOM 3097 O O . LEU B 1 162 ? -11.797 -8.594 -3.057 1 97.94 162 LEU B O 1
ATOM 3101 N N . PHE B 1 163 ? -10.227 -9.531 -1.823 1 98.62 163 PHE B N 1
ATOM 3102 C CA . PHE B 1 163 ? -9.125 -9.414 -2.77 1 98.62 163 PHE B CA 1
ATOM 3103 C C . PHE B 1 163 ? -8.734 -10.781 -3.326 1 98.62 163 PHE B C 1
ATOM 3105 O O . PHE B 1 163 ? -8.414 -11.695 -2.568 1 98.62 163 PHE B O 1
ATOM 3112 N N . VAL B 1 164 ? -8.82 -10.914 -4.633 1 98.88 164 VAL B N 1
ATOM 3113 C CA . VAL B 1 164 ? -8.547 -12.18 -5.312 1 98.88 164 VAL B CA 1
ATOM 3114 C C . VAL B 1 164 ? -7.387 -12 -6.285 1 98.88 164 VAL B C 1
ATOM 3116 O O . VAL B 1 164 ? -7.363 -11.047 -7.066 1 98.88 164 VAL B O 1
ATOM 3119 N N . CYS B 1 165 ? -6.434 -12.891 -6.23 1 98.94 165 CYS B N 1
ATOM 3120 C CA . CYS B 1 165 ? -5.379 -12.945 -7.238 1 98.94 165 CYS B CA 1
ATOM 3121 C C . CYS B 1 165 ? -5.316 -14.32 -7.883 1 98.94 165 CYS B C 1
ATOM 3123 O O . CYS B 1 165 ? -5.254 -15.336 -7.188 1 98.94 165 CYS B O 1
ATOM 3125 N N . ASN B 1 166 ? -5.297 -14.297 -9.172 1 98.94 166 ASN B N 1
ATOM 3126 C CA . ASN B 1 166 ? -5.094 -15.508 -9.961 1 98.94 166 ASN B CA 1
ATOM 3127 C C . ASN B 1 166 ? -3.682 -15.578 -10.531 1 98.94 166 ASN B C 1
ATOM 3129 O O . ASN B 1 166 ? -3.074 -14.547 -10.82 1 98.94 166 ASN B O 1
ATOM 3133 N N . TYR B 1 167 ? -3.234 -16.797 -10.688 1 98.88 167 TYR B N 1
ATOM 3134 C CA . TYR B 1 167 ? -1.85 -17.062 -11.062 1 98.88 167 TYR B CA 1
ATOM 3135 C C . TYR B 1 167 ? -1.775 -18.031 -12.242 1 98.88 167 TYR B C 1
ATOM 3137 O O . TYR B 1 167 ? -2.518 -19.016 -12.297 1 98.88 167 TYR B O 1
ATOM 3145 N N . GLY B 1 168 ? -0.873 -17.719 -13.156 1 98.56 168 GLY B N 1
ATOM 3146 C CA . GLY B 1 168 ? -0.645 -18.641 -14.266 1 98.56 168 GLY B CA 1
ATOM 3147 C C . GLY B 1 168 ? 0.824 -18.938 -14.5 1 98.56 168 GLY B C 1
ATOM 3148 O O . GLY B 1 168 ? 1.647 -18.016 -14.562 1 98.56 168 GLY B O 1
ATOM 3149 N N . PRO B 1 169 ? 1.271 -20.219 -14.641 1 98.19 169 PRO B N 1
ATOM 3150 C CA . PRO B 1 169 ? 0.474 -21.422 -14.359 1 98.19 169 PRO B CA 1
ATOM 3151 C C . PRO B 1 169 ? 0.24 -21.625 -12.867 1 98.19 169 PRO B C 1
ATOM 3153 O O . PRO B 1 169 ? 0.805 -20.906 -12.039 1 98.19 169 PRO B O 1
ATOM 3156 N N . ALA B 1 170 ? -0.629 -22.562 -12.516 1 98.19 170 ALA B N 1
ATOM 3157 C CA . ALA B 1 170 ? -0.936 -22.891 -11.125 1 98.19 170 ALA B CA 1
ATOM 3158 C C . ALA B 1 170 ? 0.303 -23.406 -10.398 1 98.19 170 ALA B C 1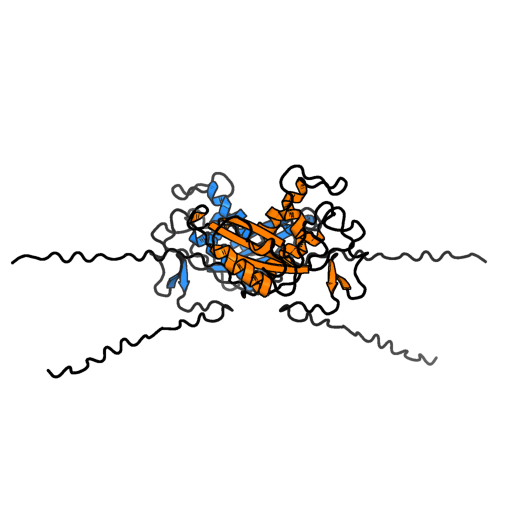
ATOM 3160 O O . ALA B 1 170 ? 1.146 -24.078 -10.992 1 98.19 170 ALA B O 1
ATOM 3161 N N . GLY B 1 171 ? 0.425 -23.047 -9.133 1 97.94 171 GLY B N 1
ATOM 3162 C CA . GLY B 1 171 ? 1.417 -23.625 -8.242 1 97.94 171 GLY B CA 1
ATOM 3163 C C . GLY B 1 171 ? 0.841 -24.672 -7.309 1 97.94 171 GLY B C 1
ATOM 3164 O O . GLY B 1 171 ? -0.114 -25.375 -7.66 1 97.94 171 GLY B O 1
ATOM 3165 N N . ASN B 1 172 ? 1.55 -24.812 -6.23 1 97.12 172 ASN B N 1
ATOM 3166 C CA . ASN B 1 172 ? 1.108 -25.719 -5.172 1 97.12 172 ASN B CA 1
ATOM 3167 C C . ASN B 1 172 ? 0.947 -27.156 -5.684 1 97.12 172 ASN B C 1
ATOM 3169 O O . ASN B 1 172 ? -0.068 -27.797 -5.422 1 97.12 172 ASN B O 1
ATOM 3173 N N . ILE B 1 173 ? 1.858 -27.5 -6.5 1 94.12 173 ILE B N 1
ATOM 3174 C CA . ILE B 1 173 ? 1.851 -28.875 -6.98 1 94.12 173 ILE B CA 1
ATOM 3175 C C . ILE B 1 173 ? 2.268 -29.828 -5.848 1 94.12 173 ILE B C 1
ATOM 3177 O O . ILE B 1 173 ? 3.297 -29.609 -5.203 1 94.12 173 ILE B O 1
ATOM 3181 N N . LYS B 1 174 ? 1.522 -30.797 -5.609 1 92.06 174 LYS B N 1
ATOM 3182 C CA . LYS B 1 174 ? 1.724 -31.734 -4.504 1 92.06 174 LYS B CA 1
ATOM 3183 C C . LYS B 1 174 ? 3.125 -32.344 -4.539 1 92.06 174 LYS B C 1
ATOM 3185 O O . LYS B 1 174 ? 3.611 -32.719 -5.605 1 92.06 174 LYS B O 1
ATOM 3190 N N . ASN B 1 175 ? 3.809 -32.281 -3.391 1 93.06 175 ASN B N 1
ATOM 3191 C CA . ASN B 1 175 ? 5.098 -32.906 -3.15 1 93.06 175 ASN B CA 1
ATOM 3192 C C . ASN B 1 175 ? 6.219 -32.219 -3.928 1 93.06 175 ASN B C 1
ATOM 3194 O O . ASN B 1 175 ? 7.242 -32.844 -4.219 1 93.06 175 ASN B O 1
ATOM 3198 N N . GLU B 1 176 ? 5.957 -31.109 -4.395 1 96.5 176 GLU B N 1
ATOM 3199 C CA . GLU B 1 176 ? 6.992 -30.297 -5.039 1 96.5 176 GLU B CA 1
ATOM 3200 C C . GLU B 1 176 ? 7.312 -29.047 -4.223 1 96.5 176 GLU B C 1
ATOM 3202 O O . GLU B 1 176 ? 6.426 -28.469 -3.605 1 96.5 176 GLU B O 1
ATOM 3207 N N . LEU B 1 177 ? 8.609 -28.781 -4.238 1 97.62 177 LEU B N 1
ATOM 3208 C CA . LEU B 1 177 ? 9.023 -27.516 -3.635 1 97.62 177 LEU B CA 1
ATOM 3209 C C . LEU B 1 177 ? 8.578 -26.344 -4.488 1 97.62 177 LEU B C 1
ATOM 3211 O O . LEU B 1 177 ? 8.523 -26.438 -5.719 1 97.62 177 LEU B O 1
ATOM 3215 N N . PRO B 1 178 ? 8.281 -25.203 -3.91 1 98.62 178 PRO B N 1
ATOM 3216 C CA . PRO B 1 178 ? 7.82 -24.062 -4.688 1 98.62 178 PRO B CA 1
ATOM 3217 C C . PRO B 1 178 ? 8.906 -23.484 -5.594 1 98.62 178 PRO B C 1
ATOM 3219 O O . PRO B 1 178 ? 8.602 -22.828 -6.594 1 98.62 178 PRO B O 1
ATOM 3222 N N . TYR B 1 179 ? 10.117 -23.719 -5.23 1 98.75 179 TYR B N 1
ATOM 3223 C CA . TYR B 1 179 ? 11.234 -23.25 -6.043 1 98.75 179 TYR B CA 1
ATOM 3224 C C . TYR B 1 179 ? 12.484 -24.094 -5.773 1 98.75 179 TYR B C 1
ATOM 3226 O O . TYR B 1 179 ? 12.516 -24.875 -4.828 1 98.75 179 TYR B O 1
ATOM 3234 N N . ALA B 1 180 ? 13.469 -24.016 -6.648 1 98.56 180 ALA B N 1
ATOM 3235 C CA . ALA B 1 180 ? 14.75 -24.672 -6.469 1 98.56 180 ALA B CA 1
ATOM 3236 C C . ALA B 1 180 ? 15.711 -23.812 -5.656 1 98.56 180 ALA B C 1
ATOM 3238 O O . ALA B 1 180 ? 15.945 -22.656 -5.996 1 98.56 180 ALA B O 1
ATOM 3239 N N . GLU B 1 181 ? 16.219 -24.422 -4.605 1 98.12 181 GLU B N 1
ATOM 3240 C CA . GLU B 1 181 ? 17.203 -23.719 -3.789 1 98.12 181 GLU B CA 1
ATOM 3241 C C . GLU B 1 181 ? 18.5 -23.516 -4.551 1 98.12 181 GLU B C 1
ATOM 3243 O O . GLU B 1 181 ? 18.938 -24.391 -5.309 1 98.12 181 GLU B O 1
ATOM 3248 N N . GLY B 1 182 ? 19.172 -22.344 -4.328 1 98.19 182 GLY B N 1
ATOM 3249 C CA . GLY B 1 182 ? 20.453 -22.016 -4.941 1 98.19 182 GLY B CA 1
ATOM 3250 C C . GLY B 1 182 ? 20.703 -20.516 -5.023 1 98.19 182 GLY B C 1
ATOM 3251 O O . GLY B 1 182 ? 19.875 -19.719 -4.566 1 98.19 182 GLY B O 1
ATOM 3252 N N . SER B 1 183 ? 21.828 -20.203 -5.594 1 97.38 183 SER B N 1
ATOM 3253 C CA . SER B 1 183 ? 22.094 -18.797 -5.824 1 97.38 183 SER B CA 1
ATOM 3254 C C . SER B 1 183 ? 21.031 -18.156 -6.715 1 97.38 183 SER B C 1
ATOM 3256 O O . SER B 1 183 ? 20.594 -18.781 -7.695 1 97.38 183 SER B O 1
ATOM 3258 N N . SER B 1 184 ? 20.625 -16.984 -6.309 1 97.06 184 SER B N 1
ATOM 3259 C CA . SER B 1 184 ? 19.562 -16.312 -7.059 1 97.06 184 SER B CA 1
ATOM 3260 C C . SER B 1 184 ? 19.859 -16.297 -8.555 1 97.06 184 SER B C 1
ATOM 3262 O O . SER B 1 184 ? 20.969 -15.93 -8.961 1 97.06 184 SER B O 1
ATOM 3264 N N . CYS B 1 185 ? 18.969 -16.859 -9.336 1 97.44 185 CYS B N 1
ATOM 3265 C CA . CYS B 1 185 ? 18.969 -16.75 -10.789 1 97.44 185 CYS B CA 1
ATOM 3266 C C . CYS B 1 185 ? 19.969 -17.734 -11.406 1 97.44 185 CYS B C 1
ATOM 3268 O O . CYS B 1 185 ? 20.266 -17.641 -12.602 1 97.44 185 CYS B O 1
ATOM 3270 N N . SER B 1 186 ? 20.484 -18.578 -10.648 1 98.31 186 SER B N 1
ATOM 3271 C CA . SER B 1 186 ? 21.484 -19.516 -11.18 1 98.31 186 SER B CA 1
ATOM 3272 C C . SER B 1 186 ? 20.844 -20.516 -12.125 1 98.31 186 SER B C 1
ATOM 3274 O O . SER B 1 186 ? 21.547 -21.234 -12.852 1 98.31 186 SER B O 1
ATOM 3276 N N . MET B 1 187 ? 19.547 -20.547 -12.172 1 98.38 187 MET B N 1
ATOM 3277 C CA . MET B 1 187 ? 18.859 -21.5 -13.055 1 98.38 187 MET B CA 1
ATOM 3278 C C . MET B 1 187 ? 17.906 -20.781 -14 1 98.38 187 MET B C 1
ATOM 3280 O O . MET B 1 187 ? 16.891 -21.344 -14.414 1 98.38 187 MET B O 1
ATOM 3284 N N . CYS B 1 188 ? 18.188 -19.531 -14.258 1 98.06 188 CYS B N 1
ATOM 3285 C CA . CYS B 1 188 ? 17.422 -18.812 -15.281 1 98.06 188 CYS B CA 1
ATOM 3286 C C . CYS B 1 188 ? 17.578 -19.484 -16.641 1 98.06 188 CYS B C 1
ATOM 3288 O O . CYS B 1 188 ? 18.641 -20.016 -16.953 1 98.06 188 CYS B O 1
ATOM 3290 N N . LEU B 1 189 ? 16.531 -19.422 -17.469 1 96.94 189 LEU B N 1
ATOM 3291 C CA . LEU B 1 189 ? 16.578 -19.938 -18.828 1 96.94 189 LEU B CA 1
ATOM 3292 C C . LEU B 1 189 ? 17.422 -19.031 -19.719 1 96.94 189 LEU B C 1
ATOM 3294 O O . LEU B 1 189 ? 17.75 -17.906 -19.344 1 96.94 189 LEU B O 1
ATOM 3298 N N . LYS B 1 190 ? 17.75 -19.5 -20.859 1 96.06 190 LYS B N 1
ATOM 3299 C CA . LYS B 1 190 ? 18.578 -18.766 -21.797 1 96.06 190 LYS B CA 1
ATOM 3300 C C . LYS B 1 190 ? 17.922 -17.453 -22.203 1 96.06 190 LYS B C 1
ATOM 3302 O O . LYS B 1 190 ? 18.594 -16.453 -22.406 1 96.06 190 LYS B O 1
ATOM 3307 N N . GLU B 1 191 ? 16.609 -17.484 -22.281 1 96.44 191 GLU B N 1
ATOM 3308 C CA . GLU B 1 191 ? 15.859 -16.312 -22.719 1 96.44 191 GLU B CA 1
ATOM 3309 C C . GLU B 1 191 ? 15.602 -15.344 -21.578 1 96.44 191 GLU B C 1
ATOM 3311 O O . GLU B 1 191 ? 14.953 -14.312 -21.75 1 96.44 191 GLU B O 1
ATOM 3316 N N . GLU B 1 192 ? 16.094 -15.719 -20.422 1 96.88 192 GLU B N 1
ATOM 3317 C CA . GLU B 1 192 ? 15.891 -14.914 -19.219 1 96.88 192 GLU B CA 1
ATOM 3318 C C . GLU B 1 192 ? 17.203 -14.289 -18.734 1 96.88 192 GLU B C 1
ATOM 3320 O O . GLU B 1 192 ? 18.281 -14.75 -19.094 1 96.88 192 GLU B O 1
ATOM 3325 N N . ARG B 1 193 ? 17.125 -13.195 -18.016 1 95.69 193 ARG B N 1
ATOM 3326 C CA . ARG B 1 193 ? 18.25 -12.57 -17.344 1 95.69 193 ARG B CA 1
ATOM 3327 C C . ARG B 1 193 ? 17.953 -12.32 -15.875 1 95.69 193 ARG B C 1
ATOM 3329 O O . ARG B 1 193 ? 16.781 -12.195 -15.484 1 95.69 193 ARG B O 1
ATOM 3336 N N . CYS B 1 194 ? 19.031 -12.273 -15.078 1 96.25 194 CYS B N 1
ATOM 3337 C CA . CYS B 1 194 ? 18.891 -12.039 -13.648 1 96.25 194 CYS B CA 1
ATOM 3338 C C . CYS B 1 194 ? 18.672 -10.555 -13.359 1 96.25 194 CYS B C 1
ATOM 3340 O O . CYS B 1 194 ? 19.562 -9.742 -13.594 1 96.25 194 CYS B O 1
ATOM 3342 N N . VAL B 1 195 ? 17.547 -10.219 -12.961 1 93.25 195 VAL B N 1
ATOM 3343 C CA . VAL B 1 195 ? 17.25 -8.852 -12.547 1 93.25 195 VAL B CA 1
ATOM 3344 C C . VAL B 1 195 ? 16.766 -8.844 -11.094 1 93.25 195 VAL B C 1
ATOM 3346 O O . VAL B 1 195 ? 15.656 -9.289 -10.805 1 93.25 195 VAL B O 1
ATOM 3349 N N . ASN B 1 196 ? 17.625 -8.344 -10.195 1 91.06 196 ASN B N 1
ATOM 3350 C CA . ASN B 1 196 ? 17.266 -8.234 -8.789 1 91.06 196 ASN B CA 1
ATOM 3351 C C . ASN B 1 196 ? 16.75 -9.555 -8.234 1 91.06 196 ASN B C 1
ATOM 3353 O O . ASN B 1 196 ? 15.672 -9.609 -7.652 1 91.06 196 ASN B O 1
ATOM 3357 N N . LYS B 1 197 ? 17.422 -10.656 -8.516 1 96.31 197 LYS B N 1
ATOM 3358 C CA . LYS B 1 197 ? 17.25 -11.984 -7.93 1 96.31 197 LYS B CA 1
ATOM 3359 C C . LYS B 1 197 ? 16.094 -12.734 -8.594 1 96.31 197 LYS B C 1
ATOM 3361 O O . LYS B 1 197 ? 15.672 -13.781 -8.109 1 96.31 197 LYS B O 1
ATOM 3366 N N . LEU B 1 198 ? 15.555 -12.234 -9.664 1 97.44 198 LEU B N 1
ATOM 3367 C CA . LEU B 1 198 ? 14.477 -12.898 -10.391 1 97.44 198 LEU B CA 1
ATOM 3368 C C . LEU B 1 198 ? 14.867 -13.141 -11.844 1 97.44 198 LEU B C 1
ATOM 3370 O O . LEU B 1 198 ? 15.562 -12.312 -12.445 1 97.44 198 LEU B O 1
ATOM 3374 N N . CYS B 1 199 ? 14.484 -14.219 -12.367 1 98.38 199 CYS B N 1
ATOM 3375 C CA . CYS B 1 199 ? 14.664 -14.523 -13.789 1 98.38 199 CYS B CA 1
ATOM 3376 C C . CYS B 1 199 ? 13.648 -13.766 -14.641 1 98.38 199 CYS B C 1
ATOM 3378 O O . CYS B 1 199 ? 12.477 -14.141 -14.688 1 98.38 199 CYS B O 1
ATOM 3380 N N . GLN B 1 200 ? 14.055 -12.758 -15.258 1 96.56 200 GLN B N 1
ATOM 3381 C CA . GLN B 1 200 ? 13.18 -11.93 -16.078 1 96.56 200 GLN B CA 1
ATOM 3382 C C . GLN B 1 200 ? 13.43 -12.164 -17.562 1 96.56 200 GLN B C 1
ATOM 3384 O O . GLN B 1 200 ? 14.578 -12.258 -18 1 96.56 200 GLN B O 1
ATOM 3389 N N . HIS B 1 201 ? 12.266 -12.32 -18.297 1 94.31 201 HIS B N 1
ATOM 3390 C CA . HIS B 1 201 ? 12.438 -12.484 -19.734 1 94.31 201 HIS B CA 1
ATOM 3391 C C . HIS B 1 201 ? 13.188 -11.297 -20.344 1 94.31 201 HIS B C 1
ATOM 3393 O O . HIS B 1 201 ? 12.938 -10.148 -19.984 1 94.31 201 HIS B O 1
ATOM 3399 N N . LYS B 1 202 ? 14.062 -11.539 -21.203 1 88.88 202 LYS B N 1
ATOM 3400 C CA . LYS B 1 202 ? 14.945 -10.531 -21.766 1 88.88 202 LYS B CA 1
ATOM 3401 C C . LYS B 1 202 ? 14.156 -9.477 -22.531 1 88.88 202 LYS B C 1
ATOM 3403 O O . LYS B 1 202 ? 14.555 -8.312 -22.594 1 88.88 202 LYS B O 1
ATOM 3408 N N . ASP B 1 203 ? 13.016 -9.812 -23.062 1 85.19 203 ASP B N 1
ATOM 3409 C CA . ASP B 1 203 ? 12.219 -8.898 -23.875 1 85.19 203 ASP B CA 1
ATOM 3410 C C . ASP B 1 203 ? 11.219 -8.133 -23.016 1 85.19 203 ASP B C 1
ATOM 3412 O O . ASP B 1 203 ? 10.398 -7.371 -23.531 1 85.19 203 ASP B O 1
ATOM 3416 N N . PHE B 1 204 ? 11.312 -8.328 -21.766 1 83.88 204 PHE B N 1
ATOM 3417 C CA . PHE B 1 204 ? 10.375 -7.66 -20.859 1 83.88 204 PHE B CA 1
ATOM 3418 C C . PHE B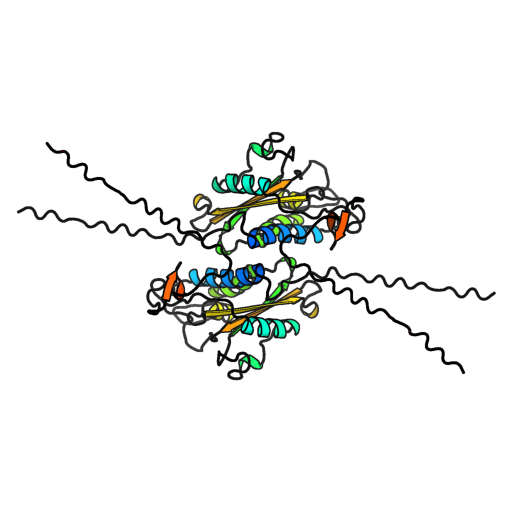 1 204 ? 10.602 -6.152 -20.875 1 83.88 204 PHE B C 1
ATOM 3420 O O . PHE B 1 204 ? 11.742 -5.688 -20.75 1 83.88 204 PHE B O 1
ATOM 3427 N N . LYS B 1 205 ? 9.531 -5.371 -21.25 1 71.31 205 LYS B N 1
ATOM 3428 C CA . LYS B 1 205 ? 9.508 -3.916 -21.141 1 71.31 205 LYS B CA 1
ATOM 3429 C C . LYS B 1 205 ? 8.602 -3.463 -20 1 71.31 205 LYS B C 1
ATOM 3431 O O . LYS B 1 205 ? 7.395 -3.705 -20.031 1 71.31 205 LYS B O 1
ATOM 3436 N N . PRO B 1 206 ? 9.281 -2.977 -19.016 1 63.66 206 PRO B N 1
ATOM 3437 C CA . PRO B 1 206 ? 8.422 -2.549 -17.906 1 63.66 206 PRO B CA 1
ATOM 3438 C C . PRO B 1 206 ? 7.316 -1.594 -18.344 1 63.66 206 PRO B C 1
ATOM 3440 O O . PRO B 1 206 ? 7.5 -0.826 -19.297 1 63.66 206 PRO B O 1
ATOM 3443 N N . MET B 1 207 ? 6.172 -1.908 -18.25 1 55.47 207 MET B N 1
ATOM 3444 C CA . MET B 1 207 ? 5.105 -0.991 -18.641 1 55.47 207 MET B CA 1
ATOM 3445 C C . MET B 1 207 ? 5.539 0.459 -18.453 1 55.47 207 MET B C 1
ATOM 3447 O O . MET B 1 207 ? 6.719 0.733 -18.219 1 55.47 207 MET B O 1
ATOM 3451 N N . GLY B 1 208 ? 4.977 1.498 -17.844 1 44.59 208 GLY B N 1
ATOM 3452 C CA . GLY B 1 208 ? 4.945 2.949 -17.766 1 44.59 208 GLY B CA 1
ATOM 3453 C C . GLY B 1 208 ? 6.227 3.543 -17.219 1 44.59 208 GLY B C 1
ATOM 3454 O O . GLY B 1 208 ? 6.262 4.715 -16.828 1 44.59 208 GLY B O 1
ATOM 3455 N N . ARG B 1 209 ? 7.098 2.75 -16.562 1 41.56 209 ARG B N 1
ATOM 3456 C CA . ARG B 1 209 ? 8.117 3.699 -16.141 1 41.56 209 ARG B CA 1
ATOM 3457 C C . ARG B 1 209 ? 8.797 4.348 -17.344 1 41.56 209 ARG B C 1
ATOM 3459 O O . ARG B 1 209 ? 9 3.697 -18.375 1 41.56 209 ARG B O 1
ATOM 3466 N N . ALA B 1 210 ? 8.727 5.609 -17.469 1 35.03 210 ALA B N 1
ATOM 3467 C CA . ALA B 1 210 ? 9.531 6.328 -18.453 1 35.03 210 ALA B CA 1
ATOM 3468 C C . ALA B 1 210 ? 10.898 5.668 -18.641 1 35.03 210 ALA B C 1
ATOM 3470 O O . ALA B 1 210 ? 11.539 5.273 -17.656 1 35.03 210 ALA B O 1
ATOM 3471 N N . PRO B 1 211 ? 11.18 5.289 -19.844 1 31.41 211 PRO B N 1
ATOM 3472 C CA . PRO B 1 211 ? 12.516 4.742 -20.094 1 31.41 211 PRO B CA 1
ATOM 3473 C C . PRO B 1 211 ? 13.609 5.461 -19.297 1 31.41 211 PRO B C 1
ATOM 3475 O O . PRO B 1 211 ? 13.633 6.695 -19.25 1 31.41 211 PRO B O 1
ATOM 3478 N N . GLN B 1 212 ? 13.953 4.98 -18.188 1 31.31 212 GLN B N 1
ATOM 3479 C CA . GLN B 1 212 ? 15.188 5.574 -17.703 1 31.31 212 GLN B CA 1
ATOM 3480 C C . GLN B 1 212 ? 16.203 5.75 -18.828 1 31.31 212 GLN B C 1
ATOM 3482 O O . GLN B 1 212 ? 16.531 4.793 -19.531 1 31.31 212 GLN B O 1
ATOM 3487 N N . ARG B 1 213 ? 16.172 6.867 -19.5 1 28.22 213 ARG B N 1
ATOM 3488 C CA . ARG B 1 213 ? 17.219 7.188 -20.469 1 28.22 213 ARG B CA 1
ATOM 3489 C C . ARG B 1 213 ? 18.594 6.77 -19.969 1 28.22 213 ARG B C 1
ATOM 3491 O O . ARG B 1 213 ? 19.031 7.219 -18.906 1 28.22 213 ARG B O 1
ATOM 3498 N N . ILE B 1 214 ? 18.891 5.574 -20.125 1 29.16 214 ILE B N 1
ATOM 3499 C CA . ILE B 1 214 ? 20.297 5.27 -19.969 1 29.16 214 ILE B CA 1
ATOM 3500 C C . ILE B 1 214 ? 21.141 6.348 -20.656 1 29.16 214 ILE B C 1
ATOM 3502 O O . ILE B 1 214 ? 21.062 6.523 -21.875 1 29.16 214 ILE B O 1
ATOM 3506 N N . VAL B 1 215 ? 21.297 7.488 -20.031 1 28.81 215 VAL B N 1
ATOM 3507 C CA . VAL B 1 215 ? 22.344 8.344 -20.547 1 28.81 215 VAL B CA 1
ATOM 3508 C C . VAL B 1 215 ? 23.656 7.559 -20.625 1 28.81 215 VAL B C 1
ATOM 3510 O O . VAL B 1 215 ? 24.172 7.078 -19.609 1 28.81 215 VAL B O 1
ATOM 3513 N N . SER B 1 216 ? 23.656 6.656 -21.547 1 30.78 216 SER B N 1
ATOM 3514 C CA . SER B 1 216 ? 24.984 6.184 -21.906 1 30.78 216 SER B CA 1
ATOM 3515 C C . SER B 1 216 ? 25.984 7.336 -22 1 30.78 216 SER B C 1
ATOM 3517 O O . SER B 1 216 ? 25.812 8.25 -22.812 1 30.78 216 SER B O 1
ATOM 3519 N N . ASN B 1 217 ? 26.344 7.855 -20.812 1 28.25 217 ASN B N 1
ATOM 3520 C CA . ASN B 1 217 ? 27.516 8.727 -20.906 1 28.25 217 ASN B CA 1
ATOM 3521 C C . ASN B 1 217 ? 28.625 8.086 -21.75 1 28.25 217 ASN B C 1
ATOM 3523 O O . ASN B 1 217 ? 29.266 7.125 -21.312 1 28.25 217 ASN B O 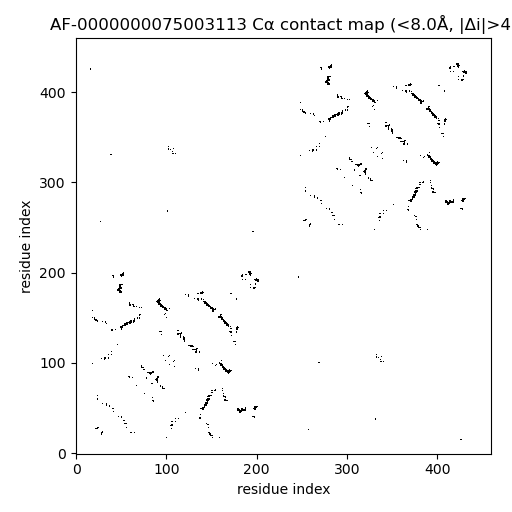1
ATOM 3527 N N . LEU B 1 218 ? 28.312 7.848 -22.953 1 28.94 218 LEU B N 1
ATOM 3528 C CA . LEU B 1 218 ? 29.438 7.586 -23.844 1 28.94 218 LEU B CA 1
ATOM 3529 C C . LEU B 1 218 ? 30.516 8.641 -23.688 1 28.94 218 LEU B C 1
ATOM 3531 O O . LEU B 1 218 ? 30.391 9.758 -24.203 1 28.94 218 LEU B O 1
ATOM 3535 N N . LEU B 1 219 ? 30.844 8.992 -22.438 1 28.67 219 LEU B N 1
ATOM 3536 C CA . LEU B 1 219 ? 32.094 9.773 -22.422 1 28.67 219 LEU B CA 1
ATOM 3537 C C . LEU B 1 219 ? 33.188 9.07 -23.219 1 28.67 219 LEU B C 1
ATOM 3539 O O . LEU B 1 219 ? 33.594 7.953 -22.859 1 28.67 219 LEU B O 1
ATOM 3543 N N . SER B 1 220 ? 33.031 9.148 -24.516 1 28.12 220 SER B N 1
ATOM 3544 C CA . SER B 1 220 ? 34.094 8.875 -25.453 1 28.12 220 SER B CA 1
ATOM 3545 C C . SER B 1 220 ? 35.438 9.422 -24.953 1 28.12 220 SER B C 1
ATOM 3547 O O . SER B 1 220 ? 35.562 10.625 -24.719 1 28.12 220 SER B O 1
ATOM 3549 N N . ILE B 1 221 ? 36.094 8.688 -24.062 1 27.88 221 ILE B N 1
ATOM 3550 C CA . ILE B 1 221 ? 37.469 8.852 -23.688 1 27.88 221 ILE B CA 1
ATOM 3551 C C . ILE B 1 221 ? 38.312 9.117 -24.938 1 27.88 221 ILE B C 1
ATOM 3553 O O . ILE B 1 221 ? 38.5 8.227 -25.781 1 27.88 221 ILE B O 1
ATOM 3557 N N . GLY B 1 222 ? 37.844 10.125 -25.766 1 29.06 222 GLY B N 1
ATOM 3558 C CA . GLY B 1 222 ? 38.781 10.492 -26.828 1 29.06 222 GLY B CA 1
ATOM 3559 C C . GLY B 1 222 ? 40.188 10.805 -26.312 1 29.06 222 GLY B C 1
ATOM 3560 O O . GLY B 1 222 ? 40.375 11.82 -25.656 1 29.06 222 GLY B O 1
ATOM 3561 N N . PHE B 1 223 ? 40.75 9.883 -25.547 1 27.48 223 PHE B N 1
ATOM 3562 C CA . PHE B 1 223 ? 42.156 10.039 -25.234 1 27.48 223 PHE B CA 1
ATOM 3563 C C . PHE B 1 223 ? 42.969 10.344 -26.484 1 27.48 223 PHE B C 1
ATOM 3565 O O . PHE B 1 223 ? 43.062 9.5 -27.391 1 27.48 223 PHE B O 1
ATOM 3572 N N . LEU B 1 224 ? 42.75 11.594 -27 1 26.39 224 LEU B N 1
ATOM 3573 C CA . LEU B 1 224 ? 43.594 12.117 -28.062 1 26.39 224 LEU B CA 1
ATOM 3574 C C . LEU B 1 224 ? 45.062 11.891 -27.734 1 26.39 224 LEU B C 1
ATOM 3576 O O . LEU B 1 224 ? 45.531 12.227 -26.641 1 26.39 224 LEU B O 1
ATOM 3580 N N . LEU B 1 225 ? 45.531 10.703 -28.141 1 27.66 225 LEU B N 1
ATOM 3581 C CA . LEU B 1 225 ? 46.938 10.336 -28.25 1 27.66 225 LEU B CA 1
ATOM 3582 C C . LEU B 1 225 ? 47.75 11.477 -28.844 1 27.66 225 LEU B C 1
ATOM 3584 O O . LEU B 1 225 ? 47.562 11.836 -30.016 1 27.66 225 LEU B O 1
ATOM 3588 N N . LEU B 1 226 ? 47.594 12.688 -28.188 1 25.5 226 LEU B N 1
ATOM 3589 C CA . LEU B 1 226 ? 48.531 13.711 -28.641 1 25.5 226 LEU B CA 1
ATOM 3590 C C . LEU B 1 226 ? 49.938 13.164 -28.719 1 25.5 226 LEU B C 1
ATOM 3592 O O . LEU B 1 226 ? 50.469 12.602 -27.75 1 25.5 226 LEU B O 1
ATOM 3596 N N . ARG B 1 227 ? 50.312 12.734 -29.906 1 27.22 227 ARG B N 1
ATOM 3597 C CA . ARG B 1 227 ? 51.625 12.414 -30.453 1 27.22 227 ARG B CA 1
ATOM 3598 C C . ARG B 1 227 ? 52.688 13.43 -30 1 27.22 227 ARG B C 1
ATOM 3600 O O . ARG B 1 227 ? 52.594 14.609 -30.344 1 27.22 227 ARG B O 1
ATOM 3607 N N . ILE B 1 228 ? 52.875 13.43 -28.656 1 24.62 228 ILE B N 1
ATOM 3608 C CA . ILE B 1 228 ? 54.094 14.156 -28.234 1 24.62 228 ILE B CA 1
ATOM 3609 C C . ILE B 1 228 ? 55.25 13.75 -29.109 1 24.62 228 ILE B C 1
ATOM 3611 O O . ILE B 1 228 ? 55.656 12.586 -29.125 1 24.62 228 ILE B O 1
ATOM 3615 N N . VAL B 1 229 ? 55.281 14.258 -30.375 1 28.33 229 VAL B N 1
ATOM 3616 C CA . VAL B 1 229 ? 56.469 14.32 -31.203 1 28.33 229 VAL B CA 1
ATOM 3617 C C . VAL B 1 229 ? 57.625 14.93 -30.406 1 28.33 229 VAL B C 1
ATOM 3619 O O . VAL B 1 229 ? 57.562 16.094 -30 1 28.33 229 VAL B O 1
ATOM 3622 N N . PHE B 1 230 ? 58.062 14.211 -29.281 1 22.73 230 PHE B N 1
ATOM 3623 C CA . PHE B 1 230 ? 59.5 14.469 -29.219 1 22.73 230 PHE B CA 1
ATOM 3624 C C . PHE B 1 230 ? 60.219 13.789 -30.375 1 22.73 230 PHE B C 1
ATOM 3626 O O . PHE B 1 230 ? 59.812 12.719 -30.828 1 22.73 230 PHE B O 1
#